Protein AF-A0A944AFY8-F1 (afdb_monomer)

Secondary structure (DSSP, 8-state):
-PPP------S-SB--TT-EE--EEEETTEEEEPPPEE-TT-B-TT-----------S-EEEEEEEEEEEEE-SSS-EEEEEEEETTEEEEE-TT-TT--SSEEEEEEEEHHHHHHHHHHHHHHHHTT-EEEEEEESSBEEEEEPPGGGEEEETTEEEEEEEEEPPSEEE--TTPPPEEES----TT----SSPPPEE-BTTBSSTT-EEESEEEPTTS-EEEEEEEEEETTEEEEEE-EEEPPP-TTB-TT--EEEEEEEEEEEE--TTS-BT--S---EEEEEEEE---S---PPPEEGGGGGGT-S--B--PPBPP--GGG-EEEEEEEEEE-TT-EEEEEEEE---S--TT-EEEEEEEEEEEEEEE--

pLDDT: mean 81.09, std 13.46, range [41.56, 97.38]

Nearest PDB structures (foldseek):
  3ckh-assembly3_B-2  TM=4.477E-01  e=6.111E-03  Homo sapiens
  3ckh-assembly3_A  TM=3.924E-01  e=2.397E-03  Homo sapiens
  1nuk-assembly1_A  TM=4.178E-01  e=2.020E-02  Mus musculus
  4es9-assembly4_D  TM=4.281E-01  e=3.769E-02  Streptococcus pyogenes M49 591
  2wo1-assembly1_A  TM=3.749E-01  e=1.082E-02  Homo sapiens

Structure (mmCIF, N/CA/C/O backbone):
data_AF-A0A944AFY8-F1
#
_entry.id   AF-A0A944AFY8-F1
#
loop_
_atom_site.group_PDB
_atom_site.id
_atom_site.type_symbol
_atom_site.label_atom_id
_atom_site.label_alt_id
_atom_site.label_comp_id
_atom_site.label_asym_id
_atom_site.label_entity_id
_atom_site.label_seq_id
_atom_site.pdbx_PDB_ins_code
_atom_site.Cartn_x
_atom_site.Cartn_y
_atom_site.Cartn_z
_atom_site.occupancy
_atom_site.B_iso_or_equiv
_atom_site.auth_seq_id
_atom_site.auth_comp_id
_atom_site.auth_asym_id
_atom_site.auth_atom_id
_atom_site.pdbx_PDB_model_num
ATOM 1 N N . PRO A 1 1 ? -45.925 -3.610 35.043 1.00 46.28 1 PRO A N 1
ATOM 2 C CA . PRO A 1 1 ? -44.658 -4.367 35.140 1.00 46.28 1 PRO A CA 1
ATOM 3 C C . PRO A 1 1 ? -44.539 -5.349 33.974 1.00 46.28 1 PRO A C 1
ATOM 5 O O . PRO A 1 1 ? -45.294 -6.313 33.895 1.00 46.28 1 PRO A O 1
ATOM 8 N N . THR A 1 2 ? -43.652 -5.050 33.033 1.00 47.25 2 THR A N 1
ATOM 9 C CA . THR A 1 2 ? -43.315 -5.948 31.928 1.00 47.25 2 THR A CA 1
ATOM 10 C C . THR A 1 2 ? -42.372 -7.013 32.484 1.00 47.25 2 THR A C 1
ATOM 12 O O . THR A 1 2 ? -41.310 -6.678 33.002 1.00 47.25 2 THR A O 1
ATOM 15 N N . PHE A 1 3 ? -42.781 -8.279 32.460 1.00 53.62 3 PHE A N 1
ATOM 16 C CA . PHE A 1 3 ? -41.934 -9.394 32.881 1.00 53.62 3 PHE A CA 1
ATOM 17 C C . PHE A 1 3 ? -41.325 -10.029 31.633 1.00 53.62 3 PHE A C 1
ATOM 19 O O . PHE A 1 3 ? -42.062 -10.444 30.741 1.00 53.62 3 PHE A O 1
ATOM 26 N N . ALA A 1 4 ? -39.997 -10.106 31.568 1.00 58.75 4 ALA A N 1
ATOM 27 C CA . ALA A 1 4 ? -39.318 -10.964 30.607 1.00 58.75 4 ALA A CA 1
ATOM 28 C C . ALA A 1 4 ? -39.270 -12.385 31.182 1.00 58.75 4 ALA A C 1
ATOM 30 O O . ALA A 1 4 ? -38.920 -12.574 32.349 1.00 58.75 4 ALA A O 1
ATOM 31 N N . CYS A 1 5 ? -39.649 -13.381 30.384 1.00 60.47 5 CYS A N 1
ATOM 32 C CA . CYS A 1 5 ? -39.601 -14.785 30.773 1.00 60.47 5 CYS A CA 1
ATOM 33 C C . CYS A 1 5 ? -38.713 -15.530 29.776 1.00 60.47 5 CYS A C 1
ATOM 35 O O . CYS A 1 5 ? -38.946 -15.450 28.573 1.00 60.47 5 CYS A O 1
ATOM 37 N N . ALA A 1 6 ? -37.698 -16.230 30.278 1.00 64.19 6 ALA A N 1
ATOM 38 C CA . ALA A 1 6 ? -36.835 -17.098 29.488 1.00 64.19 6 ALA A CA 1
ATOM 39 C C . ALA A 1 6 ? -36.957 -18.529 30.022 1.00 64.19 6 ALA A C 1
ATOM 41 O O . ALA A 1 6 ? -36.936 -18.744 31.236 1.00 64.19 6 ALA A O 1
ATOM 42 N N . ALA A 1 7 ? -37.098 -19.499 29.120 1.00 65.69 7 ALA A N 1
ATOM 43 C CA . ALA A 1 7 ? -37.094 -20.918 29.454 1.00 65.69 7 ALA A CA 1
ATOM 44 C C . ALA A 1 7 ? -35.730 -21.506 29.087 1.00 65.69 7 ALA A C 1
ATOM 46 O O . ALA A 1 7 ? -35.295 -21.402 27.944 1.00 65.69 7 ALA A O 1
ATOM 47 N N . ILE A 1 8 ? -35.061 -22.114 30.064 1.00 66.69 8 ILE A N 1
ATOM 48 C CA . ILE A 1 8 ? -33.753 -22.745 29.883 1.00 66.69 8 ILE A CA 1
ATOM 49 C C . ILE A 1 8 ? -33.931 -24.229 30.171 1.00 66.69 8 ILE A C 1
ATOM 51 O O . ILE A 1 8 ? -34.407 -24.592 31.246 1.00 66.69 8 ILE A O 1
ATOM 55 N N . ALA A 1 9 ? -33.564 -25.073 29.209 1.00 68.62 9 ALA A N 1
ATOM 56 C CA . ALA A 1 9 ? -33.573 -26.522 29.347 1.00 68.62 9 ALA A CA 1
ATOM 57 C C . ALA A 1 9 ? -32.124 -27.009 29.510 1.00 68.62 9 ALA A C 1
ATOM 59 O O . ALA A 1 9 ? -31.369 -26.998 28.535 1.00 68.62 9 ALA A O 1
ATOM 60 N N . PRO A 1 10 ? -31.693 -27.389 30.725 1.00 65.94 10 PRO A N 1
ATOM 61 C CA . PRO A 1 10 ? -30.373 -27.972 30.925 1.00 65.94 10 PRO A CA 1
ATOM 62 C C . PRO A 1 10 ? -30.258 -29.292 30.155 1.00 65.94 10 PRO A C 1
ATOM 64 O O . PRO A 1 10 ? -31.197 -30.082 30.136 1.00 65.94 10 PRO A O 1
ATOM 67 N N . HIS A 1 11 ? -29.096 -29.557 29.561 1.00 68.81 11 HIS A N 1
ATOM 68 C CA . HIS A 1 11 ? -28.811 -30.804 28.836 1.00 68.81 11 HIS A CA 1
ATOM 69 C C . HIS A 1 11 ? -28.464 -31.984 29.767 1.00 68.81 11 HIS A C 1
ATOM 71 O O . HIS A 1 11 ? -28.005 -33.025 29.305 1.00 68.81 11 HIS A O 1
ATOM 77 N N . ILE A 1 12 ? -28.646 -31.811 31.077 1.00 69.56 12 ILE A N 1
ATOM 78 C CA . ILE A 1 12 ? -28.325 -32.794 32.114 1.00 69.56 12 ILE A CA 1
ATOM 79 C C . ILE A 1 12 ? -29.614 -33.356 32.713 1.00 69.56 12 ILE A C 1
ATOM 81 O O . ILE A 1 12 ? -30.562 -32.616 32.964 1.00 69.56 12 ILE A O 1
ATOM 85 N N . GLU A 1 13 ? -29.652 -34.664 32.967 1.00 70.00 13 GLU A N 1
ATOM 86 C CA . GLU A 1 13 ? -30.819 -35.327 33.569 1.00 70.00 13 GLU A CA 1
ATOM 87 C C . GLU A 1 13 ? -30.935 -35.033 35.077 1.00 70.00 13 GLU A C 1
ATOM 89 O O . GLU A 1 13 ? -32.039 -34.888 35.609 1.00 70.00 13 GLU A O 1
ATOM 94 N N . ALA A 1 14 ? -29.798 -34.877 35.762 1.00 70.50 14 ALA A N 1
ATOM 95 C CA . ALA A 1 14 ? -29.705 -34.491 37.166 1.00 70.50 14 ALA A CA 1
ATOM 96 C C . ALA A 1 14 ? -28.429 -33.674 37.412 1.00 70.50 14 ALA A C 1
ATOM 98 O O . ALA A 1 14 ? -27.374 -33.993 36.866 1.00 70.50 14 ALA A O 1
ATOM 99 N N . ALA A 1 15 ? -28.529 -32.633 38.238 1.00 71.88 15 ALA A N 1
ATOM 100 C CA . ALA A 1 15 ? -27.396 -31.797 38.625 1.00 71.88 15 ALA A CA 1
ATOM 101 C C . ALA A 1 15 ? -26.657 -32.365 39.846 1.00 71.88 15 ALA A C 1
ATOM 103 O O . ALA A 1 15 ? -27.277 -32.760 40.840 1.00 71.88 15 ALA A O 1
ATOM 104 N N . ALA A 1 16 ? -25.325 -32.364 39.793 1.00 75.75 16 ALA A N 1
ATOM 105 C CA . ALA A 1 16 ? -24.472 -32.667 40.933 1.00 75.75 16 ALA A CA 1
ATOM 106 C C . ALA A 1 16 ? -24.569 -31.567 42.004 1.00 75.75 16 ALA A C 1
ATOM 108 O O . ALA A 1 16 ? -25.014 -30.444 41.756 1.00 75.75 16 ALA A O 1
ATOM 109 N N . SER A 1 17 ? -24.119 -31.867 43.225 1.00 73.81 17 SER A N 1
ATOM 110 C CA . SER A 1 17 ? -24.222 -30.938 44.360 1.00 73.81 17 SER A CA 1
ATOM 111 C C . SER A 1 17 ? -23.445 -29.627 44.179 1.00 73.81 17 SER A C 1
ATOM 113 O O . SER A 1 17 ? -23.718 -28.656 44.882 1.00 73.81 17 SER A O 1
ATOM 115 N N . SER A 1 18 ? -22.478 -29.607 43.261 1.00 77.50 18 SER A N 1
ATOM 116 C CA . SER A 1 18 ? -21.636 -28.459 42.910 1.00 77.50 18 SER A CA 1
ATOM 117 C C . SER A 1 18 ? -22.126 -27.672 41.694 1.00 77.50 18 SER A C 1
ATOM 119 O O . SER A 1 18 ? -21.536 -26.642 41.372 1.00 77.50 18 SER A O 1
ATOM 121 N N . ASP A 1 19 ? -23.164 -28.137 40.999 1.00 80.06 19 ASP A N 1
ATOM 122 C CA . ASP A 1 19 ? -23.550 -27.538 39.726 1.00 80.06 19 ASP A CA 1
ATOM 123 C C . ASP A 1 19 ? -24.255 -26.197 39.939 1.00 80.06 19 ASP A C 1
ATOM 125 O O . ASP A 1 19 ? -25.127 -26.031 40.803 1.00 80.06 19 ASP A O 1
ATOM 129 N N . SER A 1 20 ? -23.881 -25.223 39.115 1.00 81.19 20 SER A N 1
ATOM 130 C CA . SER A 1 20 ? -24.477 -23.894 39.111 1.00 81.19 20 SER A CA 1
ATOM 131 C C . SER A 1 20 ? -24.660 -23.387 37.687 1.00 81.19 20 SER A C 1
ATOM 133 O O . SER A 1 20 ? -23.943 -23.780 36.769 1.00 81.19 20 SER A O 1
ATOM 135 N N . MET A 1 21 ? -25.644 -22.513 37.506 1.00 79.62 21 MET A N 1
ATOM 136 C CA . MET A 1 21 ? -25.909 -21.829 36.247 1.00 79.62 21 MET A CA 1
ATOM 137 C C . MET A 1 21 ? -25.614 -20.344 36.416 1.00 79.62 21 MET A C 1
ATOM 139 O O . MET A 1 21 ? -26.155 -19.702 37.315 1.00 79.62 21 MET A O 1
ATOM 143 N N . ARG A 1 22 ? -24.782 -19.788 35.533 1.00 82.12 22 ARG A N 1
ATOM 144 C CA . ARG A 1 22 ? -24.526 -18.347 35.465 1.00 82.12 22 ARG A CA 1
ATOM 145 C C . ARG A 1 22 ? -25.345 -17.749 34.329 1.00 82.12 22 ARG A C 1
ATOM 147 O O . ARG A 1 22 ? -25.349 -18.285 33.225 1.00 82.12 22 ARG A O 1
ATOM 154 N N . LEU A 1 23 ? -26.048 -16.661 34.617 1.00 80.12 23 LEU A N 1
ATOM 155 C CA . LEU A 1 23 ? -26.923 -15.980 33.667 1.00 80.12 23 LEU A CA 1
ATOM 156 C C . LEU A 1 23 ? -26.454 -14.541 33.502 1.00 80.12 23 LEU A C 1
ATOM 158 O O . LEU A 1 23 ? -26.244 -13.841 34.492 1.00 80.12 23 LEU A O 1
ATOM 162 N N . THR A 1 24 ? -26.340 -14.103 32.255 1.00 81.56 24 THR A N 1
ATOM 163 C CA . THR A 1 24 ? -26.107 -12.702 31.905 1.00 81.56 24 THR A CA 1
ATOM 164 C C . THR A 1 24 ? -27.357 -12.187 31.216 1.00 81.56 24 THR A C 1
ATOM 166 O O . THR A 1 24 ? -27.833 -12.796 30.260 1.00 81.56 24 THR A O 1
ATOM 169 N N . ILE A 1 25 ? -27.915 -11.094 31.728 1.00 81.44 25 ILE A N 1
ATOM 170 C CA . ILE A 1 25 ? -29.062 -10.421 31.126 1.00 81.44 25 ILE A CA 1
ATOM 171 C C . ILE A 1 25 ? -28.564 -9.143 30.474 1.00 81.44 25 ILE A C 1
ATOM 173 O O . ILE A 1 25 ? -27.874 -8.340 31.104 1.00 81.44 25 ILE A O 1
ATOM 177 N N . TYR A 1 26 ? -28.966 -8.966 29.224 1.00 80.25 26 TYR A N 1
ATOM 178 C CA . TYR A 1 26 ? -28.739 -7.761 28.452 1.00 80.25 26 TYR A CA 1
ATOM 179 C C . TYR A 1 26 ? -30.065 -7.011 28.300 1.00 80.25 26 TYR A C 1
ATOM 181 O O . TYR A 1 26 ? -31.126 -7.604 28.101 1.00 80.25 26 TYR A O 1
ATOM 189 N N . SER A 1 27 ? -29.997 -5.695 28.409 1.00 76.00 27 SER A N 1
ATOM 190 C CA . SER A 1 27 ? -31.010 -4.745 27.953 1.00 76.00 27 SER A CA 1
ATOM 191 C C . SER A 1 27 ? -30.298 -3.666 27.139 1.00 76.00 27 SER A C 1
ATOM 193 O O . SER A 1 27 ? -29.082 -3.564 27.274 1.00 76.00 27 SER A O 1
ATOM 195 N N . HIS A 1 28 ? -31.038 -2.873 26.356 1.00 74.31 28 HIS A N 1
ATOM 196 C CA . HIS A 1 28 ? -30.538 -1.846 25.416 1.00 74.31 28 HIS A CA 1
ATOM 197 C C . HIS A 1 28 ? -29.107 -1.336 25.710 1.00 74.31 28 HIS A C 1
ATOM 199 O O . HIS A 1 28 ? -28.189 -1.571 24.939 1.00 74.31 28 HIS A O 1
ATOM 205 N N . HIS A 1 29 ? -28.868 -0.752 26.894 1.00 80.50 29 HIS A N 1
ATOM 206 C CA . HIS A 1 29 ? -27.540 -0.246 27.282 1.00 80.50 29 HIS A CA 1
ATOM 207 C C . HIS A 1 29 ? -27.018 -0.785 28.610 1.00 80.50 29 HIS A C 1
ATOM 209 O O . HIS A 1 29 ? -26.108 -0.195 29.190 1.00 80.50 29 HIS A O 1
ATOM 215 N N . TYR A 1 30 ? -27.607 -1.862 29.131 1.00 82.81 30 TYR A N 1
ATOM 216 C CA . TYR A 1 30 ? -27.198 -2.409 30.418 1.00 82.81 30 TYR A CA 1
ATOM 217 C C . TYR A 1 30 ? -26.995 -3.905 30.369 1.00 82.81 30 TYR A C 1
ATOM 219 O O . TYR A 1 30 ? -27.835 -4.656 29.873 1.00 82.81 30 TYR A O 1
ATOM 227 N N . LYS A 1 31 ? -25.911 -4.321 31.008 1.00 86.44 31 LYS A N 1
ATOM 228 C CA . LYS A 1 31 ? -25.603 -5.705 31.314 1.00 86.44 31 LYS A CA 1
ATOM 229 C C . LYS A 1 31 ? -25.773 -5.921 32.812 1.00 86.44 31 LYS A C 1
ATOM 231 O O . LYS A 1 31 ? -25.462 -5.055 33.629 1.00 86.44 31 LYS A O 1
ATOM 236 N N . SER A 1 32 ? -26.285 -7.084 33.187 1.00 84.44 32 SER A N 1
ATOM 237 C CA . SER A 1 32 ? -26.240 -7.555 34.566 1.00 84.44 32 SER A CA 1
ATOM 238 C C . SER A 1 32 ? -25.900 -9.033 34.573 1.00 84.44 32 SER A C 1
ATOM 240 O O . SER A 1 32 ? -26.560 -9.840 33.916 1.00 84.44 32 SER A O 1
ATOM 242 N N . VAL A 1 33 ? -24.858 -9.384 35.318 1.00 84.06 33 VAL A N 1
ATOM 243 C CA . VAL A 1 33 ? -24.521 -10.777 35.594 1.00 84.06 33 VAL A CA 1
ATOM 244 C C . VAL A 1 33 ? -25.199 -11.158 36.897 1.00 84.06 33 VAL A C 1
ATOM 246 O O . VAL A 1 33 ? -24.983 -10.526 37.928 1.00 84.06 33 VAL A O 1
ATOM 249 N N . LEU A 1 34 ? -26.055 -12.170 36.839 1.00 81.56 34 LEU A N 1
ATOM 250 C CA . LEU A 1 34 ? -26.816 -12.605 37.997 1.00 81.56 34 LEU A CA 1
ATOM 251 C C . LEU A 1 34 ? -25.951 -13.485 38.890 1.00 81.56 34 LEU A C 1
ATOM 253 O O . LEU A 1 34 ? -25.043 -14.178 38.418 1.00 81.56 34 LEU A O 1
ATOM 257 N N . GLU A 1 35 ? -26.295 -13.492 40.176 1.00 80.31 35 GLU A N 1
ATOM 258 C CA . GLU A 1 35 ? -25.744 -14.453 41.124 1.00 80.31 35 GLU A CA 1
ATOM 259 C C . GLU A 1 35 ? -25.934 -15.888 40.600 1.00 80.31 35 GLU A C 1
ATOM 261 O O . GLU A 1 35 ? -27.022 -16.209 40.098 1.00 80.31 35 GLU A O 1
ATOM 266 N N . PRO A 1 36 ? -24.908 -16.759 40.695 1.00 82.44 36 PRO A N 1
ATOM 267 C CA . PRO A 1 36 ? -25.004 -18.131 40.218 1.00 82.44 36 PRO A CA 1
ATOM 268 C C . PRO A 1 36 ? -26.198 -18.859 40.834 1.00 82.44 36 PRO A C 1
ATOM 270 O O . PRO A 1 36 ? -26.340 -18.968 42.055 1.00 82.44 36 PRO A O 1
ATOM 273 N N . LEU A 1 37 ? -27.058 -19.407 39.981 1.00 79.06 37 LEU A N 1
ATOM 274 C CA . LEU A 1 37 ? -28.184 -20.209 40.424 1.00 79.06 37 LEU A CA 1
ATOM 275 C C . LEU A 1 37 ? -27.682 -21.605 40.791 1.00 79.06 37 LEU A C 1
ATOM 277 O O . LEU A 1 37 ? -27.220 -22.344 39.921 1.00 79.06 37 LEU A O 1
ATOM 281 N N . SER A 1 38 ? -27.806 -21.996 42.060 1.00 79.88 38 SER A N 1
ATOM 282 C CA . SER A 1 38 ? -27.497 -23.368 42.468 1.00 79.88 38 SER A CA 1
ATOM 283 C C . SER A 1 38 ? -28.483 -24.359 41.842 1.00 79.88 38 SER A C 1
ATOM 285 O O . SER A 1 38 ? -29.708 -24.223 41.977 1.00 79.88 38 SER A O 1
ATOM 287 N N . LEU A 1 39 ? -27.934 -25.375 41.176 1.00 78.12 39 LEU A N 1
ATOM 288 C CA . LEU A 1 39 ? -28.683 -26.495 40.610 1.00 78.12 39 LEU A CA 1
ATOM 289 C C . LEU A 1 39 ? -28.652 -27.731 41.519 1.00 78.12 39 LEU A C 1
ATOM 291 O O . LEU A 1 39 ? -29.263 -28.742 41.188 1.00 78.12 39 LEU A O 1
ATOM 295 N N . SER A 1 40 ? -27.989 -27.644 42.675 1.00 78.56 40 SER A N 1
ATOM 296 C CA . SER A 1 40 ? -27.798 -28.756 43.607 1.00 78.56 40 SER A CA 1
ATOM 297 C C . SER A 1 40 ? -29.112 -29.461 43.954 1.00 78.56 40 SER A C 1
ATOM 299 O O . SER A 1 40 ? -30.088 -28.830 44.369 1.00 78.56 40 SER A O 1
ATOM 301 N N . GLY A 1 41 ? -29.139 -30.782 43.757 1.00 70.81 41 GLY A N 1
ATOM 302 C CA . GLY A 1 41 ? -30.288 -31.631 44.077 1.00 70.81 41 GLY A CA 1
ATOM 303 C C . GLY A 1 41 ? -31.478 -31.499 43.121 1.00 70.81 41 GLY A C 1
ATOM 304 O O . GLY A 1 41 ? -32.540 -32.053 43.411 1.00 70.81 41 GLY A O 1
ATOM 305 N N . ARG A 1 42 ? -31.341 -30.786 41.993 1.00 72.69 42 ARG A N 1
ATOM 306 C CA . ARG A 1 42 ? -32.402 -30.679 40.982 1.00 72.69 42 ARG A CA 1
ATOM 307 C C . ARG A 1 42 ? -32.343 -31.848 39.996 1.00 72.69 42 ARG A C 1
ATOM 309 O O . ARG A 1 42 ? -31.294 -32.148 39.428 1.00 72.69 42 ARG A O 1
ATOM 316 N N . SER A 1 43 ? -33.499 -32.471 39.777 1.00 72.19 43 SER A N 1
ATOM 317 C CA . SER A 1 43 ? -33.743 -33.434 38.699 1.00 72.19 43 SER A CA 1
ATOM 318 C C . SER A 1 43 ? -34.519 -32.744 37.581 1.00 72.19 43 SER A C 1
ATOM 320 O O . SER A 1 43 ? -35.476 -32.016 37.855 1.00 72.19 43 SER A O 1
ATOM 322 N N . PHE A 1 44 ? -34.108 -32.971 36.336 1.00 74.25 44 PHE A N 1
ATOM 323 C CA . PHE A 1 44 ? -34.752 -32.415 35.141 1.00 74.25 44 PHE A CA 1
ATOM 324 C C . PHE A 1 44 ? -35.543 -33.478 34.361 1.00 74.25 44 PHE A C 1
ATOM 326 O O . PHE A 1 44 ? -36.146 -33.186 33.325 1.00 74.25 44 PHE A O 1
ATOM 333 N N . VAL A 1 45 ? -35.600 -34.705 34.888 1.00 64.38 45 VAL A N 1
ATOM 334 C CA . VAL A 1 45 ? -36.375 -35.818 34.335 1.00 64.38 45 VAL A CA 1
ATOM 335 C C . VAL A 1 45 ? -37.871 -35.518 34.487 1.00 64.38 45 VAL A C 1
ATOM 337 O O . VAL A 1 45 ? -38.373 -35.393 35.602 1.00 64.38 45 VAL A O 1
ATOM 340 N N . GLY A 1 46 ? -38.589 -35.386 33.366 1.00 64.69 46 GLY A N 1
ATOM 341 C CA . GLY A 1 46 ? -40.047 -35.175 33.342 1.00 64.69 46 GLY A CA 1
ATOM 342 C C . GLY A 1 46 ? -40.532 -33.815 32.820 1.00 64.69 46 GLY A C 1
ATOM 343 O O . GLY A 1 46 ? -41.739 -33.610 32.734 1.00 64.69 46 GLY A O 1
ATOM 344 N N . GLY A 1 47 ? -39.636 -32.900 32.423 1.00 58.88 47 GLY A N 1
ATOM 345 C CA . GLY A 1 47 ? -40.023 -31.678 31.697 1.00 58.88 47 GLY A CA 1
ATOM 346 C C . GLY A 1 47 ? -40.814 -30.652 32.522 1.00 58.88 47 GLY A C 1
ATOM 347 O O . GLY A 1 47 ? -41.676 -29.955 31.990 1.00 58.88 47 GLY A O 1
ATOM 348 N N . HIS A 1 48 ? -40.547 -30.547 33.825 1.00 62.81 48 HIS A N 1
ATOM 349 C CA . HIS A 1 48 ? -41.229 -29.590 34.697 1.00 62.81 48 HIS A CA 1
ATOM 350 C C . HIS A 1 48 ? -40.638 -28.178 34.592 1.00 62.81 48 HIS A C 1
ATOM 352 O O . HIS A 1 48 ? -39.429 -27.977 34.707 1.00 62.81 48 HIS A O 1
ATOM 358 N N . SER A 1 49 ? -41.500 -27.170 34.443 1.00 62.91 49 SER A N 1
ATOM 359 C CA . SER A 1 49 ? -41.099 -25.762 34.503 1.00 62.91 49 SER A CA 1
ATOM 360 C C . SER A 1 49 ? -41.027 -25.295 35.957 1.00 62.91 49 SER A C 1
ATOM 362 O O . SER A 1 49 ? -42.032 -25.303 36.664 1.00 62.91 49 SER A O 1
ATOM 364 N N . THR A 1 50 ? -39.849 -24.858 36.406 1.00 65.56 50 THR A N 1
ATOM 365 C CA . THR A 1 50 ? -39.681 -24.204 37.713 1.00 65.56 50 THR A CA 1
ATOM 366 C C . THR A 1 50 ? -39.476 -22.707 37.496 1.00 65.56 50 THR A C 1
ATOM 368 O O . THR A 1 50 ? -38.427 -22.324 36.977 1.00 65.56 50 THR A O 1
ATOM 371 N N . PRO A 1 51 ? -40.428 -21.840 37.885 1.00 64.56 51 PRO A N 1
ATOM 372 C CA . PRO A 1 51 ? -40.224 -20.401 37.816 1.00 64.56 51 PRO A CA 1
ATOM 373 C C . PRO A 1 51 ? -39.107 -19.989 38.776 1.00 64.56 51 PRO A C 1
ATOM 375 O O . PRO A 1 51 ? -39.170 -20.264 39.975 1.00 64.56 51 PRO A O 1
ATOM 378 N N . VAL A 1 52 ? -38.090 -19.309 38.256 1.00 69.38 52 VAL A N 1
ATOM 379 C CA . VAL A 1 52 ? -37.024 -18.713 39.063 1.00 69.38 52 VAL A CA 1
ATOM 380 C C . VAL A 1 52 ? -37.137 -17.204 38.940 1.00 69.38 52 VAL A C 1
ATOM 382 O O . VAL A 1 52 ? -37.148 -16.664 37.835 1.00 69.38 52 VAL A O 1
ATOM 385 N N . LYS A 1 53 ? -37.233 -16.506 40.077 1.00 70.44 53 LYS A N 1
ATOM 386 C CA . LYS A 1 53 ? -37.183 -15.045 40.076 1.00 70.44 53 LYS A CA 1
ATOM 387 C C . LYS A 1 53 ? -35.757 -14.616 39.748 1.00 70.44 53 LYS A C 1
ATOM 389 O O . LYS A 1 53 ? -34.860 -14.770 40.571 1.00 70.44 53 LYS A O 1
ATOM 394 N N . LEU A 1 54 ? -35.576 -14.054 38.561 1.00 71.31 54 LEU A N 1
ATOM 395 C CA . LEU A 1 54 ? -34.346 -13.383 38.174 1.00 71.31 54 LEU A CA 1
ATOM 396 C C . LEU A 1 54 ? -34.364 -11.986 38.795 1.00 71.31 54 LEU A C 1
ATOM 398 O O . LEU A 1 54 ? -35.189 -11.146 38.438 1.00 71.31 54 LEU A O 1
ATOM 402 N N . VAL A 1 55 ? -33.508 -11.763 39.787 1.00 68.88 55 VAL A N 1
ATOM 403 C CA . VAL A 1 55 ? -33.265 -10.430 40.341 1.00 68.88 55 VAL A CA 1
ATOM 404 C C . VAL A 1 55 ? -31.972 -9.956 39.706 1.00 68.88 55 VAL A C 1
ATOM 406 O O . VAL A 1 55 ? -30.930 -10.565 39.940 1.00 68.88 55 VAL A O 1
ATOM 409 N N . SER A 1 56 ? -32.045 -8.924 38.862 1.00 64.81 56 SER A N 1
ATOM 410 C CA . SER A 1 56 ? -30.837 -8.292 38.335 1.00 64.81 56 SER A CA 1
ATOM 411 C C . SER A 1 56 ? -29.976 -7.838 39.510 1.00 64.81 56 SER A C 1
ATOM 413 O O . SER A 1 56 ? -30.489 -7.239 40.460 1.00 64.81 56 SER A O 1
ATOM 415 N N . ALA A 1 57 ? -28.684 -8.133 39.443 1.00 68.44 57 ALA A N 1
ATOM 416 C CA . ALA A 1 57 ? -27.709 -7.590 40.373 1.00 68.44 57 ALA A CA 1
ATOM 417 C C . ALA A 1 57 ? -27.453 -6.107 40.035 1.00 68.44 57 ALA A C 1
ATOM 419 O O . ALA A 1 57 ? -28.293 -5.442 39.417 1.00 68.44 57 ALA A O 1
ATOM 420 N N . ALA A 1 58 ? -26.285 -5.581 40.410 1.00 70.75 58 ALA A N 1
ATOM 421 C CA . ALA A 1 58 ? -25.822 -4.311 39.866 1.00 70.75 58 ALA A CA 1
ATOM 422 C C . ALA A 1 58 ? -25.898 -4.356 38.326 1.00 70.75 58 ALA A C 1
ATOM 424 O O . ALA A 1 58 ? -25.465 -5.320 37.689 1.00 70.75 58 ALA A O 1
ATOM 425 N N . THR A 1 59 ? -26.533 -3.343 37.745 1.00 79.94 59 THR A N 1
ATOM 426 C CA . THR A 1 59 ? -26.571 -3.121 36.301 1.00 79.94 59 THR A CA 1
ATOM 427 C C . THR A 1 59 ? -25.436 -2.184 35.945 1.00 79.94 59 THR A C 1
ATOM 429 O O . THR A 1 59 ? -25.324 -1.108 36.537 1.00 79.94 59 THR A O 1
ATOM 432 N N . GLU A 1 60 ? -24.629 -2.558 34.968 1.00 84.25 60 GLU A N 1
ATOM 433 C CA . GLU A 1 60 ? -23.575 -1.704 34.433 1.00 84.25 60 GLU A CA 1
ATOM 434 C C . GLU A 1 60 ? -23.902 -1.304 33.002 1.00 84.25 60 GLU A C 1
ATOM 436 O O . GLU A 1 60 ? -24.569 -2.047 32.278 1.00 84.25 60 GLU A O 1
ATOM 441 N N . ALA A 1 61 ? -23.470 -0.105 32.615 1.00 85.00 61 ALA A N 1
ATOM 442 C CA . ALA A 1 61 ? -23.610 0.342 31.240 1.00 85.00 61 ALA A CA 1
ATOM 443 C C . ALA A 1 61 ? -22.790 -0.574 30.319 1.00 85.00 61 ALA A C 1
ATOM 445 O O . ALA A 1 61 ? -21.713 -1.024 30.708 1.00 85.00 61 ALA A O 1
ATOM 446 N N . TYR A 1 62 ? -23.310 -0.859 29.132 1.00 89.25 62 TYR A N 1
ATOM 447 C CA . TYR A 1 62 ? -22.746 -1.854 28.230 1.00 89.25 62 TYR A CA 1
ATOM 448 C C . TYR A 1 62 ? -22.787 -1.370 26.784 1.00 89.25 62 TYR A C 1
ATOM 450 O O . TYR A 1 62 ? -23.867 -1.151 26.230 1.00 89.25 62 TYR A O 1
ATOM 458 N N . TYR A 1 63 ? -21.605 -1.246 26.188 1.00 92.56 63 TYR A N 1
ATOM 459 C CA . TYR A 1 63 ? -21.384 -0.853 24.799 1.00 92.56 63 TYR A CA 1
ATOM 460 C C . TYR A 1 63 ? -20.448 -1.850 24.132 1.00 92.56 63 TYR A C 1
ATOM 462 O O . TYR A 1 63 ? -19.759 -2.614 24.808 1.00 92.56 63 TYR A O 1
ATOM 470 N N . ARG A 1 64 ? -20.415 -1.843 22.807 1.00 91.69 64 ARG A N 1
ATOM 471 C CA . ARG A 1 64 ? -19.554 -2.718 22.026 1.00 91.69 64 ARG A CA 1
ATOM 472 C C . ARG A 1 64 ? -18.877 -1.961 20.907 1.00 91.69 64 ARG A C 1
ATOM 474 O O . ARG A 1 64 ? -19.531 -1.229 20.167 1.00 91.69 64 ARG A O 1
ATOM 481 N N . LEU A 1 65 ? -17.583 -2.200 20.764 1.00 92.44 65 LEU A N 1
ATOM 482 C CA . LEU A 1 65 ? -16.840 -1.844 19.565 1.00 92.44 65 LEU A CA 1
ATOM 483 C C . LEU A 1 65 ? -16.536 -3.128 18.817 1.00 92.44 65 LEU A C 1
ATOM 485 O O . LEU A 1 65 ? -15.908 -4.031 19.368 1.00 92.44 65 LEU A O 1
ATOM 489 N N . SER A 1 66 ? -16.963 -3.191 17.564 1.00 90.62 66 SER A N 1
ATOM 490 C CA . SER A 1 66 ? -16.527 -4.231 16.646 1.00 90.62 66 SER A CA 1
ATOM 491 C C . SER A 1 66 ? -15.775 -3.619 15.484 1.00 90.62 66 SER A C 1
ATOM 493 O O . SER A 1 66 ? -16.065 -2.497 15.065 1.00 90.62 66 SER A O 1
ATOM 495 N N . PHE A 1 67 ? -14.811 -4.362 14.967 1.00 88.25 67 PHE A N 1
ATOM 496 C CA . PHE A 1 67 ? -14.214 -4.046 13.689 1.00 88.25 67 PHE A CA 1
ATOM 497 C C . PHE A 1 67 ? -13.974 -5.317 12.886 1.00 88.25 67 PHE A C 1
ATOM 499 O O . PHE A 1 67 ? -13.771 -6.395 13.452 1.00 88.25 67 PHE A O 1
ATOM 506 N N . HIS A 1 68 ? -13.982 -5.164 11.572 1.00 87.88 68 HIS A N 1
ATOM 507 C CA . HIS A 1 68 ? -13.683 -6.207 10.601 1.00 87.88 68 HIS A CA 1
ATOM 508 C C . HIS A 1 68 ? -12.606 -5.706 9.647 1.00 87.88 68 HIS A C 1
ATOM 510 O O . HIS A 1 68 ? -12.572 -4.519 9.338 1.00 87.88 68 HIS A O 1
ATOM 516 N N . VAL A 1 69 ? -11.700 -6.595 9.250 1.00 83.12 69 VAL A N 1
ATOM 517 C CA . VAL A 1 69 ? -10.652 -6.364 8.255 1.00 83.12 69 VAL A CA 1
ATOM 518 C C . VAL A 1 69 ? -10.755 -7.475 7.226 1.00 83.12 69 VAL A C 1
ATOM 520 O O . VAL A 1 69 ? -10.653 -8.645 7.589 1.00 83.12 69 VAL A O 1
ATOM 523 N N . GLY A 1 70 ? -10.913 -7.122 5.950 1.00 82.00 70 GLY A N 1
ATOM 524 C CA . GLY A 1 70 ? -11.098 -8.102 4.877 1.00 82.00 70 GLY A CA 1
ATOM 525 C C . GLY A 1 70 ? -9.830 -8.874 4.506 1.00 82.00 70 GLY A C 1
ATOM 526 O O . GLY A 1 70 ? -9.886 -10.074 4.249 1.00 82.00 70 GLY A O 1
ATOM 527 N N . ALA A 1 71 ? -8.673 -8.211 4.493 1.00 85.88 71 ALA A N 1
ATOM 528 C CA . ALA A 1 71 ? -7.392 -8.847 4.193 1.00 85.88 71 ALA A CA 1
ATOM 529 C C . ALA A 1 71 ? -6.221 -8.114 4.852 1.00 85.88 71 ALA A C 1
ATOM 531 O O . ALA A 1 71 ? -6.285 -6.911 5.110 1.00 85.88 71 ALA A O 1
ATOM 532 N N . ASN A 1 72 ? -5.128 -8.845 5.088 1.00 87.50 72 ASN A N 1
ATOM 533 C CA . ASN A 1 72 ? -3.862 -8.290 5.557 1.00 87.50 72 ASN A CA 1
ATOM 534 C C . ASN A 1 72 ? -2.758 -8.516 4.517 1.00 87.50 72 ASN A C 1
ATOM 536 O O . ASN A 1 72 ? -2.222 -9.623 4.424 1.00 87.50 72 ASN A O 1
ATOM 540 N N . HIS A 1 73 ? -2.392 -7.455 3.793 1.00 91.12 73 HIS A N 1
ATOM 541 C CA . HIS A 1 73 ? -1.379 -7.500 2.734 1.00 91.12 73 HIS A CA 1
ATOM 542 C C . HIS A 1 73 ? 0.034 -7.114 3.188 1.00 91.12 73 HIS A C 1
ATOM 544 O O . HIS A 1 73 ? 0.958 -7.106 2.380 1.00 91.12 73 HIS A O 1
ATOM 550 N N . ILE A 1 74 ? 0.258 -6.828 4.477 1.00 91.81 74 ILE A N 1
ATOM 551 C CA . ILE A 1 74 ? 1.602 -6.493 4.988 1.00 91.81 74 ILE A CA 1
ATOM 552 C C . ILE A 1 74 ? 2.542 -7.702 4.965 1.00 91.81 74 ILE A C 1
ATOM 554 O O . ILE A 1 74 ? 3.754 -7.531 4.848 1.00 91.81 74 ILE A O 1
ATOM 558 N N . GLY A 1 75 ? 2.000 -8.919 5.052 1.00 90.19 75 GLY A N 1
ATOM 559 C CA . GLY A 1 75 ? 2.787 -10.156 5.058 1.00 90.19 75 GLY A CA 1
ATOM 560 C C . GLY A 1 75 ? 3.297 -10.583 6.440 1.00 90.19 75 GLY A C 1
ATOM 561 O O . GLY A 1 75 ? 4.027 -11.561 6.546 1.00 90.19 75 GLY A O 1
ATOM 562 N N . GLU A 1 76 ? 2.875 -9.913 7.516 1.00 90.44 76 GLU A N 1
ATOM 563 C CA . GLU A 1 76 ? 3.172 -10.303 8.900 1.00 90.44 76 GLU A CA 1
ATOM 564 C C . GLU A 1 76 ? 1.913 -10.414 9.752 1.00 90.44 76 GLU A C 1
ATOM 566 O O . GLU A 1 76 ? 0.914 -9.732 9.510 1.00 90.44 76 GLU A O 1
ATOM 571 N N . ALA A 1 77 ? 1.998 -11.237 10.801 1.00 87.31 77 ALA A N 1
ATOM 572 C CA . ALA A 1 77 ? 0.979 -11.286 11.834 1.00 87.31 77 ALA A CA 1
ATOM 573 C C . ALA A 1 77 ? 0.830 -9.920 12.505 1.00 87.31 77 ALA A C 1
ATOM 575 O O . ALA A 1 77 ? 1.814 -9.282 12.898 1.00 87.31 77 ALA A O 1
ATOM 576 N N . LEU A 1 78 ? -0.418 -9.521 12.713 1.00 83.56 78 LEU A N 1
ATOM 577 C CA . LEU A 1 78 ? -0.724 -8.352 13.522 1.00 83.56 78 LEU A CA 1
ATOM 578 C C . LEU A 1 78 ? -0.319 -8.602 14.973 1.00 83.56 78 LEU A C 1
ATOM 580 O O . LEU A 1 78 ? -0.411 -9.722 15.477 1.00 83.56 78 LEU A O 1
ATOM 584 N N . TRP A 1 79 ? 0.146 -7.549 15.635 1.00 81.06 79 TRP A N 1
ATOM 585 C CA . TRP A 1 79 ? 0.444 -7.519 17.061 1.00 81.06 79 TRP A CA 1
ATOM 586 C C . TRP A 1 79 ? -0.592 -6.657 17.775 1.00 81.06 79 TRP A C 1
ATOM 588 O O . TRP A 1 79 ? -1.248 -7.127 18.707 1.00 81.06 79 TRP A O 1
ATOM 598 N N . ASN A 1 80 ? -0.772 -5.418 17.323 1.00 86.06 80 ASN A N 1
ATOM 599 C CA . ASN A 1 80 ? -1.584 -4.426 18.011 1.00 86.06 80 ASN A CA 1
ATOM 600 C C . ASN A 1 80 ? -2.477 -3.661 17.029 1.00 86.06 80 ASN A C 1
ATOM 602 O O . ASN A 1 80 ? -2.040 -3.296 15.937 1.00 86.06 80 ASN A O 1
ATOM 606 N N . ILE A 1 81 ? -3.724 -3.410 17.427 1.00 87.19 81 ILE A N 1
ATOM 607 C CA . ILE A 1 81 ? -4.692 -2.627 16.653 1.00 87.19 81 ILE A CA 1
ATOM 608 C C . ILE A 1 81 ? -5.295 -1.594 17.578 1.00 87.19 81 ILE A C 1
ATOM 610 O O . ILE A 1 81 ? -5.590 -1.871 18.744 1.00 87.19 81 ILE A O 1
ATOM 614 N N . SER A 1 82 ? -5.430 -0.370 17.082 1.00 90.88 82 SER A N 1
ATOM 615 C CA . SER A 1 82 ? -5.755 0.737 17.965 1.00 90.88 82 SER A CA 1
ATOM 616 C C . SER A 1 82 ? -6.180 2.009 17.239 1.00 90.88 82 SER A C 1
ATOM 618 O O . SER A 1 82 ? -5.669 2.322 16.169 1.00 90.88 82 SER A O 1
ATOM 620 N N . ILE A 1 83 ? -7.071 2.796 17.846 1.00 92.56 83 ILE A N 1
ATOM 621 C CA . ILE A 1 83 ? -7.583 4.051 17.279 1.00 92.56 83 ILE A CA 1
ATOM 622 C C . ILE A 1 83 ? -6.886 5.271 17.892 1.00 92.56 83 ILE A C 1
ATOM 624 O O . ILE A 1 83 ? -6.806 5.458 19.105 1.00 92.56 83 ILE A O 1
ATOM 628 N N . SER A 1 84 ? -6.339 6.058 16.979 1.00 94.88 84 SER A N 1
ATOM 629 C CA . SER A 1 84 ? -5.811 7.416 16.986 1.00 94.88 84 SER A CA 1
ATOM 630 C C . SER A 1 84 ? -6.809 8.572 16.945 1.00 94.88 84 SER A C 1
ATOM 632 O O . SER A 1 84 ? -7.689 8.512 16.096 1.00 94.88 84 SER A O 1
ATOM 634 N N . GLN A 1 85 ? -6.622 9.678 17.666 1.00 95.31 85 GLN A N 1
ATOM 635 C CA . GLN A 1 85 ? -7.081 10.993 17.197 1.00 95.31 85 GLN A CA 1
ATOM 636 C C . GLN A 1 85 ? -6.000 12.037 17.479 1.00 95.31 85 GLN A C 1
ATOM 638 O O . GLN A 1 85 ? -5.570 12.196 18.621 1.00 95.31 85 GLN A O 1
ATOM 643 N N . ASN A 1 86 ? -5.532 12.742 16.442 1.00 90.06 86 ASN A N 1
ATOM 644 C CA . ASN A 1 86 ? -4.457 13.742 16.553 1.00 90.06 86 ASN A CA 1
ATOM 645 C C . ASN A 1 86 ? -3.216 13.218 17.317 1.00 90.06 86 ASN A C 1
ATOM 647 O O . ASN A 1 86 ? -2.656 13.908 18.168 1.00 90.06 86 ASN A O 1
ATOM 651 N N . GLY A 1 87 ? -2.833 11.960 17.067 1.00 86.31 87 GLY A N 1
ATOM 652 C CA . GLY A 1 87 ? -1.716 11.279 17.737 1.00 86.31 87 GLY A CA 1
ATOM 653 C C . GLY A 1 87 ? -1.995 10.810 19.172 1.00 86.31 87 GLY A C 1
ATOM 654 O O . GLY A 1 87 ? -1.151 10.150 19.773 1.00 86.31 87 GLY A O 1
ATOM 655 N N . THR A 1 88 ? -3.170 11.108 19.734 1.00 91.88 88 THR A N 1
ATOM 656 C CA . THR A 1 88 ? -3.592 10.609 21.049 1.00 91.88 88 THR A CA 1
ATOM 657 C C . THR A 1 88 ? -4.345 9.300 20.887 1.00 91.88 88 THR A C 1
ATOM 659 O O . THR A 1 88 ? -5.370 9.237 20.210 1.00 91.88 88 THR A O 1
ATOM 662 N N . ARG A 1 89 ? -3.842 8.243 21.523 1.00 93.62 89 ARG A N 1
ATOM 663 C CA . ARG A 1 89 ? -4.489 6.932 21.543 1.00 93.62 89 ARG A CA 1
ATOM 664 C C . ARG A 1 89 ? -5.829 7.015 22.283 1.00 93.62 89 ARG A C 1
ATOM 666 O O . ARG A 1 89 ? -5.841 7.285 23.479 1.00 93.62 89 ARG A O 1
ATOM 673 N N . LEU A 1 90 ? -6.927 6.765 21.572 1.00 92.12 90 LEU A N 1
ATOM 674 C CA . LEU A 1 90 ? -8.277 6.694 22.136 1.00 92.12 90 LEU A CA 1
ATOM 675 C C . LEU A 1 90 ? -8.589 5.294 22.660 1.00 92.12 90 LEU A C 1
ATOM 677 O 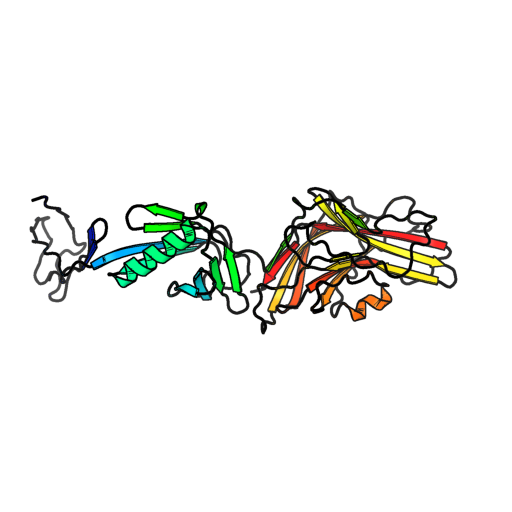O . LEU A 1 90 ? -9.167 5.141 23.732 1.00 92.12 90 LEU A O 1
ATOM 681 N N . TYR A 1 91 ? -8.209 4.271 21.893 1.00 90.75 91 TYR A N 1
ATOM 682 C CA . TYR A 1 91 ? -8.565 2.893 22.199 1.00 90.75 91 TYR A CA 1
ATOM 683 C C . TYR A 1 91 ? -7.565 1.895 21.617 1.00 90.75 91 TYR A C 1
ATOM 685 O O . TYR A 1 91 ? -6.995 2.139 20.553 1.00 90.75 91 TYR A O 1
ATOM 693 N N . THR A 1 92 ? -7.372 0.773 22.305 1.00 89.44 92 THR A N 1
ATOM 694 C CA . THR A 1 92 ? -6.527 -0.345 21.877 1.00 89.44 92 THR A CA 1
ATOM 695 C C . THR A 1 92 ? -7.276 -1.633 22.162 1.00 89.44 92 THR A C 1
ATOM 697 O O . THR A 1 92 ? -7.688 -1.843 23.302 1.00 89.44 92 THR A O 1
ATOM 700 N N . TRP A 1 93 ? -7.420 -2.488 21.153 1.00 84.25 93 TRP A N 1
ATOM 701 C CA . TRP A 1 93 ? -8.050 -3.791 21.337 1.00 84.25 93 TRP A CA 1
ATOM 702 C C . TRP A 1 93 ? -7.104 -4.754 22.044 1.00 84.25 93 TRP A C 1
ATOM 704 O O . TRP A 1 93 ? -5.906 -4.810 21.756 1.00 84.25 93 TRP A O 1
ATOM 714 N N . ALA A 1 94 ? -7.645 -5.544 22.966 1.00 74.94 94 ALA A N 1
ATOM 715 C CA . ALA A 1 94 ? -6.871 -6.588 23.623 1.00 74.94 94 ALA A CA 1
ATOM 716 C C . ALA A 1 94 ? -6.669 -7.808 22.702 1.00 74.94 94 ALA A C 1
ATOM 718 O O . ALA A 1 94 ? -7.556 -8.194 21.947 1.00 74.94 94 ALA A O 1
ATOM 719 N N . ASN A 1 95 ? -5.525 -8.491 22.837 1.00 67.56 95 ASN A N 1
ATOM 720 C CA . ASN A 1 95 ? -5.259 -9.807 22.229 1.00 67.56 95 ASN A CA 1
ATOM 721 C C . ASN A 1 95 ? -5.376 -9.874 20.693 1.00 67.56 95 ASN A C 1
ATOM 723 O O . ASN A 1 95 ? -5.755 -10.907 20.142 1.00 67.56 95 ASN A O 1
ATOM 727 N N . THR A 1 96 ? -4.984 -8.815 19.987 1.00 67.19 96 THR A N 1
ATOM 728 C CA . THR A 1 96 ? -4.969 -8.774 18.513 1.00 67.19 96 THR A CA 1
ATOM 729 C C . THR A 1 96 ? -3.766 -9.479 17.875 1.00 67.19 96 THR A C 1
ATOM 731 O O . THR A 1 96 ? -3.540 -9.355 16.673 1.00 67.19 96 THR A O 1
ATOM 734 N N . ALA A 1 97 ? -2.970 -10.203 18.665 1.00 69.44 97 ALA A N 1
ATOM 735 C CA . ALA A 1 97 ? -1.732 -10.819 18.210 1.00 69.44 97 ALA A CA 1
ATOM 736 C C . ALA A 1 97 ? -1.975 -12.120 17.421 1.00 69.44 97 ALA A C 1
ATOM 738 O O . ALA A 1 97 ? -2.725 -12.984 17.870 1.00 69.44 97 ALA A O 1
ATOM 739 N N . GLY A 1 98 ? -1.272 -12.297 16.297 1.00 69.62 98 GLY A N 1
ATOM 740 C CA . GLY A 1 98 ? -1.179 -13.575 15.577 1.00 69.62 98 GLY A CA 1
ATOM 741 C C . GLY A 1 98 ? -2.142 -13.766 14.399 1.00 69.62 98 GLY A C 1
ATOM 742 O O . GLY A 1 98 ? -2.184 -14.863 13.844 1.00 69.62 98 GLY A O 1
ATOM 743 N N . TYR A 1 99 ? -2.907 -12.742 14.013 1.00 71.12 99 TYR A N 1
ATOM 744 C CA . TYR A 1 99 ? -3.919 -12.861 12.957 1.00 71.12 99 TYR A CA 1
ATOM 745 C C . TYR A 1 99 ? -3.354 -12.603 11.554 1.00 71.12 99 TYR A C 1
ATOM 747 O O . TYR A 1 99 ? -2.542 -11.696 11.350 1.00 71.12 99 TYR A O 1
ATOM 755 N N . TYR A 1 100 ? -3.841 -13.398 10.597 1.00 69.19 100 TYR A N 1
ATOM 756 C CA . TYR A 1 100 ? -3.570 -13.320 9.160 1.00 69.19 100 TYR A CA 1
ATOM 757 C C . TYR A 1 100 ? -4.903 -13.373 8.394 1.00 69.19 100 TYR A C 1
ATOM 759 O O . TYR A 1 100 ? -5.773 -14.160 8.761 1.00 69.19 100 TYR A O 1
ATOM 767 N N . GLY A 1 101 ? -5.035 -12.605 7.309 1.00 75.69 101 GLY A N 1
ATOM 768 C CA . GLY A 1 101 ? -6.198 -12.661 6.411 1.00 75.69 101 GLY A CA 1
ATOM 769 C C . GLY A 1 101 ? -7.406 -11.842 6.874 1.00 75.69 101 GLY A C 1
ATOM 770 O O . GLY A 1 101 ? -7.226 -10.744 7.392 1.00 75.69 101 GLY A O 1
ATOM 771 N N . ASP A 1 102 ? -8.605 -12.379 6.628 1.00 82.50 102 ASP A N 1
ATOM 772 C CA . ASP A 1 102 ? -9.898 -11.837 7.067 1.00 82.50 102 ASP A CA 1
ATOM 773 C C . ASP A 1 102 ? -10.095 -12.112 8.563 1.00 82.50 102 ASP A C 1
ATOM 775 O O . ASP A 1 102 ? -9.960 -13.259 9.012 1.00 82.50 102 ASP A O 1
ATOM 779 N N . PHE A 1 103 ? -10.397 -11.078 9.346 1.00 79.88 103 PHE A N 1
ATOM 780 C CA . PHE A 1 103 ? -10.713 -11.248 10.757 1.00 79.88 103 PHE A CA 1
ATOM 781 C C . PHE A 1 103 ? -11.624 -10.145 11.301 1.00 79.88 103 PHE A C 1
ATOM 783 O O . PHE A 1 103 ? -11.626 -9.002 10.849 1.00 79.88 103 PHE A O 1
ATOM 790 N N . SER A 1 104 ? -12.359 -10.490 12.357 1.00 83.44 104 SER A N 1
ATOM 791 C CA . SER A 1 104 ? -13.226 -9.576 13.097 1.00 83.44 104 SER A CA 1
ATOM 792 C C . SER A 1 104 ? -12.975 -9.677 14.594 1.00 83.44 104 SER A C 1
ATOM 794 O O . SER A 1 104 ? -12.809 -10.782 15.118 1.00 83.44 104 SER A O 1
ATOM 796 N N . PHE A 1 105 ? -13.057 -8.552 15.293 1.00 82.56 105 PHE A N 1
ATOM 797 C CA . PHE A 1 105 ? -13.091 -8.516 16.750 1.00 82.56 105 PHE A CA 1
ATOM 798 C C . PHE A 1 105 ? -14.309 -7.747 17.227 1.00 82.56 105 PHE A C 1
ATOM 800 O O . PHE A 1 105 ? -14.689 -6.743 16.634 1.00 82.56 105 PHE A O 1
ATOM 807 N N . GLU A 1 106 ? -14.875 -8.194 18.341 1.00 87.50 106 GLU A N 1
ATOM 808 C CA . GLU A 1 106 ? -15.888 -7.472 19.103 1.00 87.50 106 GLU A CA 1
ATOM 809 C C . GLU A 1 106 ? -15.413 -7.417 20.554 1.00 87.50 106 GLU A C 1
ATOM 811 O O . GLU A 1 106 ? -15.090 -8.450 21.145 1.00 87.50 106 GLU A O 1
ATOM 816 N N . GLU A 1 107 ? -15.347 -6.216 21.123 1.00 88.62 107 GLU A N 1
ATOM 817 C CA . GLU A 1 107 ? -14.975 -6.007 22.518 1.00 88.62 107 GLU A CA 1
ATOM 818 C C . GLU A 1 107 ? -16.122 -5.347 23.290 1.00 88.62 107 GLU A C 1
ATOM 820 O O . GLU A 1 107 ? -16.718 -4.355 22.856 1.00 88.62 107 GLU A O 1
ATOM 825 N N . GLU A 1 108 ? -16.432 -5.926 24.452 1.00 90.00 108 GLU A N 1
ATOM 826 C CA . GLU A 1 108 ? -17.418 -5.402 25.390 1.00 90.00 108 GLU A CA 1
ATOM 827 C C . GLU A 1 108 ? -16.800 -4.284 26.249 1.00 90.00 108 GLU A C 1
ATOM 829 O O . GLU A 1 108 ? -15.851 -4.504 27.000 1.00 90.00 108 GLU A O 1
ATOM 834 N N . LEU A 1 109 ? -17.400 -3.095 26.205 1.00 90.00 109 LEU A N 1
ATOM 835 C CA . LEU A 1 109 ? -17.027 -1.927 26.996 1.00 90.00 109 LEU A CA 1
ATOM 836 C C . LEU A 1 109 ? -18.025 -1.711 28.135 1.00 90.00 109 LEU A C 1
ATOM 838 O O . LEU A 1 109 ? -19.223 -1.516 27.904 1.00 90.00 109 LEU A O 1
ATOM 842 N N . LEU A 1 110 ? -17.528 -1.724 29.374 1.00 90.44 110 LEU A N 1
ATOM 843 C CA . LEU A 1 110 ? -18.361 -1.740 30.577 1.00 90.44 110 LEU A CA 1
ATOM 844 C C . LEU A 1 110 ? -18.268 -0.447 31.397 1.00 90.44 110 LEU A C 1
ATOM 846 O O . LEU A 1 110 ? -17.220 0.192 31.511 1.00 90.44 110 LEU A O 1
ATOM 850 N N . GLY A 1 111 ? -19.391 -0.079 32.011 1.00 89.06 111 GLY A N 1
ATOM 851 C CA . GLY A 1 111 ? -19.490 1.041 32.939 1.00 89.06 111 GLY A CA 1
ATOM 852 C C . GLY A 1 111 ? -19.324 2.419 32.288 1.00 89.06 111 GLY A C 1
ATOM 853 O O . GLY A 1 111 ? -19.467 2.600 31.079 1.00 89.06 111 GLY A O 1
ATOM 854 N N . ALA A 1 112 ? -19.067 3.427 33.125 1.00 89.06 112 ALA A N 1
ATOM 855 C CA . ALA A 1 112 ? -18.920 4.812 32.675 1.00 89.06 112 ALA A CA 1
ATOM 856 C C . ALA A 1 112 ? -17.650 5.027 31.836 1.00 89.06 112 ALA A C 1
ATOM 858 O O . ALA A 1 112 ? -17.685 5.778 30.866 1.00 89.06 112 ALA A O 1
ATOM 859 N N . GLU A 1 113 ? -16.555 4.348 32.185 1.00 89.75 113 GLU A N 1
ATOM 860 C CA . GLU A 1 113 ? -15.293 4.407 31.439 1.00 89.75 113 GLU A CA 1
ATOM 861 C C . GLU A 1 113 ? -15.439 3.772 30.053 1.00 89.75 113 GLU A C 1
ATOM 863 O O . GLU A 1 113 ? -15.071 4.393 29.059 1.00 89.75 113 GLU A O 1
ATOM 868 N N . GLY A 1 114 ? -16.074 2.596 29.966 1.00 90.31 114 GLY A N 1
ATOM 869 C CA . GLY A 1 114 ? -16.372 1.951 28.689 1.00 90.31 114 GLY A CA 1
ATOM 870 C C . GLY A 1 114 ? -17.269 2.806 27.792 1.00 90.31 114 GLY A C 1
ATOM 871 O O . GLY A 1 114 ? -16.982 2.965 26.608 1.00 90.31 114 GLY A O 1
ATOM 872 N N . LYS A 1 115 ? -18.306 3.440 28.360 1.00 90.75 115 LYS A N 1
ATOM 873 C CA . LYS A 1 115 ? -19.133 4.401 27.615 1.00 90.75 115 LYS A CA 1
ATOM 874 C C . LYS A 1 115 ? -18.310 5.584 27.099 1.00 90.75 115 LYS A C 1
ATOM 876 O O . LYS A 1 115 ? -18.481 5.984 25.954 1.00 90.75 115 LYS A O 1
ATOM 881 N N . ALA A 1 116 ? -17.442 6.153 27.933 1.00 92.44 116 ALA A N 1
ATOM 882 C CA . ALA A 1 116 ? -16.623 7.294 27.538 1.00 92.44 116 ALA A CA 1
ATOM 883 C C . ALA A 1 116 ? -15.668 6.937 26.387 1.00 92.44 116 ALA A C 1
ATOM 885 O O . ALA A 1 116 ? -15.548 7.718 25.447 1.00 92.44 116 ALA A O 1
ATOM 886 N N . ALA A 1 117 ? -15.046 5.754 26.426 1.00 92.19 117 ALA A N 1
ATOM 887 C CA . ALA A 1 117 ? -14.211 5.253 25.334 1.00 92.19 117 ALA A CA 1
ATOM 888 C C . ALA A 1 117 ? -15.022 5.048 24.042 1.00 92.19 117 ALA A C 1
ATOM 890 O O . ALA A 1 117 ? -14.612 5.513 22.980 1.00 92.19 117 ALA A O 1
ATOM 891 N N . TYR A 1 118 ? -16.202 4.424 24.144 1.00 94.06 118 TYR A N 1
ATOM 892 C CA . TYR A 1 118 ? -17.125 4.244 23.021 1.00 94.06 118 TYR A CA 1
ATOM 893 C C . TYR A 1 118 ? -17.512 5.582 22.375 1.00 94.06 118 TYR A C 1
ATOM 895 O O . TYR A 1 118 ? -17.335 5.761 21.172 1.00 94.06 118 TYR A O 1
ATOM 903 N N . ASP A 1 119 ? -17.990 6.540 23.178 1.00 94.75 119 ASP A N 1
ATOM 904 C CA . ASP A 1 119 ? -18.427 7.853 22.697 1.00 94.75 119 ASP A CA 1
ATOM 905 C C . ASP A 1 119 ? -17.276 8.608 22.004 1.00 94.75 119 ASP A C 1
ATOM 907 O O . ASP A 1 119 ? -17.491 9.236 20.968 1.00 94.75 119 ASP A O 1
ATOM 911 N N . GLN A 1 120 ? -16.054 8.536 22.552 1.00 95.25 120 GLN A N 1
ATOM 912 C CA . GLN A 1 120 ? -14.870 9.175 21.965 1.00 95.25 120 GLN A CA 1
ATOM 913 C C . GLN A 1 120 ? -14.502 8.575 20.608 1.00 95.25 120 GLN A C 1
ATOM 915 O O . GLN A 1 120 ? -14.254 9.323 19.662 1.00 95.25 120 GLN A O 1
ATOM 920 N N . VAL A 1 121 ? -14.486 7.244 20.497 1.00 95.12 121 VAL A N 1
ATOM 921 C CA . VAL A 1 121 ? -14.186 6.551 19.236 1.00 95.12 121 VAL A CA 1
ATOM 922 C C . VAL A 1 121 ? -15.240 6.877 18.179 1.00 95.12 121 VAL A C 1
ATOM 924 O O . VAL A 1 121 ? -14.889 7.288 17.074 1.00 95.12 121 VAL A O 1
ATOM 927 N N . VAL A 1 122 ? -16.526 6.756 18.524 1.00 95.75 122 VAL A N 1
ATOM 928 C CA . VAL A 1 122 ? -17.642 7.033 17.607 1.00 95.75 122 VAL A CA 1
ATOM 929 C C . VAL A 1 122 ? -17.606 8.476 17.109 1.00 95.75 122 VAL A C 1
ATOM 931 O O . VAL A 1 122 ? -17.715 8.701 15.905 1.00 95.75 122 VAL A O 1
ATOM 934 N N . ALA A 1 123 ? -17.405 9.448 18.004 1.00 96.44 123 ALA A N 1
ATOM 935 C CA . ALA A 1 123 ? -17.307 10.854 17.622 1.00 96.44 123 ALA A CA 1
ATOM 936 C C . ALA A 1 123 ? -16.107 11.110 16.697 1.00 96.44 123 ALA A C 1
ATOM 938 O O . ALA A 1 123 ? -16.262 11.732 15.650 1.00 96.44 123 ALA A O 1
ATOM 939 N N . ALA A 1 124 ? -14.927 10.574 17.028 1.00 96.56 124 ALA A N 1
ATOM 940 C CA . ALA A 1 124 ? -13.726 10.779 16.223 1.00 96.56 124 ALA A CA 1
ATOM 941 C C . ALA A 1 124 ? -13.861 10.212 14.797 1.00 96.56 124 ALA A C 1
ATOM 943 O O . ALA A 1 124 ? -13.398 10.849 13.845 1.00 96.56 124 ALA A O 1
ATOM 944 N N . ILE A 1 125 ? -14.502 9.046 14.636 1.00 95.50 125 ILE A N 1
ATOM 945 C CA . ILE A 1 125 ? -14.761 8.446 13.317 1.00 95.50 125 ILE A CA 1
ATOM 946 C C . ILE A 1 125 ? -15.826 9.241 12.554 1.00 95.50 125 ILE A C 1
ATOM 948 O O . ILE A 1 125 ? -15.628 9.546 11.379 1.00 95.50 125 ILE A O 1
ATOM 952 N N . ALA A 1 126 ? -16.930 9.616 13.211 1.00 95.00 126 ALA A N 1
ATOM 953 C CA . ALA A 1 126 ? -17.996 10.405 12.592 1.00 95.00 126 ALA A CA 1
ATOM 954 C C . ALA A 1 126 ? -17.496 11.773 12.090 1.00 95.00 126 ALA A C 1
ATOM 956 O O . ALA A 1 126 ? -17.927 12.236 11.034 1.00 95.00 126 ALA A O 1
ATOM 957 N N . ASP A 1 127 ? -16.541 12.374 12.802 1.00 94.75 127 ASP A N 1
ATOM 958 C CA . ASP A 1 127 ? -15.896 13.634 12.424 1.00 94.75 127 ASP A CA 1
ATOM 959 C C . ASP A 1 127 ? -14.794 13.462 11.356 1.00 94.75 127 ASP A C 1
ATOM 961 O O . ASP A 1 127 ? -14.228 14.452 10.892 1.00 94.75 127 ASP A O 1
ATOM 965 N N . GLY A 1 128 ? -14.447 12.226 10.970 1.00 94.00 128 GLY A N 1
ATOM 966 C CA . GLY A 1 128 ? -13.373 11.935 10.010 1.00 94.00 128 GLY A CA 1
ATOM 967 C C . GLY A 1 128 ? -11.968 12.261 10.532 1.00 94.00 128 GLY A C 1
ATOM 968 O O . GLY A 1 128 ? -11.062 12.556 9.755 1.00 94.00 128 GLY A O 1
ATOM 969 N N . THR A 1 129 ? -11.786 12.258 11.856 1.00 95.38 129 THR A N 1
ATOM 970 C CA . THR A 1 129 ? -10.517 12.611 12.525 1.00 95.38 129 THR A CA 1
ATOM 971 C C . THR A 1 129 ? -9.815 11.415 13.164 1.00 95.38 129 THR A C 1
ATOM 973 O O . THR A 1 129 ? -8.682 11.541 13.640 1.00 95.38 129 THR A O 1
ATOM 976 N N . ALA A 1 130 ? -10.480 10.259 13.195 1.00 95.38 130 ALA A N 1
ATOM 977 C CA . ALA A 1 130 ? -9.915 9.025 13.706 1.00 95.38 130 ALA A CA 1
ATOM 978 C C . ALA A 1 130 ? -8.908 8.414 12.721 1.00 95.38 130 ALA A C 1
ATOM 980 O O . ALA A 1 130 ? -9.115 8.398 11.508 1.00 95.38 130 ALA A O 1
ATOM 981 N N . VAL A 1 131 ? -7.832 7.854 13.266 1.00 94.12 131 VAL A N 1
ATOM 982 C CA . VAL A 1 131 ? -6.825 7.097 12.515 1.00 94.12 131 VAL A CA 1
ATOM 983 C C . VAL A 1 131 ? -6.710 5.720 13.134 1.00 94.12 131 VAL A C 1
ATOM 985 O O . VAL A 1 131 ? -6.425 5.598 14.321 1.00 94.12 131 VAL A O 1
ATOM 988 N N . LEU A 1 132 ? -6.914 4.675 12.351 1.00 90.75 132 LEU A N 1
ATOM 989 C CA . LEU A 1 132 ? -6.630 3.321 12.787 1.00 90.75 132 LEU A CA 1
ATOM 990 C C . LEU A 1 132 ? -5.149 3.020 12.593 1.00 90.75 132 LEU A C 1
ATOM 992 O O . LEU A 1 132 ? -4.602 3.265 11.525 1.00 90.75 132 LEU A O 1
ATOM 996 N N . ASN A 1 133 ? -4.517 2.474 13.619 1.00 91.50 133 ASN A N 1
ATOM 997 C CA . ASN A 1 133 ? -3.128 2.053 13.591 1.00 91.50 133 ASN A CA 1
ATOM 998 C C . ASN A 1 133 ? -3.065 0.526 13.693 1.00 91.50 133 ASN A C 1
ATOM 1000 O O . ASN A 1 133 ? -3.547 -0.051 14.675 1.00 91.50 133 ASN A O 1
ATOM 1004 N N . PHE A 1 134 ? -2.468 -0.093 12.676 1.00 89.31 134 PHE A N 1
ATOM 1005 C CA . PHE A 1 134 ? -2.102 -1.504 12.636 1.00 89.31 134 PHE A CA 1
ATOM 1006 C C . PHE A 1 134 ? -0.610 -1.645 12.876 1.00 89.31 134 PHE A C 1
ATOM 1008 O O . PHE A 1 134 ? 0.191 -1.061 12.152 1.00 89.31 134 PHE A O 1
ATOM 1015 N N . GLU A 1 135 ? -0.230 -2.461 13.848 1.00 90.88 135 GLU A N 1
ATOM 1016 C CA . GLU A 1 135 ? 1.167 -2.710 14.169 1.00 90.88 135 GLU A CA 1
ATOM 1017 C C . GLU A 1 135 ? 1.480 -4.203 14.042 1.00 90.88 135 GLU A C 1
ATOM 1019 O O . GLU A 1 135 ? 0.785 -5.043 14.618 1.00 90.88 135 GLU A O 1
ATOM 1024 N N . THR A 1 136 ? 2.544 -4.533 13.311 1.00 91.44 136 THR A N 1
ATOM 1025 C CA . THR A 1 136 ? 3.148 -5.875 13.257 1.00 91.44 136 THR A CA 1
ATOM 1026 C C . THR A 1 136 ? 4.489 -5.866 13.990 1.00 91.44 136 THR A C 1
ATOM 1028 O O . THR A 1 136 ? 4.838 -4.893 14.668 1.00 91.44 136 THR A O 1
ATOM 1031 N N . ALA A 1 137 ? 5.274 -6.940 13.884 1.00 91.94 137 ALA A N 1
ATOM 1032 C CA . ALA A 1 137 ? 6.622 -6.952 14.439 1.00 91.94 137 ALA A CA 1
ATOM 1033 C C . ALA A 1 137 ? 7.479 -5.831 13.823 1.00 91.94 137 ALA A C 1
ATOM 1035 O O . ALA A 1 137 ? 8.105 -5.066 14.563 1.00 91.94 137 ALA A O 1
ATOM 1036 N N . HIS A 1 138 ? 7.425 -5.674 12.496 1.00 94.69 138 HIS A N 1
ATOM 1037 C CA . HIS A 1 138 ? 8.317 -4.779 11.757 1.00 94.69 138 HIS A CA 1
ATOM 1038 C C . HIS A 1 138 ? 7.627 -3.628 11.019 1.00 94.69 138 HIS A C 1
ATOM 1040 O O . HIS A 1 138 ? 8.330 -2.751 10.518 1.00 94.69 138 HIS A O 1
ATOM 1046 N N . ALA A 1 139 ? 6.294 -3.576 10.969 1.00 94.56 139 ALA A N 1
ATOM 1047 C CA . ALA A 1 139 ? 5.552 -2.511 10.300 1.00 94.56 139 ALA A CA 1
ATOM 1048 C C . ALA A 1 139 ? 4.550 -1.811 11.228 1.00 94.56 139 ALA A C 1
ATOM 1050 O O . ALA A 1 139 ? 4.107 -2.359 12.239 1.00 94.56 139 ALA A O 1
ATOM 1051 N N . SER A 1 140 ? 4.215 -0.574 10.875 1.00 93.31 140 SER A N 1
ATOM 1052 C CA . SER A 1 140 ? 3.153 0.229 11.468 1.00 93.31 140 SER A CA 1
ATOM 1053 C C . SER A 1 140 ? 2.446 0.992 10.353 1.00 93.31 140 SER A C 1
ATOM 1055 O O . SER A 1 140 ? 3.071 1.780 9.643 1.00 93.31 140 SER A O 1
ATOM 1057 N N . VAL A 1 141 ? 1.146 0.765 10.210 1.00 91.38 141 VAL A N 1
ATOM 1058 C CA . VAL A 1 141 ? 0.319 1.362 9.161 1.00 91.38 141 VAL A CA 1
ATOM 1059 C C . VAL A 1 141 ? -0.775 2.196 9.798 1.00 91.38 141 VAL A C 1
ATOM 1061 O O . VAL A 1 141 ? -1.534 1.700 10.630 1.00 91.38 141 VAL A O 1
ATOM 1064 N N . ASP A 1 142 ? -0.871 3.445 9.358 1.00 91.19 142 ASP A N 1
ATOM 1065 C CA . ASP A 1 142 ? -1.918 4.373 9.767 1.00 91.19 142 ASP A CA 1
ATOM 1066 C C . ASP A 1 142 ? -2.936 4.538 8.636 1.00 91.19 142 ASP A C 1
ATOM 1068 O O . ASP A 1 142 ? -2.592 4.953 7.528 1.00 91.19 142 ASP A O 1
ATOM 1072 N N . ILE A 1 143 ? -4.197 4.222 8.929 1.00 89.38 143 ILE A N 1
ATOM 1073 C CA . ILE A 1 143 ? -5.322 4.296 7.996 1.00 89.38 143 ILE A CA 1
ATOM 1074 C C . ILE A 1 143 ? -6.328 5.327 8.5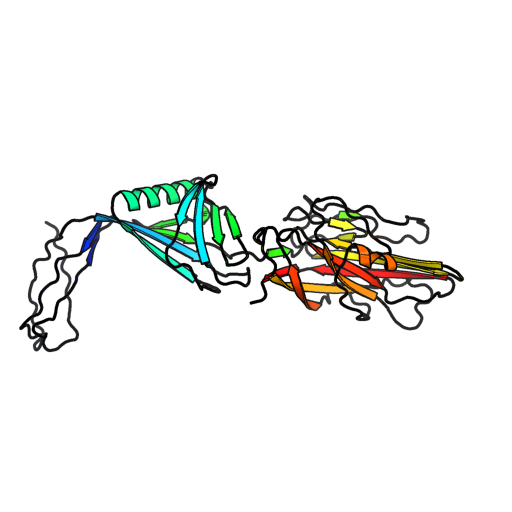20 1.00 89.38 143 ILE A C 1
ATOM 1076 O O . ILE A 1 143 ? -6.947 5.107 9.566 1.00 89.38 143 ILE A O 1
ATOM 1080 N N . PRO A 1 144 ? -6.521 6.461 7.823 1.00 91.69 144 PRO A N 1
ATOM 1081 C CA . PRO A 1 144 ? -7.565 7.418 8.171 1.00 91.69 144 PRO A CA 1
ATOM 1082 C C . PRO A 1 144 ? -8.952 6.778 8.057 1.00 91.69 144 PRO A C 1
ATOM 1084 O O . PRO A 1 144 ? -9.305 6.236 7.009 1.00 91.69 144 PRO A O 1
ATOM 1087 N N . LEU A 1 145 ? -9.754 6.869 9.116 1.00 91.81 145 LEU A N 1
ATOM 1088 C CA . LEU A 1 145 ? -11.119 6.349 9.122 1.00 91.81 145 LEU A CA 1
ATOM 1089 C C . LEU A 1 145 ? -12.094 7.414 8.619 1.00 91.81 145 LEU A C 1
ATOM 1091 O O . LEU A 1 145 ? -12.080 8.559 9.069 1.00 91.81 145 LEU A O 1
ATOM 1095 N N . GLN A 1 146 ? -12.955 7.019 7.684 1.00 91.69 146 GLN A N 1
ATOM 1096 C CA . GLN A 1 146 ? -14.022 7.864 7.151 1.00 91.69 146 GLN A CA 1
ATOM 1097 C C . GLN A 1 146 ? -15.330 7.572 7.881 1.00 91.69 146 GLN A C 1
ATOM 1099 O O . GLN A 1 146 ? -15.590 6.428 8.230 1.00 91.69 146 GLN A O 1
ATOM 1104 N N . ALA A 1 147 ? -16.220 8.556 8.016 1.00 93.62 147 ALA A N 1
ATOM 1105 C CA . ALA A 1 147 ? -17.525 8.342 8.650 1.00 93.62 147 ALA A CA 1
ATOM 1106 C C . ALA A 1 147 ? -18.339 7.193 8.012 1.00 93.62 147 ALA A C 1
ATOM 1108 O O . ALA A 1 147 ? -19.137 6.549 8.684 1.00 93.62 147 ALA A O 1
ATOM 1109 N N . SER A 1 148 ? -18.114 6.905 6.725 1.00 93.00 148 SER A N 1
ATOM 1110 C CA . SER A 1 148 ? -18.766 5.812 5.996 1.00 93.00 148 SER A CA 1
ATOM 1111 C C . SER A 1 148 ? -18.351 4.406 6.438 1.00 93.00 148 SER A C 1
ATOM 1113 O O . SER A 1 148 ? -19.046 3.461 6.084 1.00 93.00 148 SER A O 1
ATOM 1115 N N . CYS A 1 149 ? -17.244 4.241 7.172 1.00 92.38 149 CYS A N 1
ATOM 1116 C CA . CYS A 1 149 ? -16.853 2.934 7.708 1.00 92.38 149 CYS A CA 1
ATOM 1117 C C . CYS A 1 149 ? -17.616 2.559 8.988 1.00 92.38 149 CYS A C 1
ATOM 1119 O O . CYS A 1 149 ? -17.501 1.431 9.458 1.00 92.38 149 CYS A O 1
ATOM 1121 N N . LEU A 1 150 ? -18.379 3.494 9.565 1.00 95.44 150 LEU A N 1
ATOM 1122 C CA . LEU A 1 150 ? -19.061 3.318 10.839 1.00 95.44 150 LEU A CA 1
ATOM 1123 C C . LEU A 1 150 ? -20.547 3.007 10.644 1.00 95.44 150 LEU A C 1
ATOM 1125 O O . LEU A 1 150 ? -21.304 3.818 10.112 1.00 95.44 150 LEU A O 1
ATOM 1129 N N . THR A 1 151 ? -20.979 1.870 11.178 1.00 96.25 151 THR A N 1
ATOM 1130 C CA . THR A 1 151 ? -22.392 1.520 11.346 1.00 96.25 151 THR A CA 1
ATOM 1131 C C . THR A 1 151 ? -22.732 1.485 12.829 1.00 96.25 151 THR A C 1
ATOM 1133 O O . THR A 1 151 ? -22.008 0.890 13.624 1.00 96.25 151 THR A O 1
ATOM 1136 N N . LEU A 1 152 ? -23.835 2.127 13.211 1.00 95.06 152 LEU A N 1
ATOM 1137 C CA . LEU A 1 152 ? -24.327 2.139 14.586 1.00 95.06 152 LEU A CA 1
ATOM 1138 C C . LEU A 1 152 ? -25.612 1.315 14.680 1.00 95.06 152 LEU A C 1
ATOM 1140 O O . LEU A 1 152 ? -26.567 1.590 13.953 1.00 95.06 152 LEU A O 1
ATOM 1144 N N . ASP A 1 153 ? -25.642 0.355 15.599 1.00 90.56 153 ASP A N 1
ATOM 1145 C CA . ASP A 1 153 ? -26.834 -0.418 15.949 1.00 90.56 153 ASP A CA 1
ATOM 1146 C C . ASP A 1 153 ? -26.968 -0.520 17.472 1.00 90.56 153 ASP A C 1
ATOM 1148 O O . ASP A 1 153 ? -26.226 -1.238 18.140 1.00 90.56 153 ASP A O 1
ATOM 1152 N N . ASP A 1 154 ? -27.915 0.235 18.029 1.00 87.00 154 ASP A N 1
ATOM 1153 C CA . ASP A 1 154 ? -28.157 0.351 19.469 1.00 87.00 154 ASP A CA 1
ATOM 1154 C C . ASP A 1 154 ? -26.885 0.670 20.285 1.00 87.00 154 ASP A C 1
ATOM 1156 O O . ASP A 1 154 ? -26.457 1.825 20.364 1.00 87.00 154 ASP A O 1
ATOM 1160 N N . ASN A 1 155 ? -26.283 -0.349 20.904 1.00 87.75 155 ASN A N 1
ATOM 1161 C CA . ASN A 1 155 ? -25.093 -0.242 21.738 1.00 87.75 155 ASN A CA 1
ATOM 1162 C C . ASN A 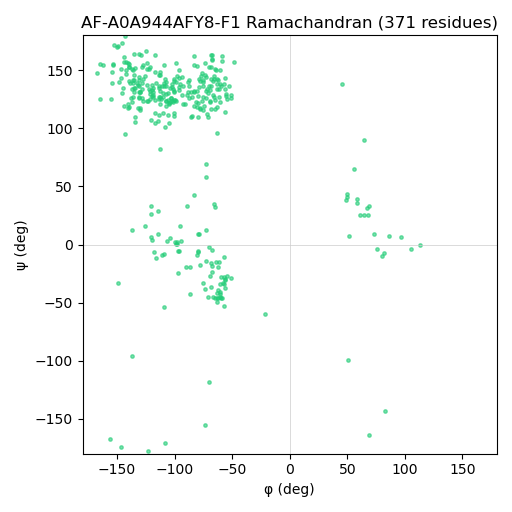1 155 ? -23.808 -0.725 21.048 1.00 87.75 155 ASN A C 1
ATOM 1164 O O . ASN A 1 155 ? -22.768 -0.814 21.701 1.00 87.75 155 ASN A O 1
ATOM 1168 N N . LEU A 1 156 ? -23.897 -1.075 19.767 1.00 91.75 156 LEU A N 1
ATOM 1169 C CA . LEU A 1 156 ? -22.810 -1.552 18.930 1.00 91.75 156 LEU A CA 1
ATOM 1170 C C . LEU A 1 156 ? -22.406 -0.470 17.929 1.00 91.75 156 LEU A C 1
ATOM 1172 O O . LEU A 1 156 ? -23.232 0.051 17.180 1.00 91.75 156 LEU A O 1
ATOM 1176 N N . ALA A 1 157 ? -21.108 -0.200 17.880 1.00 94.50 157 ALA A N 1
ATOM 1177 C CA . ALA A 1 157 ? -20.472 0.466 16.759 1.00 94.50 157 ALA A CA 1
ATOM 1178 C C . ALA A 1 157 ? -19.653 -0.572 15.995 1.00 94.50 157 ALA A C 1
ATOM 1180 O O . ALA A 1 157 ? -18.738 -1.190 16.547 1.00 94.50 157 ALA A O 1
ATOM 1181 N N . SER A 1 158 ? -20.008 -0.767 14.732 1.00 93.81 158 SER A N 1
ATOM 1182 C CA . SER A 1 158 ? -19.315 -1.644 13.798 1.00 93.81 158 SER A CA 1
ATOM 1183 C C . SER A 1 158 ? -18.490 -0.817 12.835 1.00 93.81 158 SER A C 1
ATOM 1185 O O . SER A 1 158 ? -19.008 0.075 12.165 1.00 93.81 158 SER A O 1
ATOM 1187 N N . ILE A 1 159 ? -17.194 -1.104 12.818 1.00 92.38 159 ILE A N 1
ATOM 1188 C CA . ILE A 1 159 ? -16.200 -0.426 11.999 1.00 92.38 159 ILE A CA 1
ATOM 1189 C C . ILE A 1 159 ? -15.787 -1.401 10.900 1.00 92.38 159 ILE A C 1
ATOM 1191 O O . ILE A 1 159 ? -15.006 -2.321 11.136 1.00 92.38 159 ILE A O 1
ATOM 1195 N N . GLU A 1 160 ? -16.326 -1.203 9.706 1.00 88.69 160 GLU A N 1
ATOM 1196 C CA . GLU A 1 160 ? -15.976 -2.010 8.540 1.00 88.69 160 GLU A CA 1
ATOM 1197 C C . GLU A 1 160 ? -14.740 -1.428 7.874 1.00 88.69 160 GLU A C 1
ATOM 1199 O O . GLU A 1 160 ? -14.765 -0.331 7.309 1.00 88.69 160 GLU A O 1
ATOM 1204 N N . LEU A 1 161 ? -13.631 -2.148 7.978 1.00 77.19 161 LEU A N 1
ATOM 1205 C CA . LEU A 1 161 ? -12.380 -1.760 7.356 1.00 77.19 161 LEU A CA 1
ATOM 1206 C C . LEU A 1 161 ? -12.256 -2.536 6.053 1.00 77.19 161 LEU A C 1
ATOM 1208 O O . LEU A 1 161 ? -12.689 -3.679 5.946 1.00 77.19 161 LEU A O 1
ATOM 1212 N N . GLY A 1 162 ? -11.662 -1.900 5.047 1.00 76.88 162 GLY A N 1
ATOM 1213 C CA . GLY A 1 162 ? -11.276 -2.608 3.835 1.00 76.88 162 GLY A CA 1
ATOM 1214 C C . GLY A 1 162 ? -10.113 -3.554 4.129 1.00 76.88 162 GLY A C 1
ATOM 1215 O O . GLY A 1 162 ? -10.189 -4.472 4.945 1.00 76.88 162 GLY A O 1
ATOM 1216 N N . GLU A 1 163 ? -8.994 -3.307 3.473 1.00 85.12 163 GLU A N 1
ATOM 1217 C CA . GLU A 1 163 ? -7.817 -4.163 3.565 1.00 85.12 163 GLU A CA 1
ATOM 1218 C C . GLU A 1 163 ? -6.676 -3.407 4.252 1.00 85.12 163 GLU A C 1
ATOM 1220 O O . GLU A 1 163 ? -6.534 -2.190 4.092 1.00 85.12 163 GLU A O 1
ATOM 1225 N N . VAL A 1 164 ? -5.851 -4.114 5.030 1.00 87.50 164 VAL A N 1
ATOM 1226 C CA . VAL A 1 164 ? -4.550 -3.571 5.440 1.00 87.50 164 VAL A CA 1
ATOM 1227 C C . VAL A 1 164 ? -3.682 -3.536 4.181 1.00 87.50 164 VAL A C 1
ATOM 1229 O O . VAL A 1 164 ? -3.515 -4.586 3.556 1.00 87.50 164 VAL A O 1
ATOM 1232 N N . PRO A 1 165 ? -3.139 -2.370 3.794 1.00 90.69 165 PRO A N 1
ATOM 1233 C CA . PRO A 1 165 ? -2.447 -2.213 2.522 1.00 90.69 165 PRO A CA 1
ATOM 1234 C C . PRO A 1 165 ? -1.134 -3.000 2.478 1.00 90.69 165 PRO A C 1
ATOM 1236 O O . PRO A 1 165 ? -0.556 -3.352 3.507 1.00 90.69 165 PRO A O 1
ATOM 1239 N N . TYR A 1 166 ? -0.622 -3.205 1.266 1.00 94.50 166 TYR A N 1
ATOM 1240 C CA . TYR A 1 166 ? 0.767 -3.597 1.035 1.00 94.50 166 TYR A CA 1
ATOM 1241 C C . TYR A 1 166 ? 1.740 -2.547 1.612 1.00 94.50 166 TYR A C 1
ATOM 1243 O O . TYR A 1 166 ? 1.382 -1.383 1.821 1.00 94.50 166 TYR A O 1
ATOM 1251 N N . LEU A 1 167 ? 3.016 -2.909 1.804 1.00 95.19 167 LEU A N 1
ATOM 1252 C CA . LEU A 1 167 ? 4.066 -1.918 2.101 1.00 95.19 167 LEU A CA 1
ATOM 1253 C C . LEU A 1 167 ? 4.151 -0.854 0.998 1.00 95.19 167 LEU A C 1
ATOM 1255 O O . LEU A 1 167 ? 4.441 0.319 1.266 1.00 95.19 167 LEU A O 1
ATOM 1259 N N . LEU A 1 168 ? 3.883 -1.278 -0.237 1.00 95.12 168 LEU A N 1
ATOM 1260 C CA . LEU A 1 168 ? 3.710 -0.453 -1.420 1.00 95.12 168 LEU A CA 1
ATOM 1261 C C . LEU A 1 168 ? 2.825 -1.177 -2.434 1.00 95.12 168 LEU A C 1
ATOM 1263 O O . LEU A 1 168 ? 2.997 -2.374 -2.639 1.00 95.12 168 LEU A O 1
ATOM 1267 N N . GLU A 1 169 ? 1.925 -0.433 -3.068 1.00 95.31 169 GLU A N 1
ATOM 1268 C CA . GLU A 1 169 ? 1.116 -0.874 -4.202 1.00 95.31 169 GLU A CA 1
ATOM 1269 C C . GLU A 1 169 ? 1.029 0.262 -5.229 1.00 95.31 169 GLU A C 1
ATOM 1271 O O . GLU A 1 169 ? 0.914 1.428 -4.837 1.00 95.31 169 GLU A O 1
ATOM 1276 N N . GLU A 1 170 ? 1.134 -0.075 -6.512 1.00 95.25 170 GLU A N 1
ATOM 1277 C CA . GLU A 1 170 ? 0.917 0.823 -7.649 1.00 95.25 170 GLU A CA 1
ATOM 1278 C C . GLU A 1 170 ? 0.531 0.009 -8.891 1.00 95.25 170 GLU A C 1
ATOM 1280 O O . GLU A 1 170 ? 1.267 -0.895 -9.283 1.00 95.25 170 GLU A O 1
ATOM 1285 N N . ASP A 1 171 ? -0.600 0.353 -9.505 1.00 94.19 171 ASP A N 1
ATOM 1286 C CA . ASP A 1 171 ? -1.153 -0.295 -10.705 1.00 94.19 171 ASP A CA 1
ATOM 1287 C C . ASP A 1 171 ? -1.308 0.673 -11.891 1.00 94.19 171 ASP A C 1
ATOM 1289 O O . ASP A 1 171 ? -1.964 0.352 -12.874 1.00 94.19 171 ASP A O 1
ATOM 1293 N N . PHE A 1 172 ? -0.810 1.911 -11.753 1.00 93.31 172 PHE A N 1
ATOM 1294 C CA . PHE A 1 172 ? -0.830 2.989 -12.746 1.00 93.31 172 PHE A CA 1
ATOM 1295 C C . PHE A 1 172 ? -2.208 3.314 -13.366 1.00 93.31 172 PHE A C 1
ATOM 1297 O O . PHE A 1 172 ? -2.314 4.195 -14.226 1.00 93.31 172 PHE A O 1
ATOM 1304 N N . SER A 1 173 ? -3.295 2.714 -12.873 1.00 92.44 173 SER A N 1
ATOM 1305 C CA . SER A 1 173 ? -4.646 2.794 -13.441 1.00 92.44 173 SER A CA 1
ATOM 1306 C C . SER A 1 173 ? -5.254 4.195 -13.325 1.00 92.44 173 SER A C 1
ATOM 1308 O O . SER A 1 173 ? -6.134 4.589 -14.092 1.00 92.44 173 SER A O 1
ATOM 1310 N N . THR A 1 174 ? -4.755 4.971 -12.363 1.00 91.62 174 THR A N 1
ATOM 1311 C CA . THR A 1 174 ? -5.151 6.357 -12.086 1.00 91.62 174 THR A CA 1
ATOM 1312 C C . THR A 1 174 ? -4.019 7.354 -12.336 1.00 91.62 174 THR A C 1
ATOM 1314 O O . THR A 1 174 ? -4.139 8.531 -11.986 1.00 91.62 174 THR A O 1
ATOM 1317 N N . ALA A 1 175 ? -2.916 6.899 -12.938 1.00 91.75 175 ALA A N 1
ATOM 1318 C CA . ALA A 1 175 ? -1.743 7.720 -13.169 1.00 91.75 175 ALA A CA 1
ATOM 1319 C C . ALA A 1 175 ? -2.008 8.818 -14.209 1.00 91.75 175 ALA A C 1
ATOM 1321 O O . ALA A 1 175 ? -2.683 8.616 -15.221 1.00 91.75 175 ALA A O 1
ATOM 1322 N N . VAL A 1 176 ? -1.427 9.996 -13.977 1.00 93.31 176 VAL A N 1
ATOM 1323 C CA . VAL A 1 176 ? -1.499 11.119 -14.916 1.00 93.31 176 VAL A CA 1
ATOM 1324 C C . VAL A 1 176 ? -0.399 10.965 -15.975 1.00 93.31 176 VAL A C 1
ATOM 1326 O O . VAL A 1 176 ? 0.777 10.869 -15.610 1.00 93.31 176 VAL A O 1
ATOM 1329 N N . PRO A 1 177 ? -0.726 11.006 -17.281 1.00 92.94 177 PRO A N 1
ATOM 1330 C CA . PRO A 1 177 ? 0.262 10.826 -18.340 1.00 92.94 177 PRO A CA 1
ATOM 1331 C C . PRO A 1 177 ? 1.353 11.890 -18.320 1.00 92.94 177 PRO A C 1
ATOM 1333 O O . PRO A 1 177 ? 1.087 13.091 -18.242 1.00 92.94 177 PRO A O 1
ATOM 1336 N N . THR A 1 178 ? 2.599 11.450 -18.450 1.00 92.75 178 THR A N 1
ATOM 1337 C CA . THR A 1 178 ? 3.768 12.325 -18.569 1.00 92.75 178 THR A CA 1
ATOM 1338 C C . THR A 1 178 ? 4.942 11.542 -19.138 1.00 92.75 178 THR A C 1
ATOM 1340 O O . THR A 1 178 ? 4.997 10.324 -19.001 1.00 92.75 178 THR A O 1
ATOM 1343 N N . ALA A 1 179 ? 5.882 12.222 -19.788 1.00 90.25 179 ALA A N 1
ATOM 1344 C CA . ALA A 1 179 ? 7.062 11.589 -20.362 1.00 90.25 179 ALA A CA 1
ATOM 1345 C C . ALA A 1 179 ? 8.271 12.522 -20.297 1.00 90.25 179 ALA A C 1
ATOM 1347 O O . ALA A 1 179 ? 8.146 13.733 -20.493 1.00 90.25 179 ALA A O 1
ATOM 1348 N N . HIS A 1 180 ? 9.454 11.957 -20.055 1.00 85.94 180 HIS A N 1
ATOM 1349 C CA . HIS A 1 180 ? 10.705 12.707 -20.007 1.00 85.94 180 HIS A CA 1
ATOM 1350 C C . HIS A 1 180 ? 11.858 11.893 -20.594 1.00 85.94 180 HIS A C 1
ATOM 1352 O O . HIS A 1 180 ? 12.205 10.830 -20.078 1.00 85.94 180 HIS A O 1
ATOM 1358 N N . ASP A 1 181 ? 12.471 12.417 -21.661 1.00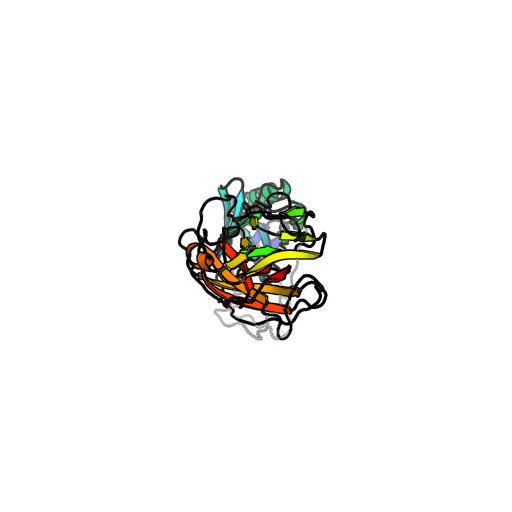 80.31 181 ASP A N 1
ATOM 1359 C CA . ASP A 1 181 ? 13.563 11.770 -22.410 1.00 80.31 181 ASP A CA 1
ATOM 1360 C C . ASP A 1 181 ? 13.267 10.310 -22.787 1.00 80.31 181 ASP A C 1
ATOM 1362 O O . ASP A 1 181 ? 14.137 9.430 -22.735 1.00 80.31 181 ASP A O 1
ATOM 1366 N N . ASP A 1 182 ? 12.007 10.060 -23.142 1.00 76.50 182 ASP A N 1
ATOM 1367 C CA . ASP A 1 182 ? 11.505 8.721 -23.420 1.00 76.50 182 ASP A CA 1
ATOM 1368 C C . ASP A 1 182 ? 11.634 8.289 -24.893 1.00 76.50 182 ASP A C 1
ATOM 1370 O O . ASP A 1 182 ? 11.654 7.104 -25.232 1.00 76.50 182 ASP A O 1
ATOM 1374 N N . ASP A 1 183 ? 11.792 9.272 -25.778 1.00 67.50 183 ASP A N 1
ATOM 1375 C CA . ASP A 1 183 ? 11.953 9.057 -27.209 1.00 67.50 183 ASP A CA 1
ATOM 1376 C C . ASP A 1 183 ? 13.415 9.149 -27.646 1.00 67.50 183 ASP A C 1
ATOM 1378 O O . ASP A 1 183 ? 14.188 10.019 -27.229 1.00 67.50 183 ASP A O 1
ATOM 1382 N N . TYR A 1 184 ? 13.775 8.289 -28.598 1.00 60.38 184 TYR A N 1
ATOM 1383 C CA . TYR A 1 184 ? 14.991 8.436 -29.383 1.00 60.38 184 TYR A CA 1
ATOM 1384 C C . TYR A 1 184 ? 14.657 9.027 -30.756 1.00 60.38 184 TYR A C 1
ATOM 1386 O O . TYR A 1 184 ? 14.089 8.360 -31.621 1.00 60.38 184 TYR A O 1
ATOM 1394 N N . THR A 1 185 ? 15.074 10.273 -30.996 1.00 53.84 185 THR A N 1
ATOM 1395 C CA . THR A 1 185 ? 15.158 10.807 -32.362 1.00 53.84 185 THR A CA 1
ATOM 1396 C C . THR A 1 185 ? 16.593 10.657 -32.860 1.00 53.84 185 THR A C 1
ATOM 1398 O O . THR A 1 185 ? 17.550 10.994 -32.163 1.00 53.84 185 THR A O 1
ATOM 1401 N N . ALA A 1 186 ? 16.763 10.145 -34.083 1.00 44.38 186 ALA A N 1
ATOM 1402 C CA . ALA A 1 186 ? 18.063 9.796 -34.673 1.00 44.38 186 ALA A CA 1
ATOM 1403 C C . ALA A 1 186 ? 19.082 10.959 -34.753 1.00 44.38 186 ALA A C 1
ATOM 1405 O O . ALA A 1 186 ? 20.257 10.734 -35.042 1.00 44.38 186 ALA A O 1
ATOM 1406 N N . SER A 1 187 ? 18.647 12.193 -34.491 1.00 46.50 187 SER A N 1
ATOM 1407 C CA . SER A 1 187 ? 19.441 13.422 -34.522 1.00 46.50 187 SER A CA 1
ATOM 1408 C C . SER A 1 187 ? 19.682 14.063 -33.154 1.00 46.50 187 SER A C 1
ATOM 1410 O O . SER A 1 187 ? 20.455 15.019 -33.085 1.00 46.50 187 SER A O 1
ATOM 1412 N N . SER A 1 188 ? 19.042 13.603 -32.072 1.00 42.66 188 SER A N 1
ATOM 1413 C CA . SER A 1 188 ? 19.236 14.237 -30.770 1.00 42.66 188 SER A CA 1
ATOM 1414 C C . SER A 1 188 ? 20.471 13.668 -30.076 1.00 42.66 188 SER A C 1
ATOM 1416 O O . SER A 1 188 ? 20.532 12.536 -29.587 1.00 42.66 188 SER A O 1
ATOM 1418 N N . ASN A 1 189 ? 21.477 14.531 -29.992 1.00 44.66 189 ASN A N 1
ATOM 1419 C CA . ASN A 1 189 ? 22.583 14.460 -29.050 1.00 44.66 189 ASN A CA 1
ATOM 1420 C C . ASN A 1 189 ? 22.083 14.659 -27.599 1.00 44.66 189 ASN A C 1
ATOM 1422 O O . ASN A 1 189 ? 22.785 15.287 -26.824 1.00 44.66 189 ASN A O 1
ATOM 1426 N N . SER A 1 190 ? 20.880 14.179 -27.232 1.00 46.88 190 SER A N 1
ATOM 1427 C CA . SER A 1 190 ? 20.272 14.314 -25.896 1.00 46.88 190 SER A CA 1
ATOM 1428 C C . SER A 1 190 ? 20.970 13.402 -24.879 1.00 46.88 190 SER A C 1
ATOM 1430 O O . SER A 1 190 ? 20.512 12.327 -24.492 1.00 46.88 190 SER A O 1
ATOM 1432 N N . ASP A 1 191 ? 22.197 13.838 -24.627 1.00 48.91 191 ASP A N 1
ATOM 1433 C CA . ASP A 1 191 ? 22.968 13.997 -23.415 1.00 48.91 191 ASP A CA 1
ATOM 1434 C C . ASP A 1 191 ? 23.012 12.887 -22.362 1.00 48.91 191 ASP A C 1
ATOM 1436 O O . ASP A 1 191 ? 22.069 12.191 -21.979 1.00 48.91 191 ASP A O 1
ATOM 1440 N N . ARG A 1 192 ? 24.251 12.741 -21.905 1.00 55.28 192 ARG A N 1
ATOM 1441 C CA . ARG A 1 192 ? 24.745 11.856 -20.866 1.00 55.28 192 ARG A CA 1
ATOM 1442 C C . ARG A 1 192 ? 24.140 12.315 -19.531 1.00 55.28 192 ARG A C 1
ATOM 1444 O O . ARG A 1 192 ? 24.293 13.478 -19.192 1.00 55.28 192 ARG A O 1
ATOM 1451 N N . ASN A 1 193 ? 23.528 11.388 -18.789 1.00 58.19 193 ASN A N 1
ATOM 1452 C CA . ASN A 1 193 ? 22.821 11.600 -17.512 1.00 58.19 193 ASN A CA 1
ATOM 1453 C C . ASN A 1 193 ? 21.571 12.488 -17.651 1.00 58.19 193 ASN A C 1
ATOM 1455 O O . ASN A 1 193 ? 21.633 13.707 -17.534 1.00 58.19 193 ASN A O 1
ATOM 1459 N N . VAL A 1 194 ? 20.426 11.853 -17.908 1.00 71.44 194 VAL A N 1
ATOM 1460 C CA . VAL A 1 194 ? 19.123 12.531 -17.853 1.00 71.44 194 VAL A CA 1
ATOM 1461 C C . VAL A 1 194 ? 18.798 12.814 -16.397 1.00 71.44 194 VAL A C 1
ATOM 1463 O O . VAL A 1 194 ? 18.890 11.899 -15.575 1.00 71.44 194 VAL A O 1
ATOM 1466 N N . ALA A 1 195 ? 18.419 14.059 -16.109 1.00 75.38 195 ALA A N 1
ATOM 1467 C CA . ALA A 1 195 ? 18.012 14.459 -14.774 1.00 75.38 195 ALA A CA 1
ATOM 1468 C C . ALA A 1 195 ? 16.839 13.597 -14.292 1.00 75.38 195 ALA A C 1
ATOM 1470 O O . ALA A 1 195 ? 15.909 13.337 -15.058 1.00 75.38 195 ALA A O 1
ATOM 1471 N N . GLY A 1 196 ? 16.870 13.173 -13.030 1.00 80.25 196 GLY A N 1
ATOM 1472 C CA . GLY A 1 196 ? 15.728 12.481 -12.436 1.00 80.25 196 GLY A CA 1
ATOM 1473 C C . GLY A 1 196 ? 14.463 13.337 -12.474 1.00 80.25 196 GLY A C 1
ATOM 1474 O O . GLY A 1 196 ? 14.520 14.570 -12.516 1.00 80.25 196 GLY A O 1
ATOM 1475 N N . TYR A 1 197 ? 13.300 12.705 -12.402 1.00 88.25 197 TYR A N 1
ATOM 1476 C CA . TYR A 1 197 ? 12.017 13.386 -12.342 1.00 88.25 197 TYR A CA 1
ATOM 1477 C C . TYR A 1 197 ? 11.171 12.800 -11.213 1.00 88.25 197 TYR A C 1
ATOM 1479 O O . TYR A 1 197 ? 10.798 11.634 -11.230 1.00 88.25 197 TYR A O 1
ATOM 1487 N N . LEU A 1 198 ? 10.857 13.638 -10.226 1.00 91.50 198 LEU A N 1
ATOM 1488 C CA . LEU A 1 198 ? 9.955 13.306 -9.130 1.00 91.50 198 LEU A CA 1
ATOM 1489 C C . LEU A 1 198 ? 8.519 13.280 -9.663 1.00 91.50 198 LEU A C 1
ATOM 1491 O O . LEU A 1 198 ? 8.083 14.259 -10.268 1.00 91.50 198 LEU A O 1
ATOM 1495 N N . LEU A 1 199 ? 7.813 12.177 -9.433 1.00 92.00 199 LEU A N 1
ATOM 1496 C CA . LEU A 1 199 ? 6.479 11.903 -9.976 1.00 92.00 199 LEU A CA 1
ATOM 1497 C C . LEU A 1 199 ? 5.345 12.284 -9.011 1.00 92.00 199 LEU A C 1
ATOM 1499 O O . LEU A 1 199 ? 4.201 11.875 -9.202 1.00 92.00 199 LEU A O 1
ATOM 1503 N N . ASP A 1 200 ? 5.643 13.085 -7.988 1.00 92.19 200 ASP A N 1
ATOM 1504 C CA . ASP A 1 200 ? 4.646 13.613 -7.055 1.00 92.19 200 ASP A CA 1
ATOM 1505 C C . ASP A 1 200 ? 3.545 14.366 -7.816 1.00 92.19 200 ASP A C 1
ATOM 1507 O O . ASP A 1 200 ? 3.817 15.250 -8.633 1.00 92.19 200 ASP A O 1
ATOM 1511 N N . GLY A 1 201 ? 2.290 14.001 -7.549 1.00 90.31 201 GLY A N 1
ATOM 1512 C CA . GLY A 1 201 ? 1.119 14.534 -8.250 1.00 90.31 201 GLY A CA 1
ATOM 1513 C C . GLY A 1 201 ? 0.804 13.875 -9.598 1.00 90.31 201 GLY A C 1
ATOM 1514 O O . GLY A 1 201 ? -0.260 14.154 -10.144 1.00 90.31 201 GLY A O 1
ATOM 1515 N N . TYR A 1 202 ? 1.673 12.997 -10.114 1.00 91.88 202 TYR A N 1
ATOM 1516 C CA . TYR A 1 202 ? 1.364 12.127 -11.258 1.00 91.88 202 TYR A CA 1
ATOM 1517 C C . TYR A 1 202 ? 0.926 10.725 -10.827 1.00 91.88 202 TYR A C 1
ATOM 1519 O O . TYR A 1 202 ? 0.204 10.067 -11.571 1.00 91.88 202 TYR A O 1
ATOM 1527 N N . LEU A 1 203 ? 1.340 10.289 -9.633 1.00 91.69 203 LEU A N 1
ATOM 1528 C CA . LEU A 1 203 ? 0.979 9.006 -9.029 1.00 91.69 203 LEU A CA 1
ATOM 1529 C C . LEU A 1 203 ? 0.291 9.215 -7.667 1.00 91.69 203 LEU A C 1
ATOM 1531 O O . LEU A 1 203 ? 0.581 10.217 -6.999 1.00 91.69 203 LEU A O 1
ATOM 1535 N N . PRO A 1 204 ? -0.586 8.291 -7.219 1.00 86.62 204 PRO A N 1
ATOM 1536 C CA . PRO A 1 204 ? -1.310 8.410 -5.948 1.00 86.62 204 PRO A CA 1
ATOM 1537 C C . PRO A 1 204 ? -0.404 8.538 -4.717 1.00 86.62 204 PRO A C 1
ATOM 1539 O O . PRO A 1 204 ? -0.754 9.220 -3.750 1.00 86.62 204 PRO A O 1
ATOM 1542 N N . ARG A 1 205 ? 0.772 7.896 -4.740 1.00 88.69 205 ARG A N 1
ATOM 1543 C CA . ARG A 1 205 ? 1.742 7.930 -3.640 1.00 88.69 205 ARG A CA 1
ATOM 1544 C C . ARG A 1 205 ? 2.935 8.818 -3.982 1.00 88.69 205 ARG A C 1
ATOM 1546 O O . ARG A 1 205 ? 3.648 8.571 -4.943 1.00 88.69 205 ARG A O 1
ATOM 1553 N N . ASN A 1 206 ? 3.224 9.808 -3.144 1.00 90.25 206 ASN A N 1
ATOM 1554 C CA . ASN A 1 206 ? 4.409 10.649 -3.325 1.00 90.25 206 ASN A CA 1
ATOM 1555 C C . ASN A 1 206 ? 5.713 9.886 -3.048 1.00 90.25 206 ASN A C 1
ATOM 1557 O O . ASN A 1 206 ? 5.775 8.972 -2.221 1.00 90.25 206 ASN A O 1
ATOM 1561 N N . GLY A 1 207 ? 6.784 10.333 -3.694 1.00 89.94 207 GLY A N 1
ATOM 1562 C CA . GLY A 1 207 ? 8.141 9.837 -3.533 1.00 89.94 207 GLY A CA 1
ATOM 1563 C C . GLY A 1 207 ? 8.633 8.960 -4.679 1.00 89.94 207 GLY A C 1
ATOM 1564 O O . GLY A 1 207 ? 9.805 8.586 -4.637 1.00 89.94 207 GLY A O 1
ATOM 1565 N N . TRP A 1 208 ? 7.800 8.64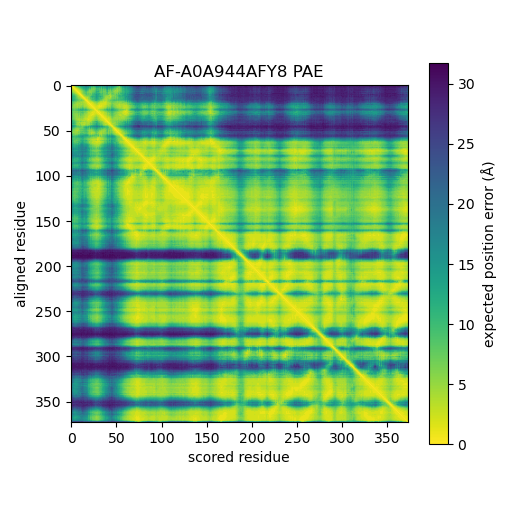9 -5.676 1.00 93.00 208 TRP A N 1
ATOM 1566 C CA . TRP A 1 208 ? 8.232 7.981 -6.906 1.00 93.00 208 TRP A CA 1
ATOM 1567 C C . TRP A 1 208 ? 9.159 8.876 -7.723 1.00 93.00 208 TRP A C 1
ATOM 1569 O O . TRP A 1 208 ? 8.944 10.084 -7.835 1.00 93.00 208 TRP A O 1
ATOM 1579 N N . ASN A 1 209 ? 10.174 8.284 -8.339 1.00 90.38 209 ASN A N 1
ATOM 1580 C CA . ASN A 1 209 ? 11.103 9.003 -9.199 1.00 90.38 209 ASN A CA 1
ATOM 1581 C C . ASN A 1 209 ? 11.439 8.173 -10.432 1.00 90.38 209 ASN A C 1
ATOM 1583 O O . ASN A 1 209 ? 11.607 6.965 -10.325 1.00 90.38 209 ASN A O 1
ATOM 1587 N N . ALA A 1 210 ? 11.551 8.814 -11.589 1.00 91.19 210 ALA A N 1
ATOM 1588 C CA . ALA A 1 210 ? 11.962 8.147 -12.807 1.00 91.19 210 ALA A CA 1
ATOM 1589 C C . ALA A 1 210 ? 12.897 9.002 -13.667 1.00 91.19 210 ALA A C 1
ATOM 1591 O O . ALA A 1 210 ? 12.886 10.232 -13.620 1.00 91.19 210 ALA A O 1
ATOM 1592 N N . ALA A 1 211 ? 13.686 8.340 -14.507 1.00 87.12 211 ALA A N 1
ATOM 1593 C CA . ALA A 1 211 ? 14.451 8.975 -15.574 1.00 87.12 211 ALA A CA 1
ATOM 1594 C C . ALA A 1 211 ? 14.324 8.151 -16.856 1.00 87.12 211 ALA A C 1
ATOM 1596 O O . ALA A 1 211 ? 14.390 6.923 -16.791 1.00 87.12 211 ALA A O 1
ATOM 1597 N N . ARG A 1 212 ? 14.218 8.829 -18.011 1.00 87.69 212 ARG A N 1
ATOM 1598 C CA . ARG A 1 212 ? 14.002 8.207 -19.333 1.00 87.69 212 ARG A CA 1
ATOM 1599 C C . ARG A 1 212 ? 12.757 7.320 -19.334 1.00 87.69 212 ARG A C 1
ATOM 1601 O O . ARG A 1 212 ? 12.867 6.096 -19.415 1.00 87.69 212 ARG A O 1
ATOM 1608 N N . PHE A 1 213 ? 11.604 7.956 -19.154 1.00 91.12 213 PHE A N 1
ATOM 1609 C CA . PHE A 1 213 ? 10.358 7.264 -18.850 1.00 91.12 213 PHE A CA 1
ATOM 1610 C C . PHE A 1 213 ? 9.139 7.913 -19.507 1.00 91.12 213 PHE A C 1
ATOM 1612 O O . PHE A 1 213 ? 9.144 9.122 -19.753 1.00 91.12 213 PHE A O 1
ATOM 1619 N N . ALA A 1 214 ? 8.076 7.132 -19.688 1.00 92.44 214 ALA A N 1
ATOM 1620 C CA . ALA A 1 214 ? 6.720 7.635 -19.895 1.00 92.44 214 ALA A CA 1
ATOM 1621 C C . ALA A 1 214 ? 5.706 6.866 -19.056 1.00 92.44 214 ALA A C 1
ATOM 1623 O O . ALA A 1 214 ? 5.839 5.665 -18.860 1.00 92.44 214 ALA A O 1
ATOM 1624 N N . ILE A 1 215 ? 4.679 7.573 -18.604 1.00 92.75 215 ILE A N 1
ATOM 1625 C CA . ILE A 1 215 ? 3.481 7.026 -17.974 1.00 92.75 215 ILE A CA 1
ATOM 1626 C C . ILE A 1 215 ? 2.359 7.073 -19.009 1.00 92.75 215 ILE A C 1
ATOM 1628 O O . ILE A 1 215 ? 2.080 8.140 -19.570 1.00 92.75 215 ILE A O 1
ATOM 1632 N N . PHE A 1 216 ? 1.726 5.929 -19.250 1.00 87.31 216 PHE A N 1
ATOM 1633 C CA . PHE A 1 216 ? 0.557 5.808 -20.115 1.00 87.31 216 PHE A CA 1
ATOM 1634 C C . PHE A 1 216 ? -0.713 5.850 -19.264 1.00 87.31 216 PHE A C 1
ATOM 1636 O O . PHE A 1 216 ? -0.770 5.240 -18.201 1.00 87.31 216 PHE A O 1
ATOM 1643 N N . GLU A 1 217 ? -1.718 6.605 -19.710 1.00 78.94 217 GLU A N 1
ATOM 1644 C CA . GLU A 1 217 ? -2.972 6.762 -18.963 1.00 78.94 217 GLU A CA 1
ATOM 1645 C C . GLU A 1 217 ? -3.665 5.414 -18.773 1.00 78.94 217 GLU A C 1
ATOM 1647 O O . GLU A 1 217 ? -4.000 4.762 -19.763 1.00 78.94 217 GLU A O 1
ATOM 1652 N N . GLY A 1 218 ? -3.920 5.039 -17.519 1.00 76.81 218 GLY A N 1
ATOM 1653 C CA . GLY A 1 218 ? -4.709 3.854 -17.190 1.00 76.81 218 GLY A CA 1
ATOM 1654 C C . GLY A 1 218 ? -4.089 2.527 -17.630 1.00 76.81 218 GLY A C 1
ATOM 1655 O O . GLY A 1 218 ? -4.840 1.589 -17.889 1.00 76.81 218 GLY A O 1
ATOM 1656 N N . ASP A 1 219 ? -2.764 2.476 -17.779 1.00 86.56 219 ASP A N 1
ATOM 1657 C CA . ASP A 1 219 ? -2.053 1.304 -18.294 1.00 86.56 219 ASP A CA 1
ATOM 1658 C C . ASP A 1 219 ? -0.785 1.045 -17.469 1.00 86.56 219 ASP A C 1
ATOM 1660 O O . ASP A 1 219 ? -0.864 0.457 -16.404 1.00 86.56 219 ASP A O 1
ATOM 1664 N N . CYS A 1 220 ? 0.383 1.527 -17.896 1.00 93.00 220 CYS A N 1
ATOM 1665 C CA . CYS A 1 220 ? 1.656 1.176 -17.265 1.00 93.00 220 CYS A CA 1
ATOM 1666 C C . CYS A 1 220 ? 2.668 2.331 -17.288 1.00 93.00 220 CYS A C 1
ATOM 1668 O O . CYS A 1 220 ? 2.474 3.367 -17.940 1.00 93.00 220 CYS A O 1
ATOM 1670 N N . ILE A 1 221 ? 3.805 2.135 -16.617 1.00 95.12 221 ILE A N 1
ATOM 1671 C CA . ILE A 1 221 ? 4.989 2.983 -16.785 1.00 95.12 221 ILE A CA 1
ATOM 1672 C C . ILE A 1 221 ? 6.033 2.286 -17.657 1.00 95.12 221 ILE A C 1
ATOM 1674 O O . ILE A 1 221 ? 6.333 1.108 -17.496 1.00 95.12 221 ILE A O 1
ATOM 1678 N N . ARG A 1 222 ? 6.646 3.042 -18.562 1.00 92.94 222 ARG A N 1
ATOM 1679 C CA . ARG A 1 222 ? 7.797 2.633 -19.365 1.00 92.94 222 ARG A CA 1
ATOM 1680 C C . ARG A 1 222 ? 9.050 3.326 -18.885 1.00 92.94 222 ARG A C 1
ATOM 1682 O O . ARG A 1 222 ? 9.044 4.538 -18.711 1.00 92.94 222 ARG A O 1
ATOM 1689 N N . ILE A 1 223 ? 10.145 2.581 -18.788 1.00 91.50 223 ILE A N 1
ATOM 1690 C CA . ILE A 1 223 ? 11.506 3.118 -18.712 1.00 91.50 223 ILE A CA 1
ATOM 1691 C C . ILE A 1 223 ? 12.353 2.565 -19.858 1.00 91.50 223 ILE A C 1
ATOM 1693 O O . ILE A 1 223 ? 12.113 1.458 -20.343 1.00 91.50 223 ILE A O 1
ATOM 1697 N N . ASN A 1 224 ? 13.351 3.324 -20.315 1.00 87.56 224 ASN A N 1
ATOM 1698 C CA . ASN A 1 224 ? 14.130 2.943 -21.495 1.00 87.56 224 ASN A CA 1
ATOM 1699 C C . ASN A 1 224 ? 15.637 2.844 -21.268 1.00 87.56 224 ASN A C 1
ATOM 1701 O O . ASN A 1 224 ? 16.215 3.542 -20.441 1.00 87.56 224 ASN A O 1
ATOM 1705 N N . CYS A 1 225 ? 16.294 1.984 -22.043 1.00 84.12 225 CYS A N 1
ATOM 1706 C CA . CYS A 1 225 ? 17.743 1.931 -22.160 1.00 84.12 225 CYS A CA 1
ATOM 1707 C C . CYS A 1 225 ? 18.164 2.218 -23.596 1.00 84.12 225 CYS A C 1
ATOM 1709 O O . CYS A 1 225 ? 17.721 1.544 -24.525 1.00 84.12 225 CYS A O 1
ATOM 1711 N N . ARG A 1 226 ? 19.086 3.163 -23.783 1.00 82.44 226 ARG A N 1
ATOM 1712 C CA . ARG A 1 226 ? 19.748 3.390 -25.069 1.00 82.44 226 ARG A CA 1
ATOM 1713 C C . ARG A 1 226 ? 21.127 2.750 -25.070 1.00 82.44 226 ARG A C 1
ATOM 1715 O O . ARG A 1 226 ? 21.935 3.005 -24.180 1.00 82.44 226 ARG A O 1
ATOM 1722 N N . TYR A 1 227 ? 21.430 2.016 -26.130 1.00 80.19 227 TYR A N 1
ATOM 1723 C CA . TYR A 1 227 ? 22.754 1.495 -26.436 1.00 80.19 227 TYR A CA 1
ATOM 1724 C C . TYR A 1 227 ? 23.300 2.144 -27.703 1.00 80.19 227 TYR A C 1
ATOM 1726 O O . TYR A 1 227 ? 22.618 2.222 -28.722 1.00 80.19 227 TYR A O 1
ATOM 1734 N N . GLN A 1 228 ? 24.558 2.564 -27.664 1.00 79.12 228 GLN A N 1
ATOM 1735 C CA . GLN A 1 228 ? 25.280 3.034 -28.836 1.00 79.12 228 GLN A CA 1
ATOM 1736 C C . GLN A 1 228 ? 26.690 2.462 -28.840 1.00 79.12 228 GLN A C 1
ATOM 1738 O O . GLN A 1 228 ? 27.405 2.544 -27.840 1.00 79.12 228 GLN A O 1
ATOM 1743 N N . SER A 1 229 ? 27.121 1.950 -29.991 1.00 76.94 229 SER A N 1
ATOM 1744 C CA . SER A 1 229 ? 28.505 1.552 -30.189 1.00 76.94 229 SER A CA 1
ATOM 1745 C C . SER A 1 229 ? 29.105 2.020 -31.510 1.00 76.94 229 SER A C 1
ATOM 1747 O O . SER A 1 229 ? 28.439 2.218 -32.525 1.00 76.94 229 SER A O 1
ATOM 1749 N N . GLY A 1 230 ? 30.419 2.196 -31.486 1.00 74.00 230 GLY A N 1
ATOM 1750 C CA . GLY A 1 230 ? 31.262 2.467 -32.641 1.00 74.00 230 GLY A CA 1
ATOM 1751 C C . GLY A 1 230 ? 32.633 1.832 -32.441 1.00 74.00 230 GLY A C 1
ATOM 1752 O O . GLY A 1 230 ? 32.862 1.153 -31.444 1.00 74.00 230 GLY A O 1
ATOM 1753 N N . ALA A 1 231 ? 33.567 2.081 -33.362 1.00 73.75 231 ALA A N 1
ATOM 1754 C CA . ALA A 1 231 ? 34.896 1.455 -33.349 1.00 73.75 231 ALA A CA 1
ATOM 1755 C C . ALA A 1 231 ? 35.642 1.564 -31.998 1.00 73.75 231 ALA A C 1
ATOM 1757 O O . ALA A 1 231 ? 36.411 0.671 -31.661 1.00 73.75 231 ALA A O 1
ATOM 1758 N N . TRP A 1 232 ? 35.376 2.617 -31.213 1.00 71.06 232 TRP A N 1
ATOM 1759 C CA . TRP A 1 232 ? 36.030 2.889 -29.923 1.00 71.06 232 TRP A CA 1
ATOM 1760 C C . TRP A 1 232 ? 35.063 3.339 -28.819 1.00 71.06 232 TRP A C 1
ATOM 1762 O O . TRP A 1 232 ? 35.494 3.863 -27.796 1.00 71.06 232 TRP A O 1
ATOM 1772 N N . VAL A 1 233 ? 33.754 3.198 -29.036 1.00 73.81 233 VAL A N 1
ATOM 1773 C CA . VAL A 1 233 ? 32.720 3.723 -28.134 1.00 73.81 233 VAL A CA 1
ATOM 1774 C C . VAL A 1 233 ? 31.730 2.611 -27.830 1.00 73.81 233 VAL A C 1
ATOM 1776 O O . VAL A 1 233 ? 31.250 1.959 -28.752 1.00 73.81 233 VAL A O 1
ATOM 1779 N N . VAL A 1 234 ? 31.423 2.414 -26.550 1.00 77.44 234 VAL A N 1
ATOM 1780 C CA . VAL A 1 234 ? 30.282 1.630 -26.066 1.00 77.44 234 VAL A CA 1
ATOM 1781 C C . VAL A 1 234 ? 29.639 2.459 -24.965 1.00 77.44 234 VAL A C 1
ATOM 1783 O O . VAL A 1 234 ? 30.226 2.645 -23.902 1.00 77.44 234 VAL A O 1
ATOM 1786 N N . GLU A 1 235 ? 28.455 2.999 -25.228 1.00 79.75 235 GLU A N 1
ATOM 1787 C CA . GLU A 1 235 ? 27.689 3.770 -24.255 1.00 79.75 235 GLU A CA 1
ATOM 1788 C C . GLU A 1 235 ? 26.314 3.131 -24.065 1.00 79.75 235 GLU A C 1
ATOM 1790 O O . GLU A 1 235 ? 25.648 2.733 -25.021 1.00 79.75 235 GLU A O 1
ATOM 1795 N N . ARG A 1 236 ? 25.920 3.000 -22.798 1.00 80.81 236 ARG A N 1
ATOM 1796 C CA . ARG A 1 236 ? 24.634 2.457 -22.363 1.00 80.81 236 ARG A CA 1
ATOM 1797 C C . ARG A 1 236 ? 24.040 3.439 -21.382 1.00 80.81 236 ARG A C 1
ATOM 1799 O O . ARG A 1 236 ? 24.650 3.653 -20.339 1.00 80.81 236 ARG A O 1
ATOM 1806 N N . TRP A 1 237 ? 22.912 4.038 -21.722 1.00 83.12 237 TRP A N 1
ATOM 1807 C CA . TRP A 1 237 ? 22.208 4.984 -20.868 1.00 83.12 237 TRP A CA 1
ATOM 1808 C C . TRP A 1 237 ? 20.921 4.341 -20.396 1.00 83.12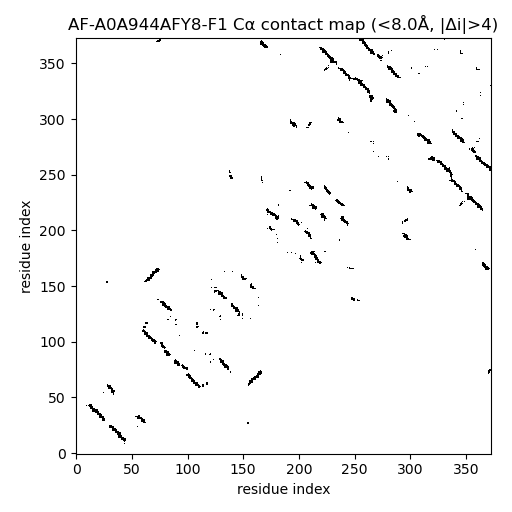 237 TRP A C 1
ATOM 1810 O O . TRP A 1 237 ? 20.036 4.074 -21.202 1.00 83.12 237 TRP A O 1
ATOM 1820 N N . CYS A 1 238 ? 20.854 4.084 -19.101 1.00 82.50 238 CYS A N 1
ATOM 1821 C CA . CYS A 1 238 ? 19.784 3.353 -18.455 1.00 82.50 238 CYS A CA 1
ATOM 1822 C C . CYS A 1 238 ? 18.810 4.332 -17.810 1.00 82.50 238 CYS A C 1
ATOM 1824 O O . CYS A 1 238 ? 19.203 5.183 -17.003 1.00 82.50 238 CYS A O 1
ATOM 1826 N N . GLY A 1 239 ? 17.546 4.199 -18.185 1.00 86.19 239 GLY A N 1
ATOM 1827 C CA . GLY A 1 239 ? 16.417 4.716 -17.440 1.00 86.19 239 GLY A CA 1
ATOM 1828 C C . GLY A 1 239 ? 16.258 3.967 -16.130 1.00 86.19 239 GLY A C 1
ATOM 1829 O O . GLY A 1 239 ? 16.779 2.860 -15.953 1.00 86.19 239 GLY A O 1
ATOM 1830 N N . ARG A 1 240 ? 15.565 4.613 -15.202 1.00 87.44 240 ARG A N 1
ATOM 1831 C CA . ARG A 1 240 ? 15.343 4.105 -13.853 1.00 87.44 240 ARG A CA 1
ATOM 1832 C C . ARG A 1 240 ? 13.945 4.458 -13.381 1.00 87.44 240 ARG A C 1
ATOM 1834 O O . ARG A 1 240 ? 13.428 5.501 -13.778 1.00 87.44 240 ARG A O 1
ATOM 1841 N N . LEU A 1 241 ? 13.393 3.610 -12.529 1.00 92.38 241 LEU A N 1
ATOM 1842 C CA . LEU A 1 241 ? 12.197 3.867 -11.744 1.00 92.38 241 LEU A CA 1
ATOM 1843 C C . LEU A 1 241 ? 12.490 3.500 -10.295 1.00 92.38 241 LEU A C 1
ATOM 1845 O O . LEU A 1 241 ? 12.906 2.379 -10.013 1.00 92.38 241 LEU A O 1
ATOM 1849 N N . ASP A 1 242 ? 12.237 4.426 -9.389 1.00 90.50 242 ASP A N 1
ATOM 1850 C CA . ASP A 1 242 ? 12.498 4.303 -7.968 1.00 90.50 242 ASP A CA 1
ATOM 1851 C C . ASP A 1 242 ? 11.187 4.424 -7.205 1.00 90.50 242 ASP A C 1
ATOM 1853 O O . ASP A 1 242 ? 10.462 5.417 -7.339 1.00 90.50 242 ASP A O 1
ATOM 1857 N N . THR A 1 243 ? 10.912 3.441 -6.355 1.00 93.06 243 THR A N 1
ATOM 1858 C CA . THR A 1 243 ? 9.753 3.481 -5.471 1.00 93.06 243 THR A CA 1
ATOM 1859 C C . THR A 1 243 ? 9.902 4.575 -4.405 1.00 93.06 243 THR A C 1
ATOM 1861 O O . THR A 1 243 ? 11.023 4.965 -4.041 1.00 93.06 243 THR A O 1
ATOM 1864 N N . PRO A 1 244 ? 8.792 5.023 -3.793 1.00 92.44 244 PRO A N 1
ATOM 1865 C CA . PRO A 1 244 ? 8.797 5.606 -2.462 1.00 92.44 244 PRO A CA 1
ATOM 1866 C C . PRO A 1 244 ? 9.581 4.741 -1.469 1.00 92.44 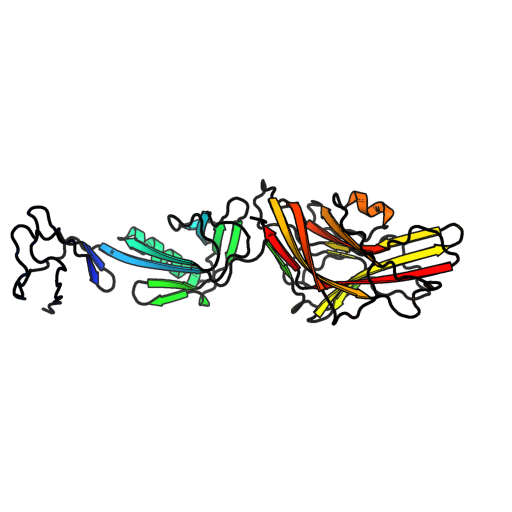244 PRO A C 1
ATOM 1868 O O . PRO A 1 244 ? 9.765 3.534 -1.662 1.00 92.44 244 PRO A O 1
ATOM 1871 N N . ALA A 1 245 ? 10.045 5.369 -0.391 1.00 90.69 245 ALA A N 1
ATOM 1872 C CA . ALA A 1 245 ? 10.632 4.630 0.718 1.00 90.69 245 ALA A CA 1
ATOM 1873 C C . ALA A 1 245 ? 9.573 3.724 1.369 1.00 90.69 245 ALA A C 1
ATOM 1875 O O . ALA A 1 245 ? 8.386 4.072 1.384 1.00 90.69 245 ALA A O 1
ATOM 1876 N N . MET A 1 246 ? 10.002 2.596 1.937 1.00 92.69 246 MET A N 1
ATOM 1877 C CA . MET A 1 246 ? 9.138 1.640 2.645 1.00 92.69 246 MET A CA 1
ATOM 1878 C C . MET A 1 246 ? 8.684 2.180 4.009 1.00 92.69 246 MET A C 1
ATOM 1880 O O . MET A 1 246 ? 8.925 1.578 5.049 1.00 92.69 246 MET A O 1
ATOM 1884 N N . SER A 1 247 ? 8.010 3.329 4.006 1.00 88.94 247 SER A N 1
ATOM 1885 C CA . SER A 1 247 ? 7.680 4.141 5.181 1.00 88.94 247 SER A CA 1
ATOM 1886 C C . SER A 1 247 ? 6.752 3.470 6.193 1.00 88.94 247 SER A C 1
ATOM 1888 O O . SER A 1 247 ? 6.624 3.970 7.304 1.00 88.94 247 SER A O 1
ATOM 1890 N N . TYR A 1 248 ? 6.091 2.374 5.815 1.00 94.00 248 TYR A N 1
ATOM 1891 C CA . TYR A 1 248 ? 5.312 1.557 6.747 1.00 94.00 248 TYR A CA 1
ATOM 1892 C C . TYR A 1 248 ? 6.187 0.640 7.603 1.00 94.00 248 TYR A C 1
ATOM 1894 O O . TYR A 1 248 ? 5.729 0.179 8.642 1.00 94.00 248 TYR A O 1
ATOM 1902 N N . LEU A 1 249 ? 7.442 0.384 7.226 1.00 95.69 249 LEU A N 1
ATOM 1903 C CA . LEU A 1 249 ? 8.380 -0.322 8.094 1.00 95.69 249 LEU A CA 1
ATOM 1904 C C . LEU A 1 249 ? 8.827 0.583 9.248 1.00 95.69 249 LEU A C 1
ATOM 1906 O O . LEU A 1 249 ? 9.032 1.788 9.083 1.00 95.69 249 LEU A O 1
ATOM 1910 N N . LYS A 1 250 ? 9.020 -0.013 10.425 1.00 95.19 250 LYS A N 1
ATOM 1911 C CA . LYS A 1 250 ? 9.560 0.677 11.600 1.00 95.19 250 LYS A CA 1
ATOM 1912 C C . LYS A 1 250 ? 11.012 1.117 11.336 1.00 95.19 250 LYS A C 1
ATOM 1914 O O . LYS A 1 250 ? 11.714 0.458 10.566 1.00 95.19 250 LYS A O 1
ATOM 1919 N N . PRO A 1 251 ? 11.502 2.210 11.955 1.00 93.38 251 PRO A N 1
ATOM 1920 C CA . PRO A 1 251 ? 12.825 2.770 11.652 1.00 93.38 251 PRO A CA 1
ATOM 1921 C C . PRO A 1 251 ? 14.011 1.804 11.794 1.00 93.38 251 PRO A C 1
ATOM 1923 O O . PRO A 1 251 ? 15.014 1.965 11.103 1.00 93.38 251 PRO A O 1
ATOM 1926 N N . ASP A 1 252 ? 13.910 0.823 12.689 1.00 93.25 252 ASP A N 1
ATOM 1927 C CA . ASP A 1 252 ? 14.916 -0.201 12.977 1.00 93.25 252 ASP A CA 1
ATOM 1928 C C . ASP A 1 252 ? 14.654 -1.543 12.270 1.00 93.25 252 ASP A C 1
ATOM 1930 O O . ASP A 1 252 ? 15.438 -2.483 12.418 1.00 93.25 252 ASP A O 1
ATOM 1934 N N . ALA A 1 253 ? 13.583 -1.639 11.478 1.00 94.44 253 ALA A N 1
ATOM 1935 C CA . ALA A 1 253 ? 13.254 -2.843 10.735 1.00 94.44 253 ALA A CA 1
ATOM 1936 C C . ALA A 1 253 ? 14.292 -3.137 9.642 1.00 94.44 253 ALA A C 1
ATOM 1938 O O . ALA A 1 253 ? 14.758 -2.249 8.925 1.00 94.44 253 ALA A O 1
ATOM 1939 N N . SER A 1 254 ? 14.606 -4.421 9.491 1.00 94.50 254 SER A N 1
ATOM 1940 C CA . SER A 1 254 ? 15.405 -4.966 8.397 1.00 94.50 254 SER A CA 1
ATOM 1941 C C . SER A 1 254 ? 14.825 -6.326 8.034 1.00 94.50 254 SER A C 1
ATOM 1943 O O . SER A 1 254 ? 15.111 -7.331 8.687 1.00 94.50 254 SER A O 1
ATOM 1945 N N . VAL A 1 255 ? 13.949 -6.340 7.033 1.00 95.94 255 VAL A N 1
ATOM 1946 C CA . VAL A 1 255 ? 13.150 -7.511 6.654 1.00 95.94 255 VAL A CA 1
ATOM 1947 C C . VAL A 1 255 ? 13.486 -7.982 5.244 1.00 95.94 255 VAL A C 1
ATOM 1949 O O . VAL A 1 255 ? 14.099 -7.263 4.452 1.00 95.94 255 VAL A O 1
ATOM 1952 N N . THR A 1 256 ? 13.093 -9.213 4.925 1.00 96.31 256 THR A N 1
ATOM 1953 C CA . THR A 1 256 ? 13.014 -9.652 3.529 1.00 96.31 256 THR A CA 1
ATOM 1954 C C . THR A 1 256 ? 11.625 -9.322 3.014 1.00 96.31 256 THR A C 1
ATOM 1956 O O . THR A 1 256 ? 10.642 -9.674 3.659 1.00 96.31 256 THR A O 1
ATOM 1959 N N . VAL A 1 257 ? 11.540 -8.652 1.870 1.00 96.38 257 VAL A N 1
ATOM 1960 C CA . VAL A 1 257 ? 10.271 -8.374 1.189 1.00 96.38 257 VAL A CA 1
ATOM 1961 C C . VAL A 1 257 ? 10.157 -9.198 -0.082 1.00 96.38 257 VAL A C 1
ATOM 1963 O O . VAL A 1 257 ? 11.165 -9.573 -0.685 1.00 96.38 257 VAL A O 1
ATOM 1966 N N . VAL A 1 258 ? 8.922 -9.444 -0.492 1.00 96.69 258 VAL A N 1
ATOM 1967 C CA . VAL A 1 258 ? 8.560 -9.928 -1.818 1.00 96.69 258 VAL A CA 1
ATOM 1968 C C . VAL A 1 258 ? 8.056 -8.741 -2.631 1.00 96.69 258 VAL A C 1
ATOM 1970 O O . VAL A 1 258 ? 7.271 -7.938 -2.134 1.00 96.69 258 VAL A O 1
ATOM 1973 N N . VAL A 1 259 ? 8.541 -8.630 -3.863 1.00 95.69 259 VAL A N 1
ATOM 1974 C CA . VAL A 1 259 ? 8.131 -7.648 -4.865 1.00 95.69 259 VAL A CA 1
ATOM 1975 C C . VAL A 1 259 ? 7.463 -8.411 -5.996 1.00 95.69 259 VAL A C 1
ATOM 1977 O O . VAL A 1 259 ? 8.132 -9.161 -6.709 1.00 95.69 259 VAL A O 1
ATOM 1980 N N . GLU A 1 260 ? 6.161 -8.232 -6.145 1.00 97.06 260 GLU A N 1
ATOM 1981 C CA . GLU A 1 260 ? 5.387 -8.721 -7.284 1.00 97.06 260 GLU A CA 1
ATOM 1982 C C . GLU A 1 260 ? 5.156 -7.566 -8.254 1.00 97.06 260 GLU A C 1
ATOM 1984 O O . GLU A 1 260 ? 4.997 -6.428 -7.820 1.00 97.06 260 GLU A O 1
ATOM 1989 N N . TYR A 1 261 ? 5.236 -7.831 -9.553 1.00 95.50 261 TYR A N 1
ATOM 1990 C CA . TYR A 1 261 ? 5.031 -6.834 -10.606 1.00 95.50 261 TYR A CA 1
ATOM 1991 C C . TYR A 1 261 ? 4.817 -7.531 -11.943 1.00 95.50 261 TYR A C 1
ATOM 1993 O O . TYR A 1 261 ? 5.306 -8.642 -12.153 1.00 95.50 261 TYR A O 1
ATOM 2001 N N . ASP A 1 262 ? 4.146 -6.855 -12.862 1.00 94.44 262 ASP A N 1
ATOM 2002 C CA . ASP A 1 262 ? 4.053 -7.267 -14.254 1.00 94.44 262 ASP A CA 1
ATOM 2003 C C . ASP A 1 262 ? 5.102 -6.530 -15.090 1.00 94.44 262 ASP A C 1
ATOM 2005 O O . ASP A 1 262 ? 5.401 -5.356 -14.853 1.00 94.44 262 ASP A O 1
ATOM 2009 N N . GLU A 1 263 ? 5.681 -7.215 -16.080 1.00 91.50 263 GLU A N 1
ATOM 2010 C CA . GLU A 1 263 ? 6.655 -6.615 -16.993 1.00 91.50 263 GLU A CA 1
ATOM 2011 C C . GLU A 1 263 ? 6.539 -7.090 -18.442 1.00 91.50 263 GLU A C 1
ATOM 2013 O O . GLU A 1 263 ? 6.229 -8.250 -18.708 1.00 91.50 263 GLU A O 1
ATOM 2018 N N . ALA A 1 264 ? 6.836 -6.194 -19.384 1.00 88.25 264 ALA A N 1
ATOM 2019 C CA . ALA A 1 264 ? 7.034 -6.522 -20.795 1.00 88.25 264 ALA A CA 1
ATOM 2020 C C . ALA A 1 264 ? 8.236 -5.769 -21.362 1.00 88.25 264 ALA A C 1
ATOM 2022 O O . ALA A 1 264 ? 8.528 -4.632 -20.978 1.00 88.25 264 ALA A O 1
ATOM 2023 N N . PHE A 1 265 ? 8.883 -6.373 -22.356 1.00 85.06 265 PHE A N 1
ATOM 2024 C CA . PHE A 1 265 ? 9.982 -5.755 -23.084 1.00 85.06 265 PHE A CA 1
ATOM 2025 C C . PHE A 1 265 ? 9.619 -5.475 -24.522 1.00 85.06 265 PHE A C 1
ATOM 2027 O O . PHE A 1 265 ? 9.312 -6.397 -25.259 1.00 85.06 265 PHE A O 1
ATOM 2034 N N . TYR A 1 266 ? 9.803 -4.241 -24.977 1.00 82.31 266 TYR A N 1
ATOM 2035 C CA . TYR A 1 266 ? 9.643 -3.910 -26.390 1.00 82.31 266 TYR A CA 1
ATOM 2036 C C . TYR A 1 266 ? 10.937 -3.362 -26.970 1.00 82.31 266 TYR A C 1
ATOM 2038 O O . TYR A 1 266 ? 11.613 -2.518 -26.373 1.00 82.31 266 TYR A O 1
ATOM 2046 N N . VAL A 1 267 ? 11.266 -3.817 -28.176 1.00 78.19 267 VAL A N 1
ATOM 2047 C CA . VAL A 1 267 ? 12.397 -3.306 -28.938 1.00 78.19 267 VAL A CA 1
ATOM 2048 C C . VAL A 1 267 ? 11.884 -2.747 -30.272 1.00 78.19 267 VAL A C 1
ATOM 2050 O O . VAL A 1 267 ? 11.503 -3.519 -31.153 1.00 78.19 267 VAL A O 1
ATOM 2053 N N . PRO A 1 268 ? 11.851 -1.414 -30.453 1.00 74.25 268 PRO A N 1
ATOM 2054 C CA . PRO A 1 268 ? 11.225 -0.802 -31.621 1.00 74.25 268 PRO A CA 1
ATOM 2055 C C . PRO A 1 268 ? 11.891 -1.167 -32.951 1.00 74.25 268 PRO A C 1
ATOM 2057 O O . PRO A 1 268 ? 13.109 -1.049 -33.130 1.00 74.25 268 PRO A O 1
ATOM 2060 N N . ALA A 1 269 ? 11.070 -1.524 -33.941 1.00 66.12 269 ALA A N 1
ATOM 2061 C CA . ALA A 1 269 ? 11.532 -1.793 -35.299 1.00 66.12 269 ALA A CA 1
ATOM 2062 C C . ALA A 1 269 ? 12.209 -0.560 -35.931 1.00 66.12 269 ALA A C 1
ATOM 2064 O O . ALA A 1 269 ? 11.731 0.565 -35.810 1.00 66.12 269 ALA A O 1
ATOM 2065 N N . GLY A 1 270 ? 13.328 -0.766 -36.633 1.00 61.25 270 GLY A N 1
ATOM 2066 C CA . GLY A 1 270 ? 14.076 0.307 -37.309 1.00 61.25 270 GLY A CA 1
ATOM 2067 C C . GLY A 1 270 ? 14.996 1.134 -36.402 1.00 61.25 270 GLY A C 1
ATOM 2068 O O . GLY A 1 270 ? 15.842 1.868 -36.911 1.00 61.25 270 GLY A O 1
ATOM 2069 N N . TYR A 1 271 ? 14.899 0.958 -35.082 1.00 62.69 271 TYR A N 1
ATOM 2070 C CA . TYR A 1 271 ? 15.748 1.628 -34.096 1.00 62.69 271 TYR A CA 1
ATOM 2071 C C . TYR A 1 271 ? 16.926 0.776 -33.618 1.00 62.69 271 TYR A C 1
ATOM 2073 O O . TYR A 1 271 ? 17.730 1.257 -32.826 1.00 62.69 271 TYR A O 1
ATOM 2081 N N . ASN A 1 272 ? 17.082 -0.433 -34.173 1.00 65.62 272 ASN A N 1
ATOM 2082 C CA . ASN A 1 272 ? 18.219 -1.314 -33.928 1.00 65.62 272 ASN A CA 1
ATOM 2083 C C . ASN A 1 272 ? 19.092 -1.481 -35.179 1.00 65.62 272 ASN A C 1
ATOM 2085 O O . ASN A 1 272 ? 18.975 -2.454 -35.931 1.00 65.62 272 ASN A O 1
ATOM 2089 N N . ARG A 1 273 ? 19.987 -0.524 -35.429 1.00 56.25 273 ARG A N 1
ATOM 2090 C CA . ARG A 1 273 ? 20.946 -0.635 -36.538 1.00 56.25 273 ARG A CA 1
ATOM 2091 C C . ARG A 1 273 ? 21.948 -1.754 -36.203 1.00 56.25 273 ARG A C 1
ATOM 2093 O O . ARG A 1 273 ? 22.578 -1.700 -35.149 1.00 56.25 273 ARG A O 1
ATOM 2100 N N . ASP A 1 274 ? 22.051 -2.762 -37.072 1.00 56.53 274 ASP A N 1
ATOM 2101 C CA . ASP A 1 274 ? 22.878 -3.982 -36.935 1.00 56.53 274 ASP A CA 1
ATOM 2102 C C . ASP A 1 274 ? 22.485 -4.987 -35.824 1.00 56.53 274 ASP A C 1
ATOM 2104 O O . ASP A 1 274 ? 23.321 -5.726 -35.309 1.00 56.53 274 ASP A O 1
ATOM 2108 N N . ASP A 1 275 ? 21.197 -5.106 -35.491 1.00 50.66 275 ASP A N 1
ATOM 2109 C CA . ASP A 1 275 ? 20.656 -6.148 -34.588 1.00 50.66 275 ASP A CA 1
ATOM 2110 C C . ASP A 1 275 ? 20.378 -7.489 -35.278 1.00 50.66 275 ASP A C 1
ATOM 2112 O O . ASP A 1 275 ? 19.352 -8.133 -35.093 1.00 50.66 275 ASP A O 1
ATOM 2116 N N . SER A 1 276 ? 21.305 -7.918 -36.128 1.00 47.94 276 SER A N 1
ATOM 2117 C CA . SER A 1 276 ? 21.086 -9.042 -37.042 1.00 47.94 276 SER A CA 1
ATOM 2118 C C . SER A 1 276 ? 21.066 -10.437 -36.391 1.00 47.94 276 SER A C 1
ATOM 2120 O O . SER A 1 276 ? 21.090 -11.421 -37.128 1.00 47.94 276 SER A O 1
ATOM 2122 N N . ALA A 1 277 ? 20.995 -10.577 -35.056 1.00 48.62 277 ALA A N 1
ATOM 2123 C CA . ALA A 1 277 ? 20.959 -11.920 -34.462 1.00 48.62 277 ALA A CA 1
ATOM 2124 C C . ALA A 1 277 ? 20.190 -12.123 -33.143 1.00 48.62 277 ALA A C 1
ATOM 2126 O O . ALA A 1 277 ? 19.634 -13.205 -32.993 1.00 48.62 277 ALA A O 1
ATOM 2127 N N . THR A 1 278 ? 20.116 -11.179 -32.195 1.00 55.44 278 THR A N 1
ATOM 2128 C CA . THR A 1 278 ? 19.398 -11.415 -30.918 1.00 55.44 278 THR A CA 1
ATOM 2129 C C . THR A 1 278 ? 19.116 -10.113 -30.169 1.00 55.44 278 THR A C 1
ATOM 2131 O O . THR A 1 278 ? 20.067 -9.419 -29.800 1.00 55.44 278 THR A O 1
ATOM 2134 N N . ALA A 1 279 ? 17.847 -9.854 -29.831 1.00 59.50 279 ALA A N 1
ATOM 2135 C CA . ALA A 1 279 ? 17.488 -8.852 -28.831 1.00 59.50 279 ALA A CA 1
ATOM 2136 C C . ALA A 1 279 ? 18.219 -9.159 -27.506 1.00 59.50 279 ALA A C 1
ATOM 2138 O O . ALA A 1 279 ? 18.238 -10.295 -27.033 1.00 59.50 279 ALA A O 1
ATOM 2139 N N . MET A 1 280 ? 18.891 -8.151 -26.944 1.00 72.19 280 MET A N 1
ATOM 2140 C CA . MET A 1 280 ? 19.653 -8.247 -25.689 1.00 72.19 280 MET A CA 1
ATOM 2141 C C . MET A 1 280 ? 19.107 -7.270 -24.642 1.00 72.19 280 MET A C 1
ATOM 2143 O O . MET A 1 280 ? 19.883 -6.691 -23.876 1.00 72.19 280 MET A O 1
ATOM 2147 N N . ALA A 1 281 ? 17.794 -7.038 -24.663 1.00 74.75 281 ALA A N 1
ATOM 2148 C CA . ALA A 1 281 ? 17.112 -6.296 -23.614 1.00 74.75 281 ALA A CA 1
ATOM 2149 C C . ALA A 1 281 ? 17.241 -7.067 -22.294 1.00 74.75 281 ALA A C 1
ATOM 2151 O O . ALA A 1 281 ? 17.154 -8.298 -22.290 1.00 74.75 281 ALA A O 1
ATOM 2152 N N . CYS A 1 282 ? 17.496 -6.349 -21.206 1.00 78.31 282 CYS A N 1
ATOM 2153 C CA . CYS A 1 282 ? 17.406 -6.868 -19.847 1.00 78.31 282 CYS A CA 1
ATOM 2154 C C . CYS A 1 282 ? 17.011 -5.735 -18.899 1.00 78.31 282 CYS A C 1
ATOM 2156 O O . CYS A 1 282 ? 17.012 -4.564 -19.275 1.00 78.31 282 CYS A O 1
ATOM 2158 N N . TYR A 1 283 ? 16.707 -6.063 -17.652 1.00 83.19 283 TYR A N 1
ATOM 2159 C CA . TYR A 1 283 ? 16.544 -5.070 -16.601 1.00 83.19 283 TYR A CA 1
ATOM 2160 C C . TYR A 1 283 ? 17.258 -5.514 -15.342 1.00 83.19 283 TYR A C 1
ATOM 2162 O O . TYR A 1 283 ? 17.652 -6.671 -15.198 1.00 83.19 283 TYR A O 1
ATOM 2170 N N . ARG A 1 284 ? 17.470 -4.565 -14.438 1.00 82.50 284 ARG A N 1
ATOM 2171 C CA . ARG A 1 284 ? 17.988 -4.848 -13.107 1.00 82.50 284 ARG A CA 1
ATOM 2172 C C . ARG A 1 284 ? 17.039 -4.308 -12.060 1.00 82.50 284 ARG A C 1
ATOM 2174 O O . ARG A 1 284 ? 16.590 -3.176 -12.187 1.00 82.50 284 ARG A O 1
ATOM 2181 N N . ILE A 1 285 ? 16.806 -5.088 -11.016 1.00 85.38 285 ILE A N 1
ATOM 2182 C CA . ILE A 1 285 ? 16.152 -4.648 -9.791 1.00 85.38 285 ILE A CA 1
ATOM 2183 C C . ILE A 1 285 ? 17.178 -4.587 -8.658 1.00 85.38 285 ILE A C 1
ATOM 2185 O O . ILE A 1 285 ? 18.027 -5.471 -8.517 1.00 85.38 285 ILE A O 1
ATOM 2189 N N . GLY A 1 286 ? 17.124 -3.524 -7.865 1.00 83.06 286 GLY A N 1
ATOM 2190 C CA . GLY A 1 286 ? 18.024 -3.304 -6.740 1.00 83.06 286 GLY A CA 1
ATOM 2191 C C . GLY A 1 286 ? 17.418 -2.375 -5.698 1.00 83.06 286 GLY A C 1
ATOM 2192 O O . GLY A 1 286 ? 16.221 -2.097 -5.719 1.00 83.06 286 GLY A O 1
ATOM 2193 N N . THR A 1 287 ? 18.249 -1.901 -4.771 1.00 85.44 287 THR A N 1
ATOM 2194 C CA . THR A 1 287 ? 17.812 -0.992 -3.708 1.00 85.44 287 THR A CA 1
ATOM 2195 C C . THR A 1 287 ? 18.843 0.076 -3.375 1.00 85.44 287 THR A C 1
ATOM 2197 O O . THR A 1 287 ? 20.048 -0.114 -3.565 1.00 85.44 287 THR A O 1
ATOM 2200 N N . HIS A 1 288 ? 18.358 1.182 -2.806 1.00 82.88 288 HIS A N 1
ATOM 2201 C CA . HIS A 1 288 ? 19.176 2.171 -2.105 1.00 82.88 288 HIS A CA 1
ATOM 2202 C C . HIS A 1 288 ? 18.396 2.865 -0.982 1.00 82.88 288 HIS A C 1
ATOM 2204 O O . HIS A 1 288 ? 17.172 2.782 -0.914 1.00 82.88 288 HIS A O 1
ATOM 2210 N N . SER A 1 289 ? 19.103 3.630 -0.146 1.00 79.75 289 SER A N 1
ATOM 2211 C CA . SER A 1 289 ? 18.535 4.337 1.017 1.00 79.75 289 SER A CA 1
ATOM 2212 C C . SER A 1 289 ? 18.723 5.857 0.962 1.00 79.75 289 SER A C 1
ATOM 2214 O O . SER A 1 289 ? 18.791 6.512 2.000 1.00 79.75 289 SER A O 1
ATOM 2216 N N . ASN A 1 290 ? 18.841 6.436 -0.240 1.00 71.62 290 ASN A N 1
ATOM 2217 C CA . ASN A 1 290 ? 18.919 7.888 -0.407 1.00 71.62 290 ASN A CA 1
ATOM 2218 C C . ASN A 1 290 ? 17.687 8.552 0.233 1.00 71.62 290 ASN A C 1
ATOM 2220 O O . ASN A 1 290 ? 16.550 8.342 -0.196 1.00 71.62 290 ASN A O 1
ATOM 2224 N N . ALA A 1 291 ? 17.950 9.315 1.297 1.00 55.78 291 ALA A N 1
ATOM 2225 C CA . ALA A 1 291 ? 16.945 9.851 2.213 1.00 55.78 291 ALA A CA 1
ATOM 2226 C C . ALA A 1 291 ? 16.118 10.999 1.618 1.00 55.78 291 ALA A C 1
ATOM 2228 O O . ALA A 1 291 ? 15.083 11.364 2.168 1.00 55.78 291 ALA A O 1
ATOM 2229 N N . GLU A 1 292 ? 16.556 11.569 0.499 1.00 53.66 292 GLU A N 1
ATOM 2230 C CA . GLU A 1 292 ? 15.855 12.666 -0.149 1.00 53.66 292 GLU A CA 1
ATOM 2231 C C . GLU A 1 292 ? 14.949 12.129 -1.257 1.00 53.66 292 GLU A C 1
ATOM 2233 O O . GLU A 1 292 ? 15.351 11.291 -2.062 1.00 53.66 292 GLU A O 1
ATOM 2238 N N . SER A 1 293 ? 13.738 12.675 -1.361 1.00 54.38 293 SER A N 1
ATOM 2239 C CA . SER A 1 293 ? 12.909 12.674 -2.577 1.00 54.38 293 SER A CA 1
ATOM 2240 C C . SER A 1 293 ? 13.561 13.501 -3.702 1.00 54.38 293 SER A C 1
ATOM 2242 O O . SER A 1 293 ? 12.894 14.147 -4.509 1.00 54.38 293 SER A O 1
ATOM 2244 N N . SER A 1 294 ? 14.894 13.522 -3.746 1.00 60.72 294 SER A N 1
ATOM 2245 C CA . SER A 1 294 ? 15.654 14.210 -4.762 1.00 60.72 294 SER A CA 1
ATOM 2246 C C . SER A 1 294 ? 15.564 13.436 -6.068 1.00 60.72 294 SER A C 1
ATOM 2248 O O . SER A 1 294 ? 15.476 12.206 -6.125 1.00 60.72 294 SER A O 1
ATOM 2250 N N . LYS A 1 295 ? 15.553 14.210 -7.145 1.00 67.00 295 LYS A N 1
ATOM 2251 C CA . LYS A 1 295 ? 15.589 13.731 -8.516 1.00 67.00 295 LYS A CA 1
ATOM 2252 C C . LYS A 1 295 ? 16.915 12.994 -8.756 1.00 67.00 295 LYS A C 1
ATOM 2254 O O . LYS A 1 295 ? 17.932 13.625 -8.997 1.00 67.00 295 LYS A O 1
ATOM 2259 N N . LEU A 1 296 ? 16.916 11.671 -8.623 1.00 73.75 296 LEU A N 1
ATOM 2260 C CA . LEU A 1 296 ? 18.015 10.792 -8.994 1.00 73.75 296 LEU A CA 1
ATOM 2261 C C . LEU A 1 296 ? 18.088 10.592 -10.508 1.00 73.75 296 LEU A C 1
ATOM 2263 O O . LEU A 1 296 ? 17.146 10.121 -11.138 1.00 73.75 296 LEU A O 1
ATOM 2267 N N . ASP A 1 297 ? 19.243 10.918 -11.070 1.00 75.00 297 ASP A N 1
ATOM 2268 C CA . ASP A 1 297 ? 19.481 10.860 -12.507 1.00 75.00 297 ASP A CA 1
ATOM 2269 C C . ASP A 1 297 ? 19.496 9.425 -13.048 1.00 75.00 297 ASP A C 1
ATOM 2271 O O . ASP A 1 297 ? 19.876 8.465 -12.358 1.00 75.00 297 ASP A O 1
ATOM 2275 N N . GLY A 1 298 ? 19.151 9.298 -14.332 1.00 72.19 298 GLY A N 1
ATOM 2276 C CA . GLY A 1 298 ? 19.488 8.120 -15.124 1.00 72.19 298 GLY A CA 1
ATOM 2277 C C . GLY A 1 298 ? 21.007 7.945 -15.185 1.00 72.19 298 GLY A C 1
ATOM 2278 O O . GLY A 1 298 ? 21.767 8.914 -15.140 1.00 72.19 298 GLY A O 1
ATOM 2279 N N . CYS A 1 299 ? 21.475 6.705 -15.297 1.00 75.00 299 CYS A N 1
ATOM 2280 C CA . CYS A 1 299 ? 22.897 6.391 -15.165 1.00 75.00 299 CYS A CA 1
ATOM 2281 C C . CYS A 1 299 ? 23.438 5.645 -16.384 1.00 75.00 299 CYS A C 1
ATOM 2283 O O . CYS A 1 299 ? 22.690 5.160 -17.236 1.00 75.00 299 CYS A O 1
ATOM 2285 N N . LYS A 1 300 ? 24.766 5.558 -16.485 1.00 76.06 300 LYS A N 1
ATOM 2286 C CA . LYS A 1 300 ? 25.372 4.604 -17.409 1.00 76.06 300 LYS A CA 1
ATOM 2287 C C . LYS A 1 300 ? 25.311 3.195 -16.820 1.00 76.06 300 LYS A C 1
ATOM 2289 O O . LYS A 1 300 ? 25.462 3.043 -15.611 1.00 76.06 300 LYS A O 1
ATOM 2294 N N . SER A 1 301 ? 25.130 2.175 -17.660 1.00 74.25 301 SER A N 1
ATOM 2295 C CA . SER A 1 301 ? 24.976 0.778 -17.202 1.00 74.25 301 SER A CA 1
ATOM 2296 C C . SER A 1 301 ? 26.142 0.287 -16.328 1.00 74.25 301 SER A C 1
ATOM 2298 O O . SER A 1 301 ? 25.946 -0.406 -15.334 1.00 74.25 301 SER A O 1
ATOM 2300 N N . ASP A 1 302 ? 27.366 0.700 -16.656 1.00 68.94 302 ASP A N 1
ATOM 2301 C CA . ASP A 1 302 ? 28.587 0.426 -15.890 1.00 68.94 302 ASP A CA 1
ATOM 2302 C C . ASP A 1 302 ? 28.638 1.131 -14.522 1.00 68.94 302 ASP A C 1
ATOM 2304 O O . ASP A 1 302 ? 29.361 0.687 -13.634 1.00 68.94 302 ASP A O 1
ATOM 2308 N N . ASN A 1 303 ? 27.823 2.168 -14.324 1.00 69.25 303 ASN A N 1
ATOM 2309 C CA . ASN A 1 303 ? 27.723 2.942 -13.088 1.00 69.25 303 ASN A CA 1
ATOM 2310 C C . ASN A 1 303 ? 26.529 2.542 -12.206 1.00 69.25 303 ASN A C 1
ATOM 2312 O O . ASN A 1 303 ? 26.340 3.144 -11.152 1.00 69.25 303 ASN A O 1
ATOM 2316 N N . ILE A 1 304 ? 25.731 1.538 -12.587 1.00 71.06 304 ILE A N 1
ATOM 2317 C CA . ILE A 1 304 ? 24.580 1.088 -11.778 1.00 71.06 304 ILE A CA 1
ATOM 2318 C C . ILE A 1 304 ? 25.024 0.615 -10.379 1.00 71.06 304 ILE A C 1
ATOM 2320 O O . ILE A 1 304 ? 24.289 0.773 -9.406 1.00 71.06 304 ILE A O 1
ATOM 2324 N N . ALA A 1 305 ? 26.263 0.129 -10.248 1.00 60.66 305 ALA A N 1
ATOM 2325 C CA . ALA A 1 305 ? 26.825 -0.406 -9.006 1.00 60.66 305 ALA A CA 1
ATOM 2326 C C . ALA A 1 305 ? 26.913 0.593 -7.830 1.00 60.66 305 ALA A C 1
ATOM 2328 O O . ALA A 1 305 ? 27.116 0.161 -6.699 1.00 60.66 305 ALA A O 1
ATOM 2329 N N . SER A 1 306 ? 26.778 1.909 -8.054 1.00 55.41 306 SER A N 1
ATOM 2330 C CA . SER A 1 306 ? 26.770 2.906 -6.967 1.00 55.41 306 SER A CA 1
ATOM 2331 C C . SER A 1 306 ? 25.388 3.150 -6.346 1.00 55.41 306 SER A C 1
ATOM 2333 O O . SER A 1 306 ? 25.320 3.656 -5.230 1.00 55.41 306 SER A O 1
ATOM 2335 N N . ASN A 1 307 ? 24.306 2.787 -7.044 1.00 51.16 307 ASN A N 1
ATOM 2336 C CA . ASN A 1 307 ? 22.912 3.011 -6.627 1.00 51.16 307 ASN A CA 1
ATOM 2337 C C . ASN A 1 307 ? 22.112 1.706 -6.466 1.00 51.16 307 ASN A C 1
ATOM 2339 O O . ASN A 1 307 ? 20.914 1.754 -6.204 1.00 51.16 307 ASN A O 1
ATOM 2343 N N . ALA A 1 308 ? 22.762 0.556 -6.641 1.00 51.66 308 ALA A N 1
ATOM 2344 C CA . ALA A 1 308 ? 22.180 -0.763 -6.458 1.00 51.66 308 ALA A CA 1
ATOM 2345 C C . ALA A 1 308 ? 23.214 -1.668 -5.778 1.00 51.66 308 ALA A C 1
ATOM 2347 O O . ALA A 1 308 ? 24.276 -1.939 -6.336 1.00 51.66 308 ALA A O 1
ATOM 2348 N N . SER A 1 309 ? 22.909 -2.152 -4.573 1.00 45.72 309 SER A N 1
ATOM 2349 C CA . SER A 1 309 ? 23.712 -3.181 -3.890 1.00 45.72 309 SER A CA 1
ATOM 2350 C C . SER A 1 309 ? 23.421 -4.599 -4.402 1.00 45.72 309 SER A C 1
ATOM 2352 O O . SER A 1 309 ? 24.100 -5.552 -4.020 1.00 45.72 309 SER A O 1
ATOM 2354 N N . ILE A 1 310 ? 22.415 -4.742 -5.269 1.00 45.00 310 ILE A N 1
ATOM 2355 C CA . ILE A 1 310 ? 21.849 -6.008 -5.719 1.00 45.00 310 ILE A CA 1
ATOM 2356 C C . ILE A 1 310 ? 21.751 -6.006 -7.255 1.00 45.00 310 ILE A C 1
ATOM 2358 O O . ILE A 1 310 ? 21.267 -5.047 -7.851 1.00 45.00 310 ILE A O 1
ATOM 2362 N N . VAL A 1 311 ? 22.236 -7.081 -7.889 1.00 46.59 311 VAL A N 1
ATOM 2363 C CA . VAL A 1 311 ? 22.151 -7.340 -9.335 1.00 46.59 311 VAL A CA 1
ATOM 2364 C C . VAL A 1 311 ? 21.261 -8.567 -9.556 1.00 46.59 311 VAL A C 1
ATOM 2366 O O . VAL A 1 311 ? 21.716 -9.685 -9.336 1.00 46.59 311 VAL A O 1
ATOM 2369 N N . PHE A 1 312 ? 20.033 -8.373 -10.038 1.00 50.78 312 PHE A N 1
ATOM 2370 C CA . PHE A 1 312 ? 19.147 -9.418 -10.585 1.00 50.78 312 PHE A CA 1
ATOM 2371 C C . PHE A 1 312 ? 18.337 -8.766 -11.718 1.00 50.78 312 PHE A C 1
ATOM 2373 O O . PHE A 1 312 ? 17.850 -7.669 -11.506 1.00 50.78 312 PHE A O 1
ATOM 2380 N N . THR A 1 313 ? 18.194 -9.264 -12.943 1.00 51.00 313 THR A N 1
ATOM 2381 C CA . THR A 1 313 ? 18.503 -10.555 -13.566 1.00 51.00 313 THR A CA 1
ATOM 2382 C C . THR A 1 313 ? 19.145 -10.314 -14.941 1.00 51.00 313 THR A C 1
ATOM 2384 O O . THR A 1 313 ? 18.906 -9.323 -15.622 1.00 51.00 313 THR A O 1
ATOM 2387 N N . SER A 1 314 ? 20.016 -11.225 -15.372 1.00 41.56 314 SER A N 1
ATOM 2388 C CA . SER A 1 314 ? 20.656 -11.186 -16.694 1.00 41.56 314 SER A CA 1
ATOM 2389 C C . SER A 1 314 ? 19.825 -11.917 -17.751 1.00 41.56 314 SER A C 1
ATOM 2391 O O . SER A 1 314 ? 20.393 -12.597 -18.612 1.00 41.56 314 SER A O 1
ATOM 2393 N N . GLU A 1 315 ? 18.499 -11.879 -17.641 1.00 53.28 315 GLU A N 1
ATOM 2394 C CA . GLU A 1 315 ? 17.654 -12.602 -18.582 1.00 53.28 315 GLU A CA 1
ATOM 2395 C C . GLU A 1 315 ? 17.544 -11.793 -19.869 1.00 53.28 315 GLU A C 1
ATOM 2397 O O . GLU A 1 315 ? 17.350 -10.579 -19.872 1.00 53.28 315 GLU A O 1
ATOM 2402 N N . ARG A 1 316 ? 17.844 -12.467 -20.980 1.00 58.31 316 ARG A N 1
ATOM 2403 C CA . ARG A 1 316 ? 17.701 -11.897 -22.313 1.00 58.31 316 ARG A CA 1
ATOM 2404 C C . ARG A 1 316 ? 16.232 -12.020 -22.665 1.00 58.31 316 ARG A C 1
ATOM 2406 O O . ARG A 1 316 ? 15.748 -13.145 -22.772 1.00 58.31 316 ARG A O 1
ATOM 2413 N N . PHE A 1 317 ? 15.566 -10.898 -22.878 1.00 64.62 317 PHE A N 1
ATOM 2414 C CA . PHE A 1 317 ? 14.161 -10.905 -23.259 1.00 64.62 317 PHE A CA 1
ATOM 2415 C C . PHE A 1 317 ? 14.002 -10.866 -24.777 1.00 64.62 317 PHE A C 1
ATOM 2417 O O . PHE A 1 317 ? 14.790 -10.237 -25.497 1.00 64.62 317 PHE A O 1
ATOM 2424 N N . ALA A 1 318 ? 12.983 -11.573 -25.262 1.00 64.75 318 ALA A N 1
ATOM 2425 C CA . ALA A 1 318 ? 12.472 -11.370 -26.607 1.00 64.75 318 ALA A CA 1
ATOM 2426 C C . ALA A 1 318 ? 11.687 -10.050 -26.649 1.00 64.75 318 ALA A C 1
ATOM 2428 O O . ALA A 1 318 ? 11.222 -9.570 -25.621 1.00 64.75 318 ALA A O 1
ATOM 2429 N N . SER A 1 319 ? 11.567 -9.446 -27.832 1.00 72.69 319 SER A N 1
ATOM 2430 C CA . SER A 1 319 ? 10.676 -8.296 -27.997 1.00 72.69 319 SER A CA 1
ATOM 2431 C C . SER A 1 319 ? 9.226 -8.768 -27.966 1.00 72.69 319 SER A C 1
ATOM 2433 O O . SER A 1 319 ? 8.866 -9.693 -28.693 1.00 72.69 319 SER A O 1
ATOM 2435 N N . GLU A 1 320 ? 8.409 -8.085 -27.183 1.00 73.88 320 GLU A N 1
ATOM 2436 C CA . GLU A 1 320 ? 7.019 -8.387 -26.867 1.00 73.88 320 GLU A CA 1
ATOM 2437 C C . GLU A 1 320 ? 6.200 -7.084 -26.845 1.00 73.88 320 GLU A C 1
ATOM 2439 O O . GLU A 1 320 ? 6.740 -5.986 -26.677 1.00 73.88 320 GLU A O 1
ATOM 2444 N N . ASP A 1 321 ? 4.894 -7.201 -27.075 1.00 76.88 321 ASP A N 1
ATOM 2445 C CA . ASP A 1 321 ? 3.960 -6.079 -26.957 1.00 76.88 321 ASP A CA 1
ATOM 2446 C C . ASP A 1 321 ? 3.540 -5.879 -25.495 1.00 76.88 321 ASP A C 1
ATOM 2448 O O . ASP A 1 321 ? 3.492 -6.833 -24.720 1.00 76.88 321 ASP A O 1
ATOM 2452 N N . VAL A 1 322 ? 3.151 -4.650 -25.135 1.00 80.19 322 VAL A N 1
ATOM 2453 C CA . VAL A 1 322 ? 2.645 -4.310 -23.787 1.00 80.19 322 VAL A CA 1
ATOM 2454 C C . VAL A 1 322 ? 1.448 -5.175 -23.395 1.00 80.19 322 VAL A C 1
ATOM 2456 O O . VAL A 1 322 ? 1.302 -5.530 -22.244 1.00 80.19 322 VAL A O 1
ATOM 2459 N N . SER A 1 323 ? 0.624 -5.633 -24.338 1.00 82.69 323 SER A N 1
ATOM 2460 C CA . SER A 1 323 ? -0.495 -6.535 -24.023 1.00 82.69 323 SER A CA 1
ATOM 2461 C C . SER A 1 323 ? -0.074 -7.937 -23.550 1.00 82.69 323 SER A C 1
ATOM 2463 O O . SER A 1 323 ? -0.938 -8.762 -23.261 1.00 82.69 323 SER A O 1
ATOM 2465 N N . ALA A 1 324 ? 1.224 -8.246 -23.552 1.00 84.62 324 ALA A N 1
ATOM 2466 C CA . ALA A 1 324 ? 1.789 -9.536 -23.177 1.00 84.62 324 ALA A CA 1
ATOM 2467 C C . ALA A 1 324 ? 2.655 -9.453 -21.907 1.00 84.62 324 ALA A C 1
ATOM 2469 O O . ALA A 1 324 ? 3.592 -10.238 -21.782 1.00 84.62 324 ALA A O 1
ATOM 2470 N N . MET A 1 325 ? 2.372 -8.520 -20.983 1.00 89.62 325 MET A N 1
ATOM 2471 C CA . MET A 1 325 ? 3.112 -8.449 -19.715 1.00 89.62 325 MET A CA 1
ATOM 2472 C C . MET A 1 325 ? 3.040 -9.770 -18.953 1.00 89.62 325 MET A C 1
ATOM 2474 O O . MET A 1 325 ? 2.022 -10.468 -18.944 1.00 89.62 325 MET A O 1
ATOM 2478 N N . HIS A 1 326 ? 4.145 -10.099 -18.296 1.00 89.19 326 HIS A N 1
ATOM 2479 C CA . HIS A 1 326 ? 4.286 -11.294 -17.487 1.00 89.19 326 HIS A CA 1
ATOM 2480 C C . HIS A 1 326 ? 4.442 -10.918 -16.030 1.00 89.19 326 HIS A C 1
ATOM 2482 O O . HIS A 1 326 ? 5.283 -10.087 -15.692 1.00 89.19 326 HIS A O 1
ATOM 2488 N N . SER A 1 327 ? 3.743 -11.641 -15.165 1.00 93.56 327 SER A N 1
ATOM 2489 C CA . SER A 1 327 ? 3.949 -11.515 -13.731 1.00 93.56 327 SER A CA 1
ATOM 2490 C C . SER A 1 327 ? 5.315 -12.060 -13.319 1.00 93.56 327 SER A C 1
ATOM 2492 O O . SER A 1 327 ? 5.770 -13.130 -13.753 1.00 93.56 327 SER A O 1
ATOM 2494 N N . ARG A 1 328 ? 5.975 -11.300 -12.454 1.00 91.31 328 ARG A N 1
ATOM 2495 C CA . ARG A 1 328 ? 7.264 -11.592 -11.843 1.00 91.31 328 ARG A CA 1
ATOM 2496 C C . ARG A 1 328 ? 7.160 -11.445 -10.339 1.00 91.31 328 ARG A C 1
ATOM 2498 O O . ARG A 1 328 ? 6.395 -10.644 -9.814 1.00 91.31 328 ARG A O 1
ATOM 2505 N N . THR A 1 329 ? 8.014 -12.195 -9.662 1.00 92.75 329 THR A N 1
ATOM 2506 C CA . THR A 1 329 ? 8.163 -12.147 -8.213 1.00 92.75 329 THR A CA 1
ATOM 2507 C C . THR A 1 329 ? 9.646 -12.130 -7.892 1.00 92.75 329 THR A C 1
ATOM 2509 O O . THR A 1 329 ? 10.406 -12.952 -8.407 1.00 92.75 329 THR A O 1
ATOM 2512 N N . GLN A 1 330 ? 10.068 -11.206 -7.035 1.00 90.00 330 GLN A N 1
ATOM 2513 C CA . GLN A 1 330 ? 11.449 -11.094 -6.587 1.00 90.00 330 GLN A CA 1
ATOM 2514 C C . GLN A 1 330 ? 11.514 -10.896 -5.077 1.00 90.00 330 GLN A C 1
ATOM 2516 O O . GLN A 1 330 ? 10.827 -10.052 -4.517 1.00 90.00 330 GLN A O 1
ATOM 2521 N N . GLU A 1 331 ? 12.413 -11.623 -4.421 1.00 93.06 331 GLU A N 1
ATOM 2522 C CA . GLU A 1 331 ? 12.716 -11.404 -3.009 1.00 93.06 331 GLU A CA 1
ATOM 2523 C C . GLU A 1 331 ? 13.891 -10.442 -2.845 1.00 93.06 331 GLU A C 1
ATOM 2525 O O . GLU A 1 331 ? 14.909 -10.563 -3.536 1.00 93.06 331 GLU A O 1
ATOM 2530 N N . ILE A 1 332 ? 13.769 -9.506 -1.907 1.00 90.19 332 ILE A N 1
ATOM 2531 C CA . ILE A 1 332 ? 14.809 -8.532 -1.581 1.00 90.19 332 ILE A CA 1
ATOM 2532 C C . ILE A 1 332 ? 15.029 -8.540 -0.070 1.00 90.19 332 ILE A C 1
ATOM 2534 O O . ILE A 1 332 ? 14.128 -8.230 0.704 1.00 90.19 332 ILE A O 1
ATOM 2538 N N . ALA A 1 333 ? 16.240 -8.902 0.350 1.00 91.81 333 ALA A N 1
ATOM 2539 C CA . ALA A 1 333 ? 16.634 -8.924 1.755 1.00 91.81 333 ALA A CA 1
ATOM 2540 C C . ALA A 1 333 ? 17.075 -7.539 2.259 1.00 91.81 333 ALA A C 1
ATOM 2542 O O . ALA A 1 333 ? 17.461 -6.669 1.475 1.00 91.81 333 ALA A O 1
ATOM 2543 N N . SER A 1 334 ? 17.102 -7.379 3.585 1.00 91.00 334 SER A N 1
ATOM 2544 C CA . SER A 1 334 ? 17.628 -6.194 4.280 1.00 91.00 334 SER A CA 1
ATOM 2545 C C . SER A 1 334 ? 16.935 -4.882 3.891 1.00 91.00 334 SER A C 1
ATOM 2547 O O . SER A 1 334 ? 17.578 -3.842 3.739 1.00 91.00 334 SER A O 1
ATOM 2549 N N . VAL A 1 335 ? 15.617 -4.935 3.706 1.00 92.50 335 VAL A N 1
ATOM 2550 C CA . VAL A 1 335 ? 14.779 -3.767 3.429 1.00 92.50 335 VAL A CA 1
ATOM 2551 C C . VAL A 1 335 ? 14.343 -3.143 4.750 1.00 92.50 335 VAL A C 1
ATOM 2553 O O . VAL A 1 335 ? 13.785 -3.822 5.609 1.00 92.50 335 VAL A O 1
ATOM 2556 N N . GLY A 1 336 ? 14.606 -1.847 4.906 1.00 93.38 336 GLY A N 1
ATOM 2557 C CA . GLY A 1 336 ? 14.174 -1.050 6.053 1.00 93.38 336 GLY A CA 1
ATOM 2558 C C . GLY A 1 336 ? 13.343 0.159 5.632 1.00 93.38 336 GLY A C 1
ATOM 2559 O O . GLY A 1 336 ? 13.093 0.379 4.447 1.00 93.38 336 GLY A O 1
ATOM 2560 N N . ALA A 1 337 ? 12.948 0.980 6.606 1.00 93.38 337 ALA A N 1
ATOM 2561 C CA . ALA A 1 337 ? 12.015 2.097 6.407 1.00 93.38 337 ALA A CA 1
ATOM 2562 C C . ALA A 1 337 ? 12.443 3.136 5.355 1.00 93.38 337 ALA A C 1
ATOM 2564 O O . ALA A 1 337 ? 11.605 3.793 4.740 1.00 93.38 337 ALA A O 1
ATOM 2565 N N . THR A 1 338 ? 13.751 3.298 5.141 1.00 90.00 338 THR A N 1
ATOM 2566 C CA . THR A 1 338 ? 14.324 4.248 4.171 1.00 90.00 338 THR A CA 1
ATOM 2567 C C . THR A 1 338 ? 14.680 3.605 2.835 1.00 90.00 338 THR A C 1
ATOM 2569 O O . THR A 1 338 ? 15.096 4.302 1.908 1.00 90.00 338 THR A O 1
ATOM 2572 N N . THR A 1 339 ? 14.550 2.283 2.724 1.00 89.75 339 THR A N 1
ATOM 2573 C CA . THR A 1 339 ? 14.889 1.551 1.511 1.00 89.75 339 THR A CA 1
ATOM 2574 C C . THR A 1 339 ? 13.880 1.865 0.417 1.00 89.75 339 THR A C 1
ATOM 2576 O O . THR A 1 339 ? 12.671 1.883 0.644 1.00 89.75 339 THR A O 1
ATOM 2579 N N . ARG A 1 340 ? 14.398 2.094 -0.786 1.00 89.88 340 ARG A N 1
ATOM 2580 C CA . ARG A 1 340 ? 13.651 2.230 -2.034 1.00 89.88 340 ARG A CA 1
ATOM 2581 C C . ARG A 1 340 ? 14.048 1.086 -2.951 1.00 89.88 340 ARG A C 1
ATOM 2583 O O . ARG A 1 340 ? 15.230 0.733 -2.999 1.00 89.88 340 ARG A O 1
ATOM 2590 N N . ILE A 1 341 ? 13.077 0.515 -3.649 1.00 90.56 341 ILE A N 1
ATOM 2591 C CA . ILE A 1 341 ? 13.303 -0.475 -4.702 1.00 90.56 341 ILE A CA 1
ATOM 2592 C C . ILE A 1 341 ? 13.498 0.287 -6.008 1.00 90.56 341 ILE A C 1
ATOM 2594 O O . ILE A 1 341 ? 12.825 1.288 -6.251 1.00 90.56 341 ILE A O 1
ATOM 2598 N N . VAL A 1 342 ? 14.439 -0.163 -6.830 1.00 88.94 342 VAL A N 1
ATOM 2599 C CA . VAL A 1 342 ? 14.782 0.504 -8.085 1.00 88.94 342 VAL A CA 1
ATOM 2600 C C . VAL A 1 342 ? 14.797 -0.493 -9.223 1.00 88.94 342 VAL A C 1
ATOM 2602 O O . VAL A 1 342 ? 15.456 -1.527 -9.123 1.00 88.94 342 VAL A O 1
ATOM 2605 N N . PHE A 1 343 ? 14.128 -0.144 -10.314 1.00 90.69 343 PHE A N 1
ATOM 2606 C CA . PHE A 1 343 ? 14.157 -0.846 -11.588 1.00 90.69 343 PHE A CA 1
ATOM 2607 C C . PHE A 1 343 ? 15.024 -0.062 -12.573 1.00 90.69 343 PHE A C 1
ATOM 2609 O O . PHE A 1 343 ? 14.886 1.152 -12.695 1.00 90.69 343 PHE A O 1
ATOM 2616 N N . PHE A 1 344 ? 15.899 -0.745 -13.302 1.00 86.69 344 PHE A N 1
ATOM 2617 C CA . PHE A 1 344 ? 16.724 -0.175 -14.363 1.00 86.69 344 PHE A CA 1
ATOM 2618 C C . PHE A 1 344 ? 16.475 -0.915 -15.665 1.00 86.69 344 PHE A C 1
ATOM 2620 O O . PHE A 1 344 ? 16.746 -2.112 -15.735 1.00 86.69 344 PHE A O 1
ATOM 2627 N N . ALA A 1 345 ? 16.077 -0.206 -16.719 1.00 85.62 345 ALA A N 1
ATOM 2628 C CA . ALA A 1 345 ? 16.182 -0.756 -18.066 1.00 85.62 345 ALA A CA 1
ATOM 2629 C C . ALA A 1 345 ? 17.664 -0.842 -18.455 1.00 85.62 345 ALA A C 1
ATOM 2631 O O . ALA A 1 345 ? 18.421 0.120 -18.295 1.00 85.62 345 ALA A O 1
ATOM 2632 N N . ASP A 1 346 ? 18.093 -1.976 -18.999 1.00 80.75 346 ASP A N 1
ATOM 2633 C CA . ASP A 1 346 ? 19.479 -2.209 -19.385 1.00 80.75 346 ASP A CA 1
ATOM 2634 C C . ASP A 1 346 ? 19.606 -3.043 -20.672 1.00 80.75 346 ASP A C 1
ATOM 2636 O O . ASP A 1 346 ? 18.636 -3.443 -21.316 1.00 80.75 346 ASP A O 1
ATOM 2640 N N . THR A 1 347 ? 20.848 -3.286 -21.082 1.00 76.94 347 THR A N 1
ATOM 2641 C CA . THR A 1 347 ? 21.175 -4.231 -22.131 1.00 76.94 347 THR A CA 1
ATOM 2642 C C . THR A 1 347 ? 22.359 -5.119 -21.772 1.00 76.94 347 THR A C 1
ATOM 2644 O O . THR A 1 347 ? 23.398 -4.675 -21.272 1.00 76.94 347 THR A O 1
ATOM 2647 N N . GLY A 1 348 ? 22.252 -6.389 -22.164 1.00 71.94 348 GLY A N 1
ATOM 2648 C CA . GLY A 1 348 ? 23.358 -7.340 -22.120 1.00 71.94 348 GLY A CA 1
ATOM 2649 C C . GLY A 1 348 ? 24.461 -7.061 -23.151 1.00 71.94 348 GLY A C 1
ATOM 2650 O O . GLY A 1 348 ? 25.452 -7.792 -23.187 1.00 71.94 348 GLY A O 1
ATOM 2651 N N . ARG A 1 349 ? 24.320 -6.040 -24.012 1.00 73.81 349 ARG A N 1
ATOM 2652 C CA . ARG A 1 349 ? 25.348 -5.679 -24.999 1.00 73.81 349 ARG A CA 1
ATOM 2653 C C . ARG A 1 349 ? 26.559 -5.044 -24.324 1.00 73.81 349 ARG A C 1
ATOM 2655 O O . ARG A 1 349 ? 26.501 -3.919 -23.837 1.00 73.81 349 ARG A O 1
ATOM 2662 N N . THR A 1 350 ? 27.685 -5.748 -24.354 1.00 70.75 350 THR A N 1
ATOM 2663 C CA . THR A 1 350 ? 28.948 -5.303 -23.738 1.00 70.75 350 THR A CA 1
ATOM 2664 C C . THR A 1 350 ? 30.081 -5.080 -24.739 1.00 70.75 350 THR A C 1
ATOM 2666 O O . THR A 1 350 ? 31.105 -4.504 -24.382 1.00 70.75 350 THR A O 1
ATOM 2669 N N . THR A 1 351 ? 29.917 -5.509 -25.991 1.00 68.00 351 THR A N 1
ATOM 2670 C CA . THR A 1 351 ? 30.949 -5.436 -27.034 1.00 68.00 351 THR A CA 1
ATOM 2671 C C . THR A 1 351 ? 30.744 -4.238 -27.956 1.00 68.00 351 THR A C 1
ATOM 2673 O O . THR A 1 351 ? 29.633 -3.724 -28.083 1.00 68.00 351 THR A O 1
ATOM 2676 N N . SER A 1 352 ? 31.815 -3.771 -28.604 1.00 66.19 352 SER A N 1
ATOM 2677 C CA . SER A 1 352 ? 31.719 -2.757 -29.654 1.00 66.19 352 SER A CA 1
ATOM 2678 C C . SER A 1 352 ? 31.280 -3.395 -30.971 1.00 66.19 352 SER A C 1
ATOM 2680 O O . SER A 1 352 ? 31.940 -4.283 -31.508 1.00 66.19 352 SER A O 1
ATOM 2682 N N . VAL A 1 353 ? 30.163 -2.913 -31.512 1.00 68.88 353 VAL A N 1
ATOM 2683 C CA . VAL A 1 353 ? 29.723 -3.194 -32.883 1.00 68.88 353 VAL A CA 1
ATOM 2684 C C . VAL A 1 353 ? 29.843 -1.902 -33.688 1.00 68.88 353 VAL A C 1
ATOM 2686 O O . VAL A 1 353 ? 29.526 -0.815 -33.195 1.00 68.88 353 VAL A O 1
ATOM 2689 N N . VAL A 1 354 ? 30.363 -1.983 -34.912 1.00 68.50 354 VAL A N 1
ATOM 2690 C CA . VAL A 1 354 ? 30.557 -0.798 -35.757 1.00 68.50 354 VAL A CA 1
ATOM 2691 C C . VAL A 1 354 ? 29.194 -0.177 -36.069 1.00 68.50 354 VAL A C 1
ATOM 2693 O O . VAL A 1 354 ? 28.373 -0.811 -36.707 1.00 68.50 354 VAL A O 1
ATOM 2696 N N . ALA A 1 355 ? 28.980 1.069 -35.632 1.00 69.50 355 ALA A N 1
ATOM 2697 C CA . ALA A 1 355 ? 27.793 1.880 -35.923 1.00 69.50 355 ALA A CA 1
ATOM 2698 C C . ALA A 1 355 ? 26.441 1.319 -35.428 1.00 69.50 355 ALA A C 1
ATOM 2700 O O . ALA A 1 355 ? 25.394 1.699 -35.963 1.00 69.50 355 ALA A O 1
ATOM 2701 N N . ALA A 1 356 ? 26.445 0.491 -34.378 1.00 74.38 356 ALA A N 1
ATOM 2702 C CA . ALA A 1 356 ? 25.206 0.003 -33.785 1.00 74.38 356 ALA A CA 1
ATOM 2703 C C . ALA A 1 356 ? 24.558 1.045 -32.864 1.00 74.38 356 ALA A C 1
ATOM 2705 O O . ALA A 1 356 ? 25.215 1.774 -32.116 1.00 74.38 356 ALA A O 1
ATOM 2706 N N . ASN A 1 357 ? 23.234 1.087 -32.908 1.00 76.00 357 ASN A N 1
ATOM 2707 C CA . ASN A 1 357 ? 22.391 1.893 -32.037 1.00 76.00 357 ASN A CA 1
ATOM 2708 C C . ASN A 1 357 ? 21.118 1.091 -31.780 1.00 76.00 357 ASN A C 1
ATOM 2710 O O . ASN A 1 357 ? 20.619 0.486 -32.727 1.00 76.00 357 ASN A O 1
ATOM 2714 N N . ALA A 1 358 ? 20.673 1.030 -30.529 1.00 78.19 358 ALA A N 1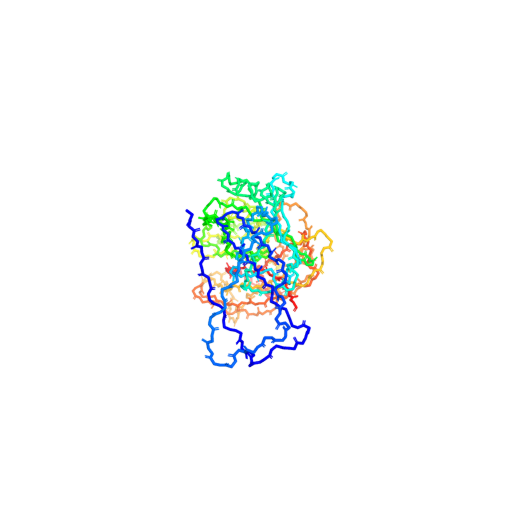
ATOM 2715 C CA . ALA A 1 358 ? 19.481 0.305 -30.111 1.00 78.19 358 ALA A CA 1
ATOM 2716 C C . ALA A 1 358 ? 18.796 1.021 -28.942 1.00 78.19 358 ALA A C 1
ATOM 2718 O O . ALA A 1 358 ? 19.460 1.668 -28.124 1.00 78.19 358 ALA A O 1
ATOM 2719 N N . VAL A 1 359 ? 17.480 0.854 -28.847 1.00 81.00 359 VAL A N 1
ATOM 2720 C CA . VAL A 1 359 ? 16.666 1.310 -27.717 1.00 81.00 359 VAL A CA 1
ATOM 2721 C C . VAL A 1 359 ? 15.833 0.140 -27.225 1.00 81.00 359 VAL A C 1
ATOM 2723 O O . VAL A 1 359 ? 15.233 -0.573 -28.024 1.00 81.00 359 VAL A O 1
ATOM 2726 N N . TYR A 1 360 ? 15.806 -0.046 -25.913 1.00 82.00 360 TYR A N 1
ATOM 2727 C CA . TYR A 1 360 ? 15.040 -1.084 -25.239 1.00 82.00 360 TYR A CA 1
ATOM 2728 C C . TYR A 1 360 ? 14.053 -0.423 -24.293 1.00 82.00 360 TYR A C 1
ATOM 2730 O O . TYR A 1 360 ? 14.445 0.463 -23.532 1.00 82.00 360 TYR A O 1
ATOM 2738 N N . TYR A 1 361 ? 12.804 -0.861 -24.329 1.00 86.44 361 TYR A N 1
ATOM 2739 C CA . TYR A 1 361 ? 11.756 -0.402 -23.434 1.00 86.44 361 TYR A CA 1
ATOM 2740 C C . TYR A 1 361 ? 11.383 -1.513 -22.464 1.00 86.44 361 TYR A C 1
ATOM 2742 O O . TYR A 1 361 ? 11.136 -2.635 -22.899 1.00 86.44 361 TYR A O 1
ATOM 2750 N N . LEU A 1 362 ? 11.350 -1.181 -21.177 1.00 89.50 362 LEU A N 1
ATOM 2751 C CA . LEU A 1 362 ? 10.771 -1.996 -20.117 1.00 89.50 362 LEU A CA 1
ATOM 2752 C C . LEU A 1 362 ? 9.474 -1.322 -19.680 1.00 89.50 362 LEU A C 1
ATOM 2754 O O . LEU A 1 362 ? 9.508 -0.159 -19.277 1.00 89.50 362 LEU A O 1
ATOM 2758 N N . TYR A 1 363 ? 8.371 -2.053 -19.746 1.00 92.75 363 TYR A N 1
ATOM 2759 C CA . TYR A 1 363 ? 7.087 -1.658 -19.178 1.00 92.75 363 TYR A CA 1
ATOM 2760 C C . TYR A 1 363 ? 6.910 -2.351 -17.833 1.00 92.75 363 TYR A C 1
ATOM 2762 O O . TYR A 1 363 ? 7.276 -3.518 -17.708 1.00 92.75 363 TYR A O 1
ATOM 2770 N N . LEU A 1 364 ? 6.377 -1.633 -16.850 1.00 95.12 364 LEU A N 1
ATOM 2771 C CA . LEU A 1 364 ? 6.122 -2.104 -15.493 1.00 95.12 364 LEU A CA 1
ATOM 2772 C C . LEU A 1 364 ? 4.706 -1.720 -15.076 1.00 95.12 364 LEU A C 1
ATOM 2774 O O . LEU A 1 364 ? 4.271 -0.598 -15.341 1.00 95.12 364 LEU A O 1
ATOM 2778 N N . ASP A 1 365 ? 4.030 -2.645 -14.409 1.00 95.44 365 ASP A N 1
ATOM 2779 C CA . ASP A 1 365 ? 2.695 -2.446 -13.851 1.00 95.44 365 ASP A CA 1
ATOM 2780 C C . ASP A 1 365 ? 2.468 -3.356 -12.624 1.00 95.44 365 ASP A C 1
ATOM 2782 O O . ASP A 1 365 ? 3.312 -4.204 -12.319 1.00 95.44 365 ASP A O 1
ATOM 2786 N N . ASN A 1 366 ? 1.360 -3.170 -11.902 1.00 95.69 366 ASN A N 1
ATOM 2787 C CA . ASN A 1 366 ? 0.883 -4.007 -10.794 1.00 95.69 366 ASN A CA 1
ATOM 2788 C C . ASN A 1 366 ? 1.955 -4.299 -9.729 1.00 95.69 366 ASN A C 1
ATOM 2790 O O . ASN A 1 366 ? 2.105 -5.428 -9.256 1.00 95.69 366 ASN A O 1
ATOM 2794 N N . ILE A 1 367 ? 2.721 -3.274 -9.349 1.00 97.00 367 ILE A N 1
ATOM 2795 C CA . ILE A 1 367 ? 3.813 -3.387 -8.384 1.00 97.00 367 ILE A CA 1
ATOM 2796 C C . ILE A 1 367 ? 3.226 -3.516 -6.980 1.00 97.00 367 ILE A C 1
ATOM 2798 O O . ILE A 1 367 ? 2.599 -2.586 -6.482 1.00 97.00 367 ILE A O 1
ATOM 2802 N N . ARG A 1 368 ? 3.508 -4.625 -6.297 1.00 97.31 368 ARG A N 1
ATOM 2803 C CA . ARG A 1 368 ? 3.120 -4.890 -4.905 1.00 97.31 368 ARG A CA 1
ATOM 2804 C C . ARG A 1 368 ? 4.320 -5.319 -4.079 1.00 97.31 368 ARG A C 1
ATOM 2806 O O . ARG A 1 368 ? 5.154 -6.101 -4.528 1.00 97.31 368 ARG A O 1
ATOM 2813 N N . VAL A 1 369 ? 4.408 -4.816 -2.850 1.00 97.38 369 VAL A N 1
AT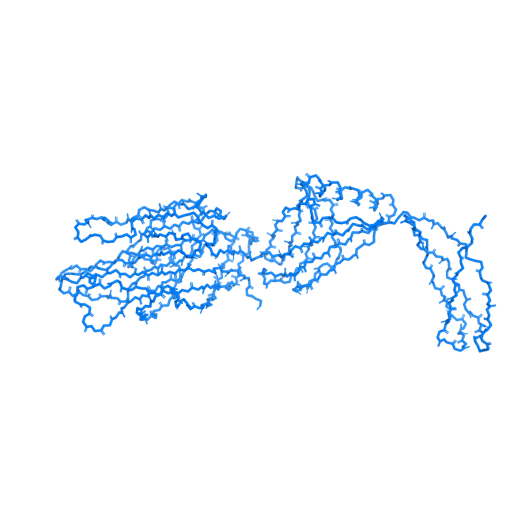OM 2814 C CA . VAL A 1 369 ? 5.509 -5.115 -1.925 1.00 97.38 369 VAL A CA 1
ATOM 2815 C C . VAL A 1 369 ? 4.964 -5.514 -0.564 1.00 97.38 369 VAL A C 1
ATOM 2817 O O . VAL A 1 369 ? 4.224 -4.755 0.056 1.00 97.38 369 VAL A O 1
ATOM 2820 N N . TYR A 1 370 ? 5.378 -6.671 -0.060 1.00 96.62 370 TYR A N 1
ATOM 2821 C CA . TYR A 1 370 ? 4.987 -7.168 1.262 1.00 96.62 370 TYR A CA 1
ATOM 2822 C C . TYR A 1 370 ? 6.126 -7.920 1.942 1.00 96.62 370 TYR A C 1
ATOM 2824 O O . TYR A 1 370 ? 7.094 -8.329 1.303 1.00 96.62 370 TYR A O 1
ATOM 2832 N N . ILE A 1 371 ? 6.041 -8.083 3.259 1.00 96.62 371 ILE A N 1
ATOM 2833 C CA . ILE A 1 371 ? 7.046 -8.801 4.041 1.00 96.62 371 ILE A CA 1
ATOM 2834 C C . ILE A 1 371 ? 6.943 -10.297 3.741 1.00 96.62 371 ILE A C 1
ATOM 2836 O O . ILE A 1 371 ? 5.860 -10.878 3.731 1.00 96.62 371 ILE A O 1
ATOM 2840 N N . LYS A 1 372 ? 8.089 -10.935 3.503 1.00 94.50 372 LYS A N 1
ATOM 2841 C CA . LYS A 1 372 ? 8.173 -12.386 3.378 1.00 94.50 372 LYS A CA 1
ATOM 2842 C C . LYS A 1 372 ? 8.075 -13.018 4.769 1.00 94.50 372 LYS A C 1
ATOM 2844 O O . LYS A 1 372 ? 8.972 -12.815 5.587 1.00 94.50 372 LYS A O 1
ATOM 2849 N N . ASN A 1 373 ? 7.015 -13.791 4.994 1.00 76.81 373 ASN A N 1
ATOM 2850 C CA . ASN A 1 373 ? 6.783 -14.559 6.223 1.00 76.81 373 ASN A CA 1
ATOM 2851 C C . ASN A 1 373 ? 7.602 -15.856 6.274 1.00 76.81 373 ASN A C 1
ATOM 2853 O O . ASN A 1 373 ? 7.730 -16.516 5.211 1.00 76.81 373 ASN A O 1
#

Mean predicted aligned error: 10.97 Å

Radius of gyration: 31.02 Å; Cα contacts (8 Å, |Δi|>4): 928; chains: 1; bounding box: 81×50×82 Å

Solvent-accessible surface area (backbone atoms only — not comparable to full-atom values): 20050 Å² total; per-residue (Å²): 136,89,79,89,83,84,89,82,81,75,97,52,61,58,41,52,80,83,37,63,48,76,49,74,48,77,50,86,50,33,36,22,63,33,77,66,42,76,35,48,79,41,70,54,76,85,78,76,89,76,92,72,88,83,63,78,47,76,70,34,40,37,34,33,50,30,41,36,33,60,32,54,41,43,40,62,45,32,45,44,42,34,36,28,42,93,86,42,78,68,47,68,61,81,86,46,55,71,50,74,47,59,51,72,51,75,47,84,26,56,34,72,66,26,46,51,45,49,54,50,52,53,51,31,25,63,70,49,51,19,28,39,37,44,27,36,93,48,35,47,46,79,44,78,35,51,43,87,34,57,46,80,55,97,39,34,39,39,35,58,46,63,61,47,62,43,58,40,73,49,49,38,58,84,27,50,64,49,71,45,77,61,73,87,57,101,81,64,81,81,61,87,63,42,70,25,38,60,37,57,86,33,38,99,61,65,48,27,34,34,8,25,21,36,36,42,68,55,47,33,38,35,24,29,17,41,39,40,22,25,93,90,39,75,46,41,44,19,8,32,41,34,45,36,51,30,66,34,31,35,86,86,31,65,39,42,31,36,39,36,28,30,37,26,35,36,54,58,85,90,47,44,45,86,63,88,81,66,68,38,37,27,42,37,44,27,38,42,60,74,87,59,80,62,56,57,54,19,41,42,63,91,54,45,71,82,64,24,90,43,89,43,52,91,54,68,41,68,72,44,55,75,94,61,51,42,82,45,76,46,80,44,72,72,41,27,19,52,30,20,50,32,42,29,22,35,58,72,75,82,71,67,41,79,69,25,34,35,51,30,36,35,37,41,31,54,36,35,28,26,39,61,113

Sequence (373 aa):
PTFACAAIAPHIEAAASSDSMRLTIYSHHYKSVLEPLSLSGRSFVGGHSTPVKLVSAATEAYYRLSFHVGANHIGEALWNISISQNGTRLYTWANTAGYYGDFSFEEELLGAEGKAAYDQVVAAIADGTAVLNFETAHASVDIPLQASCLTLDDNLASIELGEVPYLLEEDFSTAVPTAHDDDYTASSNSDRNVAGYLLDGYLPRNGWNAARFAIFEGDCIRINCRYQSGAWVVERWCGRLDTPAMSYLKPDASVTVVVEYDEAFYVPAGYNRDDSATAMACYRIGTHSNAESSKLDGCKSDNIASNASIVFTSERFASEDVSAMHSRTQEIASVGATTRIVFFADTGRTTSVVAANAVYYLYLDNIRVYIKN

Foldseek 3Di:
DDDDDDDDQDPDQADDQPDWDWDWDDDLFKIFIFDTHGRGGDGCPPPDDDDDDTDGDDIKTKAKEKEKAAFEQQQFWWDWKFKDAPNDTLDTDPPSGDDGGIDMDMDIQIHPSSVVSVVVRLVCLLVQRMWMWIDGPWFIDTHGHHNVQWDDDRRYTYGYDYHNAFLDWFFLQAFAKDFALQDDDVPDPPDAWFWKDFRVVRGPDGLKIKGNWIRDHRAWIKWKWKWWFAPPDTWIWKIKIKAHFSQRTDQPDWFKKKKKKWKAKAWDPPQWDPPVDAQFKDKFKFKDQPQDSGRDITHTPVPVVVGGVDGDDRDRDDHDDSVPIDMDMDMDGGGGRRMMMMMITTGPDDDHDHGTITMMMMIIGGIGMHGHD